Protein AF-0000000081652617 (afdb_homodimer)

Foldseek 3Di:
DLVQLCVLLDQLVLSLLLCVLFPDDPCSSVVNNVVSVPPPLSVVLPDDPPQQFQAPDDQDDAWQQEWEWDWDDDPNWIKIWIATSQQRQIDIDTFPDDALVRVLVVVVVVCVPQNDHEYEYAPDPSCVDPVNVVSCVVSVHHYDHQDPVRVSNNSSNVVSVSVLNSLVVSCVVVVHDSVLSSLSQQQGDDPVSGGSCCARVQARDDHPPDGDPVRRDGHHDPCSSVVSVVVSVVSVVVVVVVPPDPD/DLVQLCPLLDQLVLSLLLCVLFPDDPCSSVVNNVVSVPPPLSVVLPDDPPQQFQAPDDQDPAWQQEWEWDWDDDPNWIKIWIATSQQRQIDIDTFPDDALVRVLVVQVVVCVPQNDHEYEYAPDPSCVDPVNVVSCVVSVHHYDHQDPVRVSNNSSNVVSVSVLNSLVVSCVVVVHDSVLSSLSQQQGDDPVSGGSCCARVQARDDHPPDGDPVRRDGHHDPCSSVVSVVVSVVSVVVVVVVPPDDD

Radius of gyration: 23.45 Å; Cα contacts (8 Å, |Δi|>4): 806; chains: 2; bounding box: 58×93×53 Å

Nearest PDB structures (foldseek):
  8fnh-assembly1_G  TM=6.033E-01  e=2.257E-10  Homo sapiens
  8fnm-assembly1_G  TM=5.946E-01  e=3.519E-10  Homo sapiens
  6puw-assembly1_A-2  TM=5.894E-01  e=5.191E-10  Saccharolobus solfataricus P2
  8fnl-assembly1_G  TM=5.876E-01  e=6.131E-10  Homo sapiens
  6put-assembly1_A-2  TM=5.949E-01  e=1.410E-09  Saccharolobus solfataricus P2

pLDDT: mean 79.72, std 20.75, range [31.19, 98.75]

Secondary structure (DSSP, 8-state):
-HHHHHTT---HHHHHHHHHHH---TTHHHHHHHHHHH-HHHHHT-----------SPPP-STTSEEEEEEEEETTEEEEEEEETTT--EEEEEES---HHHHHHHHHHHHHHH---EEEE---HHHHSHHHHHHHHHHT--EEEPPGGGGGGGHHHHHHHHHHHHHHHHHHHTT--HHHHHHHHHT---TTS--HHHHHHSS----SS---GGGGS--PPP-HHHHHHHHHHHHHHHHHHHHS---/-HHHHHTT---HHHHHHHHHHH---TTHHHHHHHHHHH-HHHHHT-----------SPPP-STTSEEEEEEEEETTEEEEEEEETTT--EEEEEES---HHHHHHHHHHHHHHH---EEEE---HHHHSHHHHHHHHHHT--EEEPPGGGGGGGHHHHHHHHHHHHHHHHHHHTT--HHHHHHHHHT---TTS--HHHHHHSS----SS---GGGGS--PPP-HHHHHHHHHHHHHHHHHHHHS---

Sequence (494 aa):
MIARAHTSHLGPDACVRRARDVLFWPGMIGEITEKVKSCSTCNDFLAKQQKEPLMTHSIPNTPWSKVGQDLFMIYRENYLVTVDYYSDYFEIDHLEDTTSSTIIDATKSHFARHGIADMMTDNGPQYTSDEFSAFVHKWEFKHTNNSPLHSQSNGKAESAVKIAKKLIKKAKRNNRDIQLALLEWRNTPDVNGSSPVQKLMSRRTRTRIPTAEALLKPQIVDGVPENIKIKRQKAKAVYDKHAKPYQMIARAHTSHLGPDACVRRARDVLFWPGMIGEITEKVKSCSTCNDFLAKQQKEPLMTHSIPNTPWSKVGQDLFMIYRENYLVTVDYYSDYFEIDHLEDTTSSTIIDATKSHFARHGIADMMTDNGPQYTSDEFSAFVHKWEFKHTNNSPLHSQSNGKAESAVKIAKKLIKKAKRNNRDIQLALLEWRNTPDVNGSSPVQKLMSRRTRTRIPTAEALLKPQIVDGVPENIKIKRQKAKAVYDKHAKPYQ

Organism: Saccoglossus kowalevskii (NCBI:txid10224)

InterPro domains:
  IPR001584 Integrase, catalytic core [PF00665] (80-148)
  IPR001584 Integrase, catalytic core [PS50994] (59-233)
  IPR012337 Ribonuclease H-like superfamily [SSF53098] (62-207)
  IPR036397 Ribonuclease H superfamily [G3DSA:3.30.420.10] (56-208)
  IPR041588 Integrase zinc-binding domain [PF17921] (2-43)

Solvent-accessible surface area (backbone atoms only — not comparable to full-atom values): 26798 Å² total; per-residue (Å²): 109,69,65,50,47,46,62,38,63,47,56,46,67,38,30,42,41,31,36,56,69,59,48,84,57,93,68,45,64,60,54,45,41,51,50,35,67,63,30,66,71,48,56,70,61,66,65,78,82,69,83,70,57,66,65,86,65,84,76,49,84,32,55,38,48,35,32,23,43,40,77,48,74,58,95,92,37,43,34,39,38,44,26,22,74,51,30,66,36,62,50,78,40,86,37,96,59,80,46,37,68,53,50,49,53,54,49,41,54,48,27,33,73,53,16,53,40,29,37,39,30,56,77,47,69,43,65,69,33,67,68,36,50,50,47,37,60,74,64,65,47,54,75,46,60,39,48,88,90,40,67,42,67,47,37,67,21,52,53,49,47,53,53,49,50,51,47,48,52,50,17,61,75,68,71,43,57,51,42,57,30,46,28,41,52,36,56,26,22,49,97,87,68,51,17,18,37,24,51,53,29,19,24,54,53,48,61,84,50,82,63,59,69,79,66,36,35,76,46,80,65,76,63,56,52,60,51,51,50,51,54,46,51,52,43,42,53,54,50,53,61,68,61,55,69,89,121,107,70,65,51,47,46,62,36,64,48,55,46,67,37,31,40,38,31,37,56,70,58,49,82,59,94,66,44,65,61,53,45,41,51,51,34,67,62,30,66,70,48,59,71,61,66,66,79,83,68,82,69,56,66,66,87,65,82,76,47,84,33,54,40,47,35,31,22,40,40,75,48,73,58,94,92,37,41,34,39,39,42,27,21,73,50,31,65,36,62,50,77,41,84,38,97,60,80,45,38,68,53,52,48,54,53,48,42,51,49,26,33,72,54,17,53,41,29,36,40,32,57,77,48,68,43,66,69,33,68,69,36,50,51,48,37,61,74,65,65,48,55,76,45,60,38,48,87,90,41,69,42,66,47,37,67,23,52,54,49,46,53,53,50,50,52,47,47,52,50,17,60,75,68,72,44,60,51,42,57,30,46,30,42,53,35,56,27,23,50,98,87,68,52,17,18,37,24,51,51,30,19,23,53,55,47,63,83,49,83,62,60,69,79,64,36,35,75,47,81,64,76,61,56,52,58,51,52,51,51,53,48,52,52,46,40,52,54,49,54,61,67,62,58,68,88,122

Structure (mmCIF, N/CA/C/O backbone):
data_AF-0000000081652617-model_v1
#
loop_
_entity.id
_entity.type
_entity.pdbx_description
1 polymer 'Uncharacterized protein K02A2.6-like'
#
loop_
_atom_site.group_PDB
_atom_site.id
_atom_site.type_symbol
_atom_site.label_atom_id
_atom_site.label_alt_id
_atom_site.label_comp_id
_atom_site.label_asym_id
_atom_site.label_entity_id
_atom_site.label_seq_id
_atom_site.pdbx_PDB_ins_code
_atom_site.Cartn_x
_atom_site.Cartn_y
_atom_site.Cartn_z
_atom_site.occupancy
_atom_site.B_iso_or_equiv
_atom_site.auth_seq_id
_atom_site.auth_comp_id
_atom_site.auth_asym_id
_atom_site.auth_atom_id
_atom_site.pdbx_PDB_model_num
ATOM 1 N N . MET A 1 1 ? 27.25 6.328 -3.467 1 42.47 1 MET A N 1
ATOM 2 C CA . MET A 1 1 ? 26.484 6.152 -2.229 1 42.47 1 MET A CA 1
ATOM 3 C C . MET A 1 1 ? 25.828 7.457 -1.804 1 42.47 1 MET A C 1
ATOM 5 O O . MET A 1 1 ? 24.641 7.477 -1.471 1 42.47 1 MET A O 1
ATOM 9 N N . ILE A 1 2 ? 26.688 8.578 -1.766 1 43.62 2 ILE A N 1
ATOM 10 C CA . ILE A 1 2 ? 26.172 9.883 -1.398 1 43.62 2 ILE A CA 1
ATOM 11 C C . ILE A 1 2 ? 25.109 10.32 -2.402 1 43.62 2 ILE A C 1
ATOM 13 O O . ILE A 1 2 ? 24.047 10.82 -2.018 1 43.62 2 ILE A O 1
ATOM 17 N N . ALA A 1 3 ? 25.328 10.055 -3.584 1 46.06 3 ALA A N 1
ATOM 18 C CA . ALA A 1 3 ? 24.391 10.43 -4.637 1 46.06 3 ALA A CA 1
ATOM 19 C C . ALA A 1 3 ? 23.078 9.664 -4.492 1 46.06 3 ALA A C 1
ATOM 21 O O . ALA A 1 3 ? 22 10.219 -4.723 1 46.06 3 ALA A O 1
ATOM 22 N N . ARG A 1 4 ? 23.25 8.539 -4.082 1 48.16 4 ARG A N 1
ATOM 23 C CA . ARG A 1 4 ? 22.062 7.699 -3.922 1 48.16 4 ARG A CA 1
ATOM 24 C C . ARG A 1 4 ? 21.203 8.172 -2.752 1 48.16 4 ARG A C 1
ATOM 26 O O . ARG A 1 4 ? 19.984 8.117 -2.811 1 48.16 4 ARG A O 1
ATOM 33 N N . ALA A 1 5 ? 21.859 8.531 -1.743 1 45.19 5 ALA A N 1
ATOM 34 C CA . ALA A 1 5 ? 21.172 9.047 -0.563 1 45.19 5 ALA A CA 1
ATOM 35 C C . ALA A 1 5 ? 20.5 10.383 -0.863 1 45.19 5 ALA A C 1
ATOM 37 O O . ALA A 1 5 ? 19.5 10.742 -0.225 1 45.19 5 ALA A O 1
ATOM 38 N N . HIS A 1 6 ? 21.031 11.047 -1.911 1 43.88 6 HIS A N 1
ATOM 39 C CA . HIS A 1 6 ? 20.547 12.367 -2.297 1 43.88 6 HIS A CA 1
ATOM 40 C C . HIS A 1 6 ? 19.375 12.258 -3.271 1 43.88 6 HIS A C 1
ATOM 42 O O . HIS A 1 6 ? 18.703 13.25 -3.545 1 43.88 6 HIS A O 1
ATOM 48 N N . THR A 1 7 ? 19.188 11.094 -3.65 1 40.25 7 THR A N 1
ATOM 49 C CA . THR A 1 7 ? 18.203 10.984 -4.715 1 40.25 7 THR A CA 1
ATOM 50 C C . THR A 1 7 ? 16.828 11.477 -4.238 1 40.25 7 THR A C 1
ATOM 52 O O . THR A 1 7 ? 16 11.891 -5.047 1 40.25 7 THR A O 1
ATOM 55 N N . SER A 1 8 ? 16.562 11.297 -3.014 1 42.56 8 SER A N 1
ATOM 56 C CA . SER A 1 8 ? 15.211 11.727 -2.625 1 42.56 8 SER A CA 1
ATOM 57 C C . SER A 1 8 ? 15.195 13.195 -2.221 1 42.56 8 SER A C 1
ATOM 59 O O . SER A 1 8 ? 14.133 13.781 -2.018 1 42.56 8 SER A O 1
ATOM 61 N N . HIS A 1 9 ? 16.172 14.016 -2.695 1 40.91 9 HIS A N 1
ATOM 62 C CA . HIS A 1 9 ? 16.281 15.43 -2.34 1 40.91 9 HIS A CA 1
ATOM 63 C C . HIS A 1 9 ? 15.477 15.75 -1.088 1 40.91 9 HIS A C 1
ATOM 65 O O . HIS A 1 9 ? 14.648 16.656 -1.093 1 40.91 9 HIS A O 1
ATOM 71 N N . LEU A 1 10 ? 15.516 14.922 -0.17 1 46.94 10 LEU A N 1
ATOM 72 C CA . LEU A 1 10 ? 15.102 15.258 1.187 1 46.94 10 LEU A CA 1
ATOM 73 C C . LEU A 1 10 ? 15.977 16.359 1.766 1 46.94 10 LEU A C 1
ATOM 75 O O . LEU A 1 10 ? 17.062 16.641 1.234 1 46.94 10 LEU A O 1
ATOM 79 N N . GLY A 1 11 ? 15.508 17.281 2.504 1 46.22 11 GLY A N 1
ATOM 80 C CA . GLY A 1 11 ? 16.375 18.234 3.186 1 46.22 11 GLY A CA 1
ATOM 81 C C . GLY A 1 11 ? 17.594 17.594 3.807 1 46.22 11 GLY A C 1
ATOM 82 O O . GLY A 1 11 ? 17.656 16.375 3.965 1 46.22 11 GLY A O 1
ATOM 83 N N . PRO A 1 12 ? 18.672 18.328 3.977 1 49.03 12 PRO A N 1
ATOM 84 C CA . PRO A 1 12 ? 19.953 17.781 4.453 1 49.03 12 PRO A CA 1
ATOM 85 C C . PRO A 1 12 ? 19.797 16.875 5.668 1 49.03 12 PRO A C 1
ATOM 87 O O . PRO A 1 12 ? 20.391 15.805 5.723 1 49.03 12 PRO A O 1
ATOM 90 N N . ASP A 1 13 ? 18.969 17.297 6.582 1 50.97 13 ASP A N 1
ATOM 91 C CA . ASP A 1 13 ? 18.797 16.516 7.805 1 50.97 13 ASP A CA 1
ATOM 92 C C . ASP A 1 13 ? 18.141 15.18 7.52 1 50.97 13 ASP A C 1
ATOM 94 O O . ASP A 1 13 ? 18.531 14.148 8.062 1 50.97 13 ASP A O 1
ATOM 98 N N . ALA A 1 14 ? 17.188 15.172 6.695 1 53.41 14 ALA A N 1
ATOM 99 C CA . ALA A 1 14 ? 16.484 13.945 6.344 1 53.41 14 ALA A CA 1
ATOM 100 C C . ALA A 1 14 ? 17.391 12.984 5.578 1 53.41 14 ALA A C 1
ATOM 102 O O . ALA A 1 14 ? 17.328 11.773 5.781 1 53.41 14 ALA A O 1
ATOM 103 N N . CYS A 1 15 ? 18.156 13.477 4.699 1 55 15 CYS A N 1
ATOM 104 C CA . CYS A 1 15 ? 19.109 12.656 3.955 1 55 15 CYS A CA 1
ATOM 105 C C . CYS A 1 15 ? 20.094 11.969 4.895 1 55 15 CYS A C 1
ATOM 107 O O . CYS A 1 15 ? 20.422 10.797 4.719 1 55 15 CYS A O 1
ATOM 109 N N . VAL A 1 16 ? 20.516 12.852 5.895 1 51.94 16 VAL A N 1
ATOM 110 C CA . VAL A 1 16 ? 21.453 12.32 6.879 1 51.94 16 VAL A CA 1
ATOM 111 C C . VAL A 1 16 ? 20.781 11.211 7.684 1 51.94 16 VAL A C 1
ATOM 113 O O . VAL A 1 16 ? 21.359 10.148 7.898 1 51.94 16 VAL A O 1
ATOM 116 N N . ARG A 1 17 ? 19.656 11.438 8.055 1 58.38 17 ARG A N 1
ATOM 117 C CA . ARG A 1 17 ? 18.938 10.445 8.852 1 58.38 17 ARG A CA 1
ATOM 118 C C . ARG A 1 17 ? 18.734 9.156 8.062 1 58.38 17 ARG A C 1
ATOM 120 O O . ARG A 1 17 ? 18.875 8.062 8.609 1 58.38 17 ARG A O 1
ATOM 127 N N . ARG A 1 18 ? 18.469 9.297 6.836 1 53.97 18 ARG A N 1
ATOM 128 C CA . ARG A 1 18 ? 18.266 8.125 5.996 1 53.97 18 ARG A CA 1
ATOM 129 C C . ARG A 1 18 ? 19.562 7.344 5.812 1 53.97 18 ARG A C 1
ATOM 131 O O . ARG A 1 18 ? 19.562 6.113 5.879 1 53.97 18 ARG A O 1
ATOM 138 N N . ALA A 1 19 ? 20.547 8.062 5.453 1 52.47 19 ALA A N 1
ATOM 139 C CA . ALA A 1 19 ? 21.844 7.434 5.25 1 52.47 19 ALA A CA 1
ATOM 140 C C . ALA A 1 19 ? 22.328 6.734 6.52 1 52.47 19 ALA A C 1
ATOM 142 O O . ALA A 1 19 ? 22.828 5.613 6.465 1 52.47 19 ALA A O 1
ATOM 143 N N . ARG A 1 20 ? 22.109 7.5 7.637 1 50.72 20 ARG A N 1
ATOM 144 C CA . ARG A 1 20 ? 22.516 6.953 8.922 1 50.72 20 ARG A CA 1
ATOM 145 C C . ARG A 1 20 ? 21.734 5.691 9.266 1 50.72 20 ARG A C 1
ATOM 147 O O . ARG A 1 20 ? 22.266 4.793 9.93 1 50.72 20 ARG A O 1
ATOM 154 N N . ASP A 1 21 ? 20.625 5.73 8.742 1 51.66 21 ASP A N 1
ATOM 155 C CA . ASP A 1 21 ? 19.719 4.629 9.07 1 51.66 21 ASP A CA 1
ATOM 156 C C . ASP A 1 21 ? 20.203 3.322 8.438 1 51.66 21 ASP A C 1
ATOM 158 O O . ASP A 1 21 ? 20.016 2.246 9.016 1 51.66 21 ASP A O 1
ATOM 162 N N . VAL A 1 22 ? 20.906 3.529 7.336 1 50.94 22 VAL A N 1
ATOM 163 C CA . VAL A 1 22 ? 21.188 2.287 6.621 1 50.94 22 VAL A CA 1
ATOM 164 C C . VAL A 1 22 ? 22.703 2.127 6.441 1 50.94 22 VAL A C 1
ATOM 166 O O . VAL A 1 22 ? 23.203 1.007 6.32 1 50.94 22 VAL A O 1
ATOM 169 N N . LEU A 1 23 ? 23.406 3.326 6.348 1 49.59 23 LEU A N 1
ATOM 170 C CA . LEU A 1 23 ? 24.812 3.268 6 1 49.59 23 LEU A CA 1
ATOM 171 C C . LEU A 1 23 ? 25.672 3.961 7.055 1 49.59 23 LEU A C 1
ATOM 173 O O . LEU A 1 23 ? 25.297 5.016 7.57 1 49.59 23 LEU A O 1
ATOM 177 N N . PHE A 1 24 ? 26.297 3.297 8.07 1 47.47 24 PHE A N 1
ATOM 178 C CA . PHE A 1 24 ? 27.141 4.055 8.992 1 47.47 24 PHE A CA 1
ATOM 179 C C . PHE A 1 24 ? 28.594 3.986 8.562 1 47.47 24 PHE A C 1
ATOM 181 O O . PHE A 1 24 ? 29.109 2.904 8.281 1 47.47 24 PHE A O 1
ATOM 188 N N . TRP A 1 25 ? 29.047 5.016 7.867 1 46.59 25 TRP A N 1
ATOM 189 C CA . TRP A 1 25 ? 30.516 5.07 7.797 1 46.59 25 TRP A CA 1
ATOM 190 C C . TRP A 1 25 ? 31.031 6.34 8.453 1 46.59 25 TRP A C 1
ATOM 192 O O . TRP A 1 25 ? 30.328 7.348 8.523 1 46.59 25 TRP A O 1
ATOM 202 N N . PRO A 1 26 ? 32.219 6.375 9.117 1 43.88 26 PRO A N 1
ATOM 203 C CA . PRO A 1 26 ? 32.844 7.543 9.75 1 43.88 26 PRO A CA 1
ATOM 204 C C . PRO A 1 26 ? 32.938 8.734 8.805 1 43.88 26 PRO A C 1
ATOM 206 O O . PRO A 1 26 ? 33.406 8.586 7.672 1 43.88 26 PRO A O 1
ATOM 209 N N . GLY A 1 27 ? 32.594 10.023 9.141 1 48.62 27 GLY A N 1
ATOM 210 C CA . GLY A 1 27 ? 32.625 11.258 8.375 1 48.62 27 GLY A CA 1
ATOM 211 C C . GLY A 1 27 ? 31.422 11.461 7.488 1 48.62 27 GLY A C 1
ATOM 212 O O . GLY A 1 27 ? 31.344 12.445 6.75 1 48.62 27 GLY A O 1
ATOM 213 N N . MET A 1 28 ? 30.547 10.516 7.574 1 51.66 28 MET A N 1
ATOM 214 C CA . MET A 1 28 ? 29.375 10.453 6.691 1 51.66 28 MET A CA 1
ATOM 215 C C . MET A 1 28 ? 28.5 11.68 6.863 1 51.66 28 MET A C 1
ATOM 217 O O . MET A 1 28 ? 28.047 12.266 5.879 1 51.66 28 MET A O 1
ATOM 221 N N . ILE A 1 29 ? 28.312 12.047 8.047 1 51.38 29 ILE A N 1
ATOM 222 C CA . ILE A 1 29 ? 27.422 13.156 8.344 1 51.38 29 ILE A CA 1
ATOM 223 C C . ILE A 1 29 ? 27.938 14.43 7.68 1 51.38 29 ILE A C 1
ATOM 225 O O . ILE A 1 29 ? 27.172 15.172 7.062 1 51.38 29 ILE A O 1
ATOM 229 N N . GLY A 1 30 ? 29.219 14.633 7.828 1 49.88 30 GLY A N 1
ATOM 230 C CA . GLY A 1 30 ? 29.812 15.82 7.23 1 49.88 30 GLY A CA 1
ATOM 231 C C . GLY A 1 30 ? 29.719 15.836 5.715 1 49.88 30 GLY A C 1
ATOM 232 O O . GLY A 1 30 ? 29.391 16.859 5.117 1 49.88 30 GLY A O 1
ATOM 233 N N . GLU A 1 31 ? 29.906 14.773 5.152 1 50.25 31 GLU A N 1
ATOM 234 C CA . GLU A 1 31 ? 29.922 14.672 3.695 1 50.25 31 GLU A CA 1
ATOM 235 C C . GLU A 1 31 ? 28.516 14.82 3.115 1 50.25 31 GLU A C 1
ATOM 237 O O . GLU A 1 31 ? 28.328 15.492 2.098 1 50.25 31 GLU A O 1
ATOM 242 N N . ILE A 1 32 ? 27.578 14.258 3.789 1 51.34 32 ILE A N 1
ATOM 243 C CA . ILE A 1 32 ? 26.203 14.328 3.312 1 51.34 32 ILE A CA 1
ATOM 244 C C . ILE A 1 32 ? 25.672 15.75 3.457 1 51.34 32 ILE A C 1
ATOM 246 O O . ILE A 1 32 ? 25.047 16.281 2.539 1 51.34 32 ILE A O 1
ATOM 250 N N . THR A 1 33 ? 26.047 16.375 4.562 1 51.88 33 THR A N 1
ATOM 251 C CA . THR A 1 33 ? 25.594 17.734 4.82 1 51.88 33 THR A CA 1
ATOM 252 C C . THR A 1 33 ? 26.172 18.703 3.799 1 51.88 33 THR A C 1
ATOM 254 O O . THR A 1 33 ? 25.484 19.609 3.326 1 51.88 33 THR A O 1
ATOM 257 N N . GLU A 1 34 ? 27.344 18.516 3.498 1 51.97 34 GLU A N 1
ATOM 258 C CA . GLU A 1 34 ? 28 19.391 2.539 1 51.97 34 GLU A CA 1
ATOM 259 C C . GLU A 1 34 ? 27.406 19.25 1.146 1 51.97 34 GLU A C 1
ATOM 261 O O . GLU A 1 34 ? 27.219 20.25 0.437 1 51.97 34 GLU A O 1
ATOM 266 N N . LYS A 1 35 ? 27.062 18.062 0.823 1 51.81 35 LYS A N 1
ATOM 267 C CA . LYS A 1 35 ? 26.516 17.828 -0.508 1 51.81 35 LYS A CA 1
ATOM 268 C C . LYS A 1 35 ? 25.078 18.359 -0.615 1 51.81 35 LYS A C 1
ATOM 270 O O . LYS A 1 35 ? 24.703 18.922 -1.646 1 51.81 35 LYS A O 1
ATOM 275 N N . VAL A 1 36 ? 24.438 18.203 0.422 1 54.47 36 VAL A N 1
ATOM 276 C CA . VAL A 1 36 ? 23.062 18.688 0.421 1 54.47 36 VAL A CA 1
ATOM 277 C C . VAL A 1 36 ? 23.062 20.219 0.442 1 54.47 36 VAL A C 1
ATOM 279 O O . VAL A 1 36 ? 22.234 20.844 -0.233 1 54.47 36 VAL A O 1
ATOM 282 N N . LYS A 1 37 ? 24 20.781 1.224 1 52.69 37 LYS A N 1
ATOM 283 C CA . LYS A 1 37 ? 24.094 22.234 1.29 1 52.69 37 LYS A CA 1
ATOM 284 C C . LYS A 1 37 ? 24.516 22.828 -0.056 1 52.69 37 LYS A C 1
ATOM 286 O O . LYS A 1 37 ? 24.141 23.953 -0.395 1 52.69 37 LYS A O 1
ATOM 291 N N . SER A 1 38 ? 25.234 21.984 -0.706 1 51.12 38 SER A N 1
ATOM 292 C CA . SER A 1 38 ? 25.766 22.484 -1.97 1 51.12 38 SER A CA 1
ATOM 293 C C . SER A 1 38 ? 24.781 22.25 -3.113 1 51.12 38 SER A C 1
ATOM 295 O O . SER A 1 38 ? 24.984 22.734 -4.227 1 51.12 38 SER A O 1
ATOM 297 N N . CYS A 1 39 ? 23.891 21.422 -2.756 1 51.16 39 CYS A N 1
ATOM 298 C CA . CYS A 1 39 ? 22.922 21.125 -3.814 1 51.16 39 CYS A CA 1
ATOM 299 C C . CYS A 1 39 ? 21.969 22.297 -4.02 1 51.16 39 CYS A C 1
ATOM 301 O O . CYS A 1 39 ? 21.25 22.688 -3.092 1 51.16 39 CYS A O 1
ATOM 303 N N . SER A 1 40 ? 22.094 23.047 -5.008 1 51.84 40 SER A N 1
ATOM 304 C CA . SER A 1 40 ? 21.297 24.219 -5.355 1 51.84 40 SER A CA 1
ATOM 305 C C . SER A 1 40 ? 19.797 23.922 -5.266 1 51.84 40 SER A C 1
ATOM 307 O O . SER A 1 40 ? 19.016 24.75 -4.805 1 51.84 40 SER A O 1
ATOM 309 N N . THR A 1 41 ? 19.422 22.734 -5.621 1 45.53 41 THR A N 1
ATOM 310 C CA . THR A 1 41 ? 18 22.391 -5.652 1 45.53 41 THR A CA 1
ATOM 311 C C . THR A 1 41 ? 17.438 22.281 -4.238 1 45.53 41 THR A C 1
ATOM 313 O O . THR A 1 41 ? 16.312 22.719 -3.971 1 45.53 41 THR A O 1
ATOM 316 N N . CYS A 1 42 ? 18.125 21.625 -3.469 1 49.06 42 CYS A N 1
ATOM 317 C CA . CYS A 1 42 ? 17.672 21.469 -2.092 1 49.06 42 CYS A CA 1
ATOM 318 C C . CYS A 1 42 ? 17.609 22.812 -1.376 1 49.06 42 CYS A C 1
ATOM 320 O O . CYS A 1 42 ? 16.703 23.047 -0.564 1 49.06 42 CYS A O 1
ATOM 322 N N . ASN A 1 43 ? 18.609 23.719 -1.583 1 45.25 43 ASN A N 1
ATOM 323 C CA . ASN A 1 43 ? 18.656 25.016 -0.934 1 45.25 43 ASN A CA 1
ATOM 324 C C . ASN A 1 43 ? 17.453 25.891 -1.311 1 45.25 43 ASN A C 1
ATOM 326 O O . ASN A 1 43 ? 17 26.703 -0.507 1 45.25 43 ASN A O 1
ATOM 330 N N . ASP A 1 44 ? 17.062 25.703 -2.428 1 44.03 44 ASP A N 1
ATOM 331 C CA . ASP A 1 44 ? 15.961 26.547 -2.902 1 44.03 44 ASP A CA 1
ATOM 332 C C . ASP A 1 44 ? 14.648 26.172 -2.211 1 44.03 44 ASP A C 1
ATOM 334 O O . ASP A 1 44 ? 13.734 26.984 -2.117 1 44.03 44 ASP A O 1
ATOM 338 N N . PHE A 1 45 ? 14.609 25.062 -1.761 1 41.84 45 PHE A N 1
ATOM 339 C CA . PHE A 1 45 ? 13.312 24.656 -1.231 1 41.84 45 PHE A CA 1
ATOM 340 C C . PHE A 1 45 ? 13.328 24.641 0.292 1 41.84 45 PHE A C 1
ATOM 342 O O . PHE A 1 45 ? 12.445 24.047 0.921 1 41.84 45 PHE A O 1
ATOM 349 N N . LEU A 1 46 ? 14.344 25.047 0.912 1 38.91 46 LEU A N 1
ATOM 350 C CA . LEU A 1 46 ? 14.359 25.141 2.367 1 38.91 46 LEU A CA 1
ATOM 351 C C . LEU A 1 46 ? 13.258 26.078 2.861 1 38.91 46 LEU A C 1
ATOM 353 O O . LEU A 1 46 ? 13.398 27.297 2.781 1 38.91 46 LEU A O 1
ATOM 357 N N . ALA A 1 47 ? 12.078 25.797 2.711 1 39.44 47 ALA A N 1
ATOM 358 C CA . ALA A 1 47 ? 10.945 26.594 3.166 1 39.44 47 ALA A CA 1
ATOM 359 C C . ALA A 1 47 ? 10.977 26.781 4.68 1 39.44 47 ALA A C 1
ATOM 361 O O . ALA A 1 47 ? 11.422 25.906 5.41 1 39.44 47 ALA A O 1
ATOM 362 N N . LYS A 1 48 ? 10.656 27.891 5.164 1 35 48 LYS A N 1
ATOM 363 C CA . LYS A 1 48 ? 10.414 28.312 6.535 1 35 48 LYS A CA 1
ATOM 364 C C . LYS A 1 48 ? 9.461 27.359 7.254 1 35 48 LYS A C 1
ATOM 366 O O . LYS A 1 48 ? 8.438 26.969 6.695 1 35 48 LYS A O 1
ATOM 371 N N . GLN A 1 49 ? 9.883 26.531 8.133 1 34.66 49 GLN A N 1
ATOM 372 C CA . GLN A 1 49 ? 9.094 25.688 9.023 1 34.66 49 GLN A CA 1
ATOM 373 C C . GLN A 1 49 ? 7.844 26.422 9.516 1 34.66 49 GLN A C 1
ATOM 375 O O . GLN A 1 49 ? 7.945 27.422 10.211 1 34.66 49 GLN A O 1
ATOM 380 N N . GLN A 1 50 ? 6.875 26.594 8.727 1 33.28 50 GLN A N 1
ATOM 381 C CA . GLN A 1 50 ? 5.637 27.172 9.234 1 33.28 50 GLN A CA 1
ATOM 382 C C . GLN A 1 50 ? 5.156 26.438 10.484 1 33.28 50 GLN A C 1
ATOM 384 O O . GLN A 1 50 ? 5.445 25.25 10.664 1 33.28 50 GLN A O 1
ATOM 389 N N . LYS A 1 51 ? 4.68 27.125 11.461 1 38.66 51 LYS A N 1
ATOM 390 C CA . LYS A 1 51 ? 4.078 26.719 12.727 1 38.66 51 LYS A CA 1
ATOM 391 C C . LYS A 1 51 ? 3.057 25.609 12.531 1 38.66 51 LYS A C 1
ATOM 393 O O . LYS A 1 51 ? 2.182 25.703 11.672 1 38.66 51 LYS A O 1
ATOM 398 N N . GLU A 1 52 ? 3.389 24.453 12.891 1 45.59 52 GLU A N 1
ATOM 399 C CA . GLU A 1 52 ? 2.457 23.328 12.797 1 45.59 52 GLU A CA 1
ATOM 400 C C . GLU A 1 52 ? 1.2 23.578 13.625 1 45.59 52 GLU A C 1
ATOM 402 O O . GLU A 1 52 ? 1.287 24 14.781 1 45.59 52 GLU A O 1
ATOM 407 N N . PRO A 1 53 ? 0.078 23.641 13.016 1 44.97 53 PRO A N 1
ATOM 408 C CA . PRO A 1 53 ? -1.162 23.875 13.758 1 44.97 53 PRO A CA 1
ATOM 409 C C . PRO A 1 53 ? -1.372 22.859 14.883 1 44.97 53 PRO A C 1
ATOM 411 O O . PRO A 1 53 ? -0.851 21.75 14.828 1 44.97 53 PRO A O 1
ATOM 414 N N . LEU A 1 54 ? -1.865 23.375 16.141 1 45.41 54 LEU A N 1
ATOM 415 C CA . LEU A 1 54 ? -2.223 22.594 17.328 1 45.41 54 LEU A CA 1
ATOM 416 C C . LEU A 1 54 ? -3.27 21.547 16.984 1 45.41 54 LEU A C 1
ATOM 418 O O . LEU A 1 54 ? -4.332 21.859 16.453 1 45.41 54 LEU A O 1
ATOM 422 N N . MET A 1 55 ? -2.926 20.328 16.781 1 50.44 55 MET A N 1
ATOM 423 C CA . MET A 1 55 ? -3.855 19.234 16.5 1 50.44 55 MET A CA 1
ATOM 424 C C . MET A 1 55 ? -4.5 18.734 17.781 1 50.44 55 MET A C 1
ATOM 426 O O . MET A 1 55 ? -3.801 18.391 18.734 1 50.44 55 MET A O 1
ATOM 430 N N . THR A 1 56 ? -5.852 19.031 18.109 1 54.38 56 THR A N 1
ATOM 431 C CA . THR A 1 56 ? -6.613 18.609 19.281 1 54.38 56 THR A CA 1
ATOM 432 C C . THR A 1 56 ? -7.23 17.219 19.062 1 54.38 56 THR A C 1
ATOM 434 O O . THR A 1 56 ? -8.055 16.781 19.859 1 54.38 56 THR A O 1
ATOM 437 N N . HIS A 1 57 ? -6.801 16.438 18.094 1 62.94 57 HIS A N 1
ATOM 438 C CA . HIS A 1 57 ? -7.469 15.172 17.828 1 62.94 57 HIS A CA 1
ATOM 439 C C . HIS A 1 57 ? -6.895 14.062 18.703 1 62.94 57 HIS A C 1
ATOM 441 O O . HIS A 1 57 ? -5.793 14.195 19.25 1 62.94 57 HIS A O 1
ATOM 447 N N . SER A 1 58 ? -7.789 13.141 19.016 1 76.44 58 SER A N 1
ATOM 448 C CA . SER A 1 58 ? -7.316 11.961 19.734 1 76.44 58 SER A CA 1
ATOM 449 C C . SER A 1 58 ? -6.113 11.336 19.031 1 76.44 58 SER A C 1
ATOM 451 O O . SER A 1 58 ? -6.027 11.359 17.797 1 76.44 58 SER A O 1
ATOM 453 N N . ILE A 1 59 ? -5.152 10.977 19.75 1 85.5 59 ILE A N 1
ATOM 454 C CA . ILE A 1 59 ? -3.934 10.352 19.25 1 85.5 59 ILE A CA 1
ATOM 455 C C . ILE A 1 59 ? -4.242 8.945 18.75 1 85.5 59 ILE A C 1
ATOM 457 O O . ILE A 1 59 ? -4.801 8.125 19.484 1 85.5 59 ILE A O 1
ATOM 461 N N . PRO A 1 60 ? -3.969 8.727 17.5 1 91.06 60 PRO A N 1
ATOM 462 C CA . PRO A 1 60 ? -4.215 7.367 17.016 1 91.06 60 PRO A CA 1
ATOM 463 C C . PRO A 1 60 ? -3.324 6.324 17.688 1 91.06 60 PRO A C 1
ATOM 465 O O . PRO A 1 60 ? -2.133 6.566 17.891 1 91.06 60 PRO A O 1
ATOM 468 N N . ASN A 1 61 ? -3.875 5.172 17.953 1 90.75 61 ASN A N 1
ATOM 469 C CA . ASN A 1 61 ? -3.146 4.133 18.672 1 90.75 61 ASN A CA 1
ATOM 470 C C . ASN A 1 61 ? -2.631 3.051 17.734 1 90.75 61 ASN A C 1
ATOM 472 O O . ASN A 1 61 ? -1.776 2.246 18.109 1 90.75 61 ASN A O 1
ATOM 476 N N . THR A 1 62 ? -3.178 3.02 16.531 1 95.94 62 THR A N 1
ATOM 477 C CA . THR A 1 62 ? -2.771 2.008 15.57 1 95.94 62 THR A CA 1
ATOM 478 C C . THR A 1 62 ? -2.531 2.637 14.195 1 95.94 62 THR A C 1
ATOM 480 O O . THR A 1 62 ? -3.074 3.701 13.898 1 95.94 62 THR A O 1
ATOM 483 N N . PRO A 1 63 ? -1.695 2.012 13.43 1 98.19 63 PRO A N 1
ATOM 484 C CA . PRO A 1 63 ? -1.438 2.541 12.086 1 98.19 63 PRO A CA 1
ATOM 485 C C . PRO A 1 63 ? -2.699 2.613 11.227 1 98.19 63 PRO A C 1
ATOM 487 O O . PRO A 1 63 ? -3.51 1.682 11.234 1 98.19 63 PRO A O 1
ATOM 490 N N . TRP A 1 64 ? -2.867 3.75 10.523 1 98.38 64 TRP A N 1
ATOM 491 C CA . TRP A 1 64 ? -3.9 3.965 9.516 1 98.38 64 TRP A CA 1
ATOM 492 C C . TRP A 1 64 ? -5.293 3.844 10.125 1 98.38 64 TRP A C 1
ATOM 494 O O . TRP A 1 64 ? -6.215 3.33 9.492 1 98.38 64 TRP A O 1
ATOM 504 N N . SER A 1 65 ? -5.465 4.152 11.398 1 96.88 65 SER A N 1
ATOM 505 C CA . SER A 1 65 ? -6.773 4.168 12.039 1 96.88 65 SER A CA 1
ATOM 506 C C . SER A 1 65 ? -7.531 5.453 11.727 1 96.88 65 SER A C 1
ATOM 508 O O . SER A 1 65 ? -8.766 5.473 11.742 1 96.88 65 SER A O 1
ATOM 510 N N . LYS A 1 66 ? -6.781 6.445 11.438 1 96.31 66 LYS A N 1
ATOM 511 C CA . LYS A 1 66 ? -7.32 7.75 11.062 1 96.31 66 LYS A CA 1
ATOM 512 C C . LYS A 1 66 ? -6.492 8.391 9.953 1 96.31 66 LYS A C 1
ATOM 514 O O . LYS A 1 66 ? -5.258 8.406 10.023 1 96.31 66 LYS A O 1
ATOM 519 N N . VAL A 1 67 ? -7.227 8.891 8.945 1 97.56 67 VAL A N 1
ATOM 520 C CA . VAL A 1 67 ? -6.5 9.5 7.832 1 97.56 67 VAL A CA 1
ATOM 521 C C . VAL A 1 67 ? -7.094 10.875 7.523 1 97.56 67 VAL A C 1
ATOM 523 O O . VAL A 1 67 ? -8.25 11.141 7.848 1 97.56 67 VAL A O 1
ATOM 526 N N . GLY A 1 68 ? -6.234 11.719 6.992 1 96 68 GLY A N 1
ATOM 527 C CA . GLY A 1 68 ? -6.664 12.977 6.406 1 96 68 GLY A CA 1
ATOM 528 C C . GLY A 1 68 ? -6.527 13.008 4.895 1 96 68 GLY A C 1
ATOM 529 O O . GLY A 1 68 ? -5.621 12.383 4.336 1 96 68 GLY A O 1
ATOM 530 N N . GLN A 1 69 ? -7.469 13.734 4.266 1 96.75 69 GLN A N 1
ATOM 531 C CA . GLN A 1 69 ? -7.367 13.891 2.818 1 96.75 69 GLN A CA 1
ATOM 532 C C . GLN A 1 69 ? -7.414 15.359 2.422 1 96.75 69 GLN A C 1
ATOM 534 O O . GLN A 1 69 ? -8.094 16.156 3.072 1 96.75 69 GLN A O 1
ATOM 539 N N . ASP A 1 70 ? -6.695 15.641 1.443 1 94.62 70 ASP A N 1
ATOM 540 C CA . ASP A 1 70 ? -6.738 16.969 0.854 1 94.62 70 ASP A CA 1
ATOM 541 C C . ASP A 1 70 ? -6.418 16.922 -0.638 1 94.62 70 ASP A C 1
ATOM 543 O O . ASP A 1 70 ? -5.66 16.062 -1.089 1 94.62 70 ASP A O 1
ATOM 547 N N . LEU A 1 71 ? -7.082 17.812 -1.35 1 96.19 71 LEU A N 1
ATOM 548 C CA . LEU A 1 71 ? -6.84 17.953 -2.779 1 96.19 71 LEU A CA 1
ATOM 549 C C . LEU A 1 71 ? -5.891 19.125 -3.051 1 96.19 71 LEU A C 1
ATOM 551 O O . LEU A 1 71 ? -5.898 20.125 -2.324 1 96.19 71 LEU A O 1
ATOM 555 N N . PHE A 1 72 ? -5.105 18.953 -4.035 1 96 72 PHE A N 1
ATOM 556 C CA . PHE A 1 72 ? -4.266 20.062 -4.449 1 96 72 PHE A CA 1
ATOM 557 C C . PHE A 1 72 ? -3.971 20 -5.941 1 96 72 PHE A C 1
ATOM 559 O O . PHE A 1 72 ? -4.152 18.953 -6.566 1 96 72 PHE A O 1
ATOM 566 N N . MET A 1 73 ? -3.615 21.156 -6.406 1 97 73 MET A N 1
ATOM 567 C CA . MET A 1 73 ? -3.258 21.266 -7.816 1 97 73 MET A CA 1
ATOM 568 C C . MET A 1 73 ? -1.803 21.703 -7.977 1 97 73 MET A C 1
ATOM 570 O O . MET A 1 73 ? -1.318 22.547 -7.227 1 97 73 MET A O 1
ATOM 574 N N . ILE A 1 74 ? -1.149 21.125 -8.914 1 96 74 ILE A N 1
ATOM 575 C CA . ILE A 1 74 ? 0.206 21.516 -9.289 1 96 74 ILE A CA 1
ATOM 576 C C . ILE A 1 74 ? 0.434 21.234 -10.773 1 96 74 ILE A C 1
ATOM 578 O O . ILE A 1 74 ? 0.05 20.172 -11.273 1 96 74 ILE A O 1
ATOM 582 N N . TYR A 1 75 ? 0.953 22.188 -11.539 1 94.81 75 TYR A N 1
ATOM 583 C CA . TYR A 1 75 ? 1.195 22.109 -12.977 1 94.81 75 TYR A CA 1
ATOM 584 C C . TYR A 1 75 ? -0.076 21.719 -13.719 1 94.81 75 TYR A C 1
ATOM 586 O O . TYR A 1 75 ? -0.052 20.844 -14.578 1 94.81 75 TYR A O 1
ATOM 594 N N . ARG A 1 76 ? -1.21 22.172 -13.234 1 95.06 76 ARG A N 1
ATOM 595 C CA . ARG A 1 76 ? -2.523 22.031 -13.859 1 95.06 76 ARG A CA 1
ATOM 596 C C . ARG A 1 76 ? -3.025 20.594 -13.758 1 95.06 76 ARG A C 1
ATOM 598 O O . ARG A 1 76 ? -3.855 20.172 -14.562 1 95.06 76 ARG A O 1
ATOM 605 N N . GLU A 1 77 ? -2.445 19.906 -12.867 1 96.62 77 GLU A N 1
ATOM 606 C CA . GLU A 1 77 ? -2.891 18.547 -12.594 1 96.62 77 GLU A CA 1
ATOM 607 C C . GLU A 1 77 ? -3.457 18.422 -11.18 1 96.62 77 GLU A C 1
ATOM 609 O O . GLU A 1 77 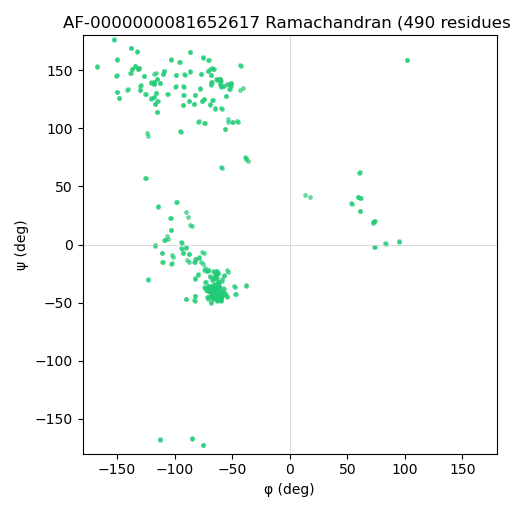? -2.955 19.047 -10.25 1 96.62 77 GLU A O 1
ATOM 614 N N . ASN A 1 78 ? -4.492 17.641 -11.062 1 97.62 78 ASN A N 1
ATOM 615 C CA . ASN A 1 78 ? -5.145 17.438 -9.773 1 97.62 78 ASN A CA 1
ATOM 616 C C . ASN A 1 78 ? -4.574 16.219 -9.031 1 97.62 78 ASN A C 1
ATOM 618 O O . ASN A 1 78 ? -4.348 15.172 -9.641 1 97.62 78 ASN A O 1
ATOM 622 N N . TYR A 1 79 ? -4.355 16.453 -7.758 1 98.12 79 TYR A N 1
ATOM 623 C CA . TYR A 1 79 ? -3.838 15.367 -6.926 1 98.12 79 TYR A CA 1
ATOM 624 C C . TYR A 1 79 ? -4.645 15.234 -5.637 1 98.12 79 TYR A C 1
ATOM 626 O O . TYR A 1 79 ? -5.258 16.203 -5.184 1 98.12 79 TYR A O 1
ATOM 634 N N . LEU A 1 80 ? -4.707 14.047 -5.105 1 98.12 80 LEU A N 1
ATOM 635 C CA . LEU A 1 80 ? -5.262 13.734 -3.795 1 98.12 80 LEU A CA 1
ATOM 636 C C . LEU A 1 80 ? -4.191 13.156 -2.875 1 98.12 80 LEU A C 1
ATOM 638 O O . LEU A 1 80 ? -3.465 12.234 -3.26 1 98.12 80 LEU A O 1
ATOM 642 N N . VAL A 1 81 ? -4.074 13.75 -1.736 1 98.06 81 VAL A N 1
ATOM 643 C CA . VAL A 1 81 ? -3.203 13.172 -0.717 1 98.06 81 VAL A CA 1
ATOM 644 C C . VAL A 1 81 ? -4.047 12.539 0.385 1 98.06 81 VAL A C 1
ATOM 646 O O . VAL A 1 81 ? -5.051 13.109 0.818 1 98.06 81 VAL A O 1
ATOM 649 N N . THR A 1 82 ? -3.779 11.344 0.739 1 98.44 82 THR A N 1
ATOM 650 C CA . THR A 1 82 ? -4.336 10.648 1.895 1 98.44 82 THR A CA 1
ATOM 651 C C . THR A 1 82 ? -3.244 10.32 2.906 1 98.44 82 THR A C 1
ATOM 653 O O . THR A 1 82 ? -2.369 9.492 2.631 1 98.44 82 THR A O 1
ATOM 656 N N . VAL A 1 83 ? -3.293 10.945 4.117 1 98.31 83 VAL A N 1
ATOM 657 C CA . VAL A 1 83 ? -2.172 10.844 5.043 1 98.31 83 VAL A CA 1
ATOM 658 C C . VAL A 1 83 ? -2.631 10.156 6.332 1 98.31 83 VAL A C 1
ATOM 660 O O . VAL A 1 83 ? -3.732 10.422 6.82 1 98.31 83 VAL A O 1
ATOM 663 N N . ASP A 1 84 ? -1.811 9.273 6.836 1 98 84 ASP A N 1
ATOM 664 C CA . ASP A 1 84 ? -2.045 8.562 8.086 1 98 84 ASP A CA 1
ATOM 665 C C . ASP A 1 84 ? -1.634 9.406 9.289 1 98 84 ASP A C 1
ATOM 667 O O . ASP A 1 84 ? -0.495 9.867 9.367 1 98 84 ASP A O 1
ATOM 671 N N . TYR A 1 85 ? -2.496 9.562 10.25 1 95.06 85 TYR A N 1
ATOM 672 C CA . TYR A 1 85 ? -2.229 10.383 11.43 1 95.06 85 TYR A CA 1
ATOM 673 C C . TYR A 1 85 ?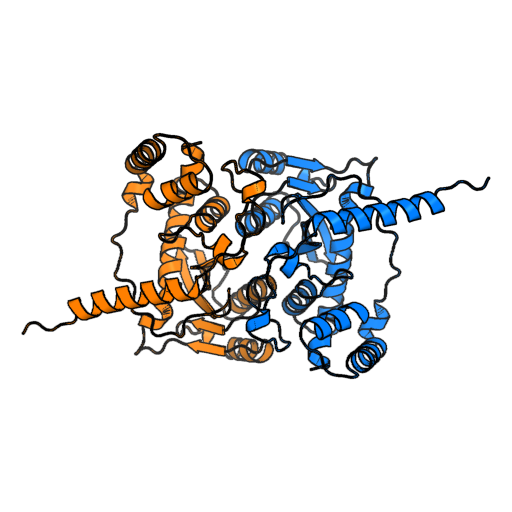 -1.201 9.711 12.336 1 95.06 85 TYR A C 1
ATOM 675 O O . TYR A 1 85 ? -0.579 10.367 13.172 1 95.06 85 TYR A O 1
ATOM 683 N N . TYR A 1 86 ? -1.081 8.398 12.18 1 96.56 86 TYR A N 1
ATOM 684 C CA . TYR A 1 86 ? -0.196 7.617 13.039 1 96.56 86 TYR A CA 1
ATOM 685 C C . TYR A 1 86 ? 1.241 7.676 12.531 1 96.56 86 TYR A C 1
ATOM 687 O O . TYR A 1 86 ? 2.152 8.039 13.281 1 96.56 86 TYR A O 1
ATOM 695 N N . SER A 1 87 ? 1.463 7.473 11.273 1 97.62 87 SER A N 1
ATOM 696 C CA . SER A 1 87 ? 2.799 7.215 10.75 1 97.62 87 SER A CA 1
ATOM 697 C C . SER A 1 87 ? 3.297 8.383 9.906 1 97.62 87 SER A C 1
ATOM 699 O O . SER A 1 87 ? 4.469 8.43 9.531 1 97.62 87 SER A O 1
ATOM 701 N N . ASP A 1 88 ? 2.467 9.289 9.5 1 96 88 ASP A N 1
ATOM 702 C CA . ASP A 1 88 ? 2.76 10.383 8.578 1 96 88 ASP A CA 1
ATOM 703 C C . ASP A 1 88 ? 2.912 9.867 7.148 1 96 88 ASP A C 1
ATOM 705 O O . ASP A 1 88 ? 3.135 10.656 6.223 1 96 88 ASP A O 1
ATOM 709 N N . TYR A 1 89 ? 2.803 8.562 6.969 1 98.62 89 TYR A N 1
ATOM 710 C CA . TYR A 1 89 ? 2.801 7.992 5.625 1 98.62 89 TYR A CA 1
ATOM 711 C C . TYR A 1 89 ? 1.632 8.531 4.809 1 98.62 89 TYR A C 1
ATOM 713 O O . TYR A 1 89 ? 0.512 8.641 5.312 1 98.62 89 TYR A O 1
ATOM 721 N N . PHE A 1 90 ? 1.856 8.859 3.551 1 98.25 90 PHE A N 1
ATOM 722 C CA . PHE A 1 90 ? 0.719 9.32 2.764 1 98.25 90 PHE A CA 1
ATOM 723 C C . PHE A 1 90 ? 0.754 8.719 1.361 1 98.25 90 PHE A C 1
ATOM 725 O O . PHE A 1 90 ? 1.827 8.406 0.842 1 98.25 90 PHE A O 1
ATOM 732 N N . GLU A 1 91 ? -0.406 8.477 0.801 1 98.56 91 GLU A N 1
ATOM 733 C CA . GLU A 1 91 ? -0.621 8.141 -0.603 1 98.56 91 GLU A CA 1
ATOM 734 C C . GLU A 1 91 ? -0.871 9.398 -1.438 1 98.56 91 GLU A C 1
ATOM 736 O O . GLU A 1 91 ? -1.454 10.367 -0.952 1 98.56 91 GLU A O 1
ATOM 741 N N . ILE A 1 92 ? -0.405 9.336 -2.648 1 98 92 ILE A N 1
ATOM 742 C CA . ILE A 1 92 ? -0.672 10.414 -3.598 1 98 92 ILE A CA 1
ATOM 743 C C . ILE A 1 92 ? -1.314 9.844 -4.859 1 98 92 ILE A C 1
ATOM 745 O O . ILE A 1 92 ? -0.842 8.844 -5.406 1 98 92 ILE A O 1
ATOM 749 N N . ASP A 1 93 ? -2.424 10.438 -5.258 1 97.75 93 ASP A N 1
ATOM 750 C CA . ASP A 1 93 ? -3.141 10.008 -6.457 1 97.75 93 ASP A CA 1
ATOM 751 C C . ASP A 1 93 ? -3.236 11.141 -7.477 1 97.75 93 ASP A C 1
ATOM 753 O O . ASP A 1 93 ? -3.672 12.242 -7.148 1 97.75 93 ASP A O 1
ATOM 757 N N . HIS A 1 94 ? -2.779 10.844 -8.648 1 97.06 94 HIS A N 1
ATOM 758 C CA . HIS A 1 94 ? -3.084 11.734 -9.766 1 97.06 94 HIS A CA 1
ATOM 759 C C . HIS A 1 94 ? -4.523 11.547 -10.234 1 97.06 94 HIS A C 1
ATOM 761 O O . HIS A 1 94 ? -4.934 10.438 -10.578 1 97.06 94 HIS A O 1
ATOM 767 N N . LEU A 1 95 ? -5.309 12.641 -10.25 1 97.31 95 LEU A N 1
ATOM 768 C CA . LEU A 1 95 ? -6.738 12.523 -10.516 1 97.31 95 LEU A CA 1
ATOM 769 C C . LEU A 1 95 ? -7.094 13.164 -11.852 1 97.31 95 LEU A C 1
ATOM 771 O O . LEU A 1 95 ? -6.57 14.227 -12.195 1 97.31 95 LEU A O 1
ATOM 775 N N . GLU A 1 96 ? -7.965 12.5 -12.578 1 94.94 96 GLU A N 1
ATOM 776 C CA . GLU A 1 96 ? -8.477 13.07 -13.82 1 94.94 96 GLU A CA 1
ATOM 777 C C . GLU A 1 96 ? -9.453 14.211 -13.547 1 94.94 96 GLU A C 1
ATOM 779 O O . GLU A 1 96 ? -9.555 15.148 -14.336 1 94.94 96 GLU A O 1
ATOM 784 N N . ASP A 1 97 ? -10.188 14.094 -12.438 1 95 97 ASP A N 1
ATOM 785 C CA . ASP A 1 97 ? -11.109 15.125 -11.969 1 95 97 ASP A CA 1
ATOM 786 C C . ASP A 1 97 ? -11.281 15.062 -10.453 1 95 97 ASP A C 1
ATOM 788 O O . ASP A 1 97 ? -10.688 14.211 -9.797 1 95 97 ASP A O 1
ATOM 792 N N . THR A 1 98 ? -12 15.945 -9.953 1 94.88 98 THR A N 1
ATOM 793 C CA . THR A 1 98 ? -12.102 16.031 -8.5 1 94.88 98 THR A CA 1
ATOM 794 C C . THR A 1 98 ? -13.516 15.719 -8.031 1 94.88 98 THR A C 1
ATOM 796 O O . THR A 1 98 ? -14.008 16.297 -7.066 1 94.88 98 THR A O 1
ATOM 799 N N . THR A 1 99 ? -14.148 14.836 -8.758 1 96.31 99 THR A N 1
ATOM 800 C CA . THR A 1 99 ? -15.508 14.453 -8.383 1 96.31 99 THR A CA 1
ATOM 801 C C . THR A 1 99 ? -15.492 13.531 -7.164 1 96.31 99 THR A C 1
ATOM 803 O O . THR A 1 99 ? -14.469 12.922 -6.859 1 96.31 99 THR A O 1
ATOM 806 N N . SER A 1 100 ? -16.625 13.453 -6.539 1 97.25 100 SER A N 1
ATOM 807 C CA . SER A 1 100 ? -16.766 12.547 -5.41 1 97.25 100 SER A CA 1
ATOM 808 C C . SER A 1 100 ? -16.453 11.109 -5.812 1 97.25 100 SER A C 1
ATOM 810 O O . SER A 1 100 ? -15.781 10.391 -5.078 1 97.25 100 SER A O 1
ATOM 812 N N . SER A 1 101 ? -16.922 10.75 -6.961 1 97.44 101 SER A N 1
ATOM 813 C CA . SER A 1 101 ? -16.734 9.383 -7.434 1 97.44 101 SER A CA 1
ATOM 814 C C . SER A 1 101 ? -15.25 9.047 -7.566 1 97.44 101 SER A C 1
ATOM 816 O O . SER A 1 101 ? -14.812 7.965 -7.172 1 97.44 101 SER A O 1
ATOM 818 N N . THR A 1 102 ? -14.523 9.992 -8.109 1 97.62 102 THR A N 1
ATOM 819 C CA . THR A 1 102 ? -13.094 9.789 -8.312 1 97.62 102 THR A CA 1
ATOM 820 C C . THR A 1 102 ? -12.375 9.688 -6.969 1 97.62 102 THR A C 1
ATOM 822 O O . THR A 1 102 ? -11.516 8.82 -6.785 1 97.62 102 THR A O 1
ATOM 825 N N . ILE A 1 103 ? -12.695 10.484 -6.047 1 97.94 103 ILE A N 1
ATOM 826 C CA . ILE A 1 103 ? -12.086 10.492 -4.723 1 97.94 103 ILE A CA 1
ATOM 827 C C . ILE A 1 103 ? -12.438 9.211 -3.977 1 97.94 103 ILE A C 1
ATOM 829 O O . ILE A 1 103 ? -11.578 8.602 -3.33 1 97.94 103 ILE A O 1
ATOM 833 N N . ILE A 1 104 ? -13.664 8.828 -4.094 1 98.31 104 ILE A N 1
ATOM 834 C CA . ILE A 1 104 ? -14.141 7.609 -3.443 1 98.31 104 ILE A CA 1
ATOM 835 C C . ILE A 1 104 ? -13.367 6.402 -3.982 1 98.31 104 ILE A C 1
ATOM 837 O O . ILE A 1 104 ? -12.922 5.551 -3.213 1 98.31 104 ILE A O 1
ATOM 841 N N . ASP A 1 105 ? -13.195 6.359 -5.273 1 97.69 105 ASP A N 1
ATOM 842 C CA . ASP A 1 105 ? -12.484 5.242 -5.883 1 97.69 105 ASP A CA 1
ATOM 843 C C . ASP A 1 105 ? -11.047 5.164 -5.379 1 97.69 105 ASP A C 1
ATOM 845 O O . ASP A 1 105 ? -10.547 4.082 -5.066 1 97.69 105 ASP A O 1
ATOM 849 N N . ALA A 1 106 ? -10.406 6.285 -5.305 1 97.94 106 ALA A N 1
ATOM 850 C CA . ALA A 1 106 ? -9.055 6.324 -4.762 1 97.94 106 ALA A CA 1
ATOM 851 C C . ALA A 1 106 ? -9.039 5.867 -3.305 1 97.94 106 ALA A C 1
ATOM 853 O O . ALA A 1 106 ? -8.172 5.082 -2.906 1 97.94 106 ALA A O 1
ATOM 854 N N . THR A 1 107 ? -9.969 6.328 -2.551 1 98.56 107 THR A N 1
ATOM 855 C CA . THR A 1 107 ? -10.047 6.004 -1.132 1 98.56 107 THR A CA 1
ATOM 856 C C . THR A 1 107 ? -10.281 4.508 -0.932 1 98.56 107 THR A C 1
ATOM 858 O O . THR A 1 107 ? -9.664 3.889 -0.065 1 98.56 107 THR A O 1
ATOM 861 N N . LYS A 1 108 ? -11.148 3.941 -1.748 1 98.44 108 LYS A N 1
ATOM 862 C CA . LYS A 1 108 ? -11.422 2.51 -1.662 1 98.44 108 LYS A CA 1
ATOM 863 C C . LYS A 1 108 ? -10.148 1.693 -1.889 1 98.44 108 LYS A C 1
ATOM 865 O O . LYS A 1 108 ? -9.914 0.698 -1.201 1 98.44 108 LYS A O 1
ATOM 870 N N . SER A 1 109 ? -9.391 2.096 -2.83 1 98.12 109 SER A N 1
ATOM 871 C CA . SER A 1 109 ? -8.141 1.399 -3.111 1 98.12 109 SER A CA 1
ATOM 872 C C . SER A 1 109 ? -7.191 1.471 -1.923 1 98.12 109 SER A C 1
ATOM 874 O O . SER A 1 109 ? -6.543 0.481 -1.58 1 98.12 109 SER A O 1
ATOM 876 N N . HIS A 1 110 ? -7.121 2.646 -1.303 1 98.62 110 HIS A N 1
ATOM 877 C CA . HIS A 1 110 ? -6.27 2.803 -0.129 1 98.62 110 HIS A CA 1
ATOM 878 C C . HIS A 1 110 ? -6.77 1.95 1.032 1 98.62 110 HIS A C 1
ATOM 880 O O . HIS A 1 110 ? -5.973 1.318 1.73 1 98.62 110 HIS A O 1
ATOM 886 N N . PHE A 1 111 ? -8.086 1.984 1.207 1 98.75 111 PHE A N 1
ATOM 887 C CA . PHE A 1 111 ? -8.672 1.202 2.289 1 98.75 111 PHE A CA 1
ATOM 888 C C . PHE A 1 111 ? -8.469 -0.289 2.055 1 98.75 111 PHE A C 1
ATOM 890 O O . PHE A 1 111 ? -8.266 -1.049 3.004 1 98.75 111 PHE A O 1
ATOM 897 N N . ALA A 1 112 ? -8.492 -0.717 0.836 1 98.25 112 ALA A N 1
ATOM 898 C CA . ALA A 1 112 ? -8.242 -2.121 0.525 1 98.25 112 ALA A CA 1
ATOM 899 C C . ALA A 1 112 ? -6.809 -2.512 0.881 1 98.25 112 ALA A C 1
ATOM 901 O O . ALA A 1 112 ? -6.535 -3.674 1.194 1 98.25 112 ALA A O 1
ATOM 902 N N . ARG A 1 113 ? -5.93 -1.57 0.856 1 98.38 113 ARG A N 1
ATOM 903 C CA . ARG A 1 113 ? -4.512 -1.828 1.083 1 98.38 113 ARG A CA 1
ATOM 904 C C . ARG A 1 113 ? -4.164 -1.722 2.564 1 98.38 113 ARG A C 1
ATOM 906 O O . ARG A 1 113 ? -3.48 -2.59 3.111 1 98.38 113 ARG A O 1
ATOM 913 N N . HIS A 1 114 ? -4.66 -0.644 3.186 1 98.62 114 HIS A N 1
ATOM 914 C CA . HIS A 1 114 ? -4.172 -0.297 4.516 1 98.62 114 HIS A CA 1
ATOM 915 C C . HIS A 1 114 ? -5.246 -0.514 5.57 1 98.62 114 HIS A C 1
ATOM 917 O O . HIS A 1 114 ? -4.977 -0.407 6.77 1 98.62 114 HIS A O 1
ATOM 923 N N . GLY A 1 115 ? -6.5 -0.841 5.121 1 98.38 115 GLY A N 1
ATOM 924 C CA . GLY A 1 115 ? -7.625 -0.983 6.035 1 98.38 115 GLY A CA 1
ATOM 925 C C . GLY A 1 115 ? -8.547 0.22 6.035 1 98.38 115 GLY A C 1
ATOM 926 O O . GLY A 1 115 ? -8.148 1.315 5.633 1 98.38 115 GLY A O 1
ATOM 927 N N . ILE A 1 116 ? -9.734 -0.007 6.469 1 98 116 ILE A N 1
ATOM 928 C CA . ILE A 1 116 ? -10.703 1.075 6.609 1 98 116 ILE A CA 1
ATOM 929 C C . ILE A 1 116 ? -10.266 2.014 7.734 1 98 116 ILE A C 1
ATOM 931 O O . ILE A 1 116 ? -9.828 1.563 8.789 1 98 116 ILE A O 1
ATOM 935 N N . ALA A 1 117 ? -10.422 3.285 7.551 1 98.06 117 ALA A N 1
ATOM 936 C CA . ALA A 1 117 ? -9.984 4.273 8.531 1 98.06 117 ALA A CA 1
ATOM 937 C C . ALA A 1 117 ? -11.031 5.367 8.719 1 98.06 117 ALA A C 1
ATOM 939 O O . ALA A 1 117 ? -11.789 5.672 7.801 1 98.06 117 ALA A O 1
ATOM 940 N N . ASP A 1 118 ? -11.031 5.895 9.898 1 96.31 118 ASP A N 1
ATOM 941 C CA . ASP A 1 118 ? -11.781 7.133 10.062 1 96.31 118 ASP A CA 1
ATOM 942 C C . ASP A 1 118 ? -11.125 8.281 9.297 1 96.31 118 ASP A C 1
ATOM 944 O O . ASP A 1 118 ? -9.906 8.297 9.109 1 96.31 118 ASP A O 1
ATOM 948 N N . MET A 1 119 ? -11.953 9.242 8.891 1 96.12 119 MET A N 1
ATOM 949 C CA . MET A 1 119 ? -11.422 10.219 7.953 1 96.12 119 MET A CA 1
ATOM 950 C C . MET A 1 119 ? -11.719 11.641 8.422 1 96.12 119 MET A C 1
ATOM 952 O O . MET A 1 119 ? -12.82 11.922 8.906 1 96.12 119 MET A O 1
ATOM 956 N N . MET A 1 120 ? -10.727 12.406 8.289 1 93.5 120 MET A N 1
ATOM 957 C CA . MET A 1 120 ? -10.852 13.844 8.484 1 93.5 120 MET A CA 1
ATOM 958 C C . MET A 1 120 ? -10.602 14.602 7.184 1 93.5 120 MET A C 1
ATOM 960 O O . MET A 1 120 ? -9.57 14.414 6.543 1 93.5 120 MET A O 1
ATOM 964 N N . THR A 1 121 ? -11.555 15.422 6.746 1 92.44 121 THR A N 1
ATOM 965 C CA . THR A 1 121 ? -11.391 16.203 5.52 1 92.44 121 THR A CA 1
ATOM 966 C C . THR A 1 121 ? -11.906 17.625 5.707 1 92.44 121 THR A C 1
ATOM 968 O O . THR A 1 121 ? -12.5 17.938 6.738 1 92.44 121 THR A O 1
ATOM 971 N N . ASP A 1 122 ? -11.617 18.438 4.789 1 86.44 122 ASP A N 1
ATOM 972 C CA . ASP A 1 122 ? -12.258 19.75 4.785 1 86.44 122 ASP A CA 1
ATOM 973 C C . ASP A 1 122 ? -13.711 19.641 4.312 1 86.44 122 ASP A C 1
ATOM 975 O O . ASP A 1 122 ? -14.25 18.547 4.184 1 86.44 122 ASP A O 1
ATOM 979 N N . ASN A 1 123 ? -14.383 20.812 4.117 1 84 123 ASN A N 1
ATOM 980 C CA . ASN A 1 123 ? -15.797 20.812 3.746 1 84 123 ASN A CA 1
ATOM 981 C C . ASN A 1 123 ? -15.977 21 2.242 1 84 123 ASN A C 1
ATOM 983 O O . ASN A 1 123 ? -16.922 21.672 1.809 1 84 123 ASN A O 1
ATOM 987 N N . GLY A 1 124 ? -15.094 20.422 1.497 1 86.44 124 GLY A N 1
ATOM 988 C CA . GLY A 1 124 ? -15.258 20.5 0.055 1 86.44 124 GLY A CA 1
ATOM 989 C C . GLY A 1 124 ? -16.484 19.781 -0.453 1 86.44 124 GLY A C 1
ATOM 990 O O . GLY A 1 124 ? -16.938 18.797 0.159 1 86.44 124 GLY A O 1
ATOM 991 N N . PRO A 1 125 ? -17.031 20.219 -1.507 1 90.44 125 PRO A N 1
ATOM 992 C CA . PRO A 1 125 ? -18.25 19.609 -2.045 1 90.44 125 PRO A CA 1
ATOM 993 C C . PRO A 1 125 ? -18.109 18.125 -2.332 1 90.44 125 PRO A C 1
ATOM 995 O O . PRO A 1 125 ? -19.094 17.375 -2.283 1 90.44 125 PRO A O 1
ATOM 998 N N . GLN A 1 126 ? -16.906 17.688 -2.596 1 91.88 126 GLN A N 1
ATOM 999 C CA . GLN A 1 126 ? -16.656 16.281 -2.875 1 91.88 126 GLN A CA 1
ATOM 1000 C C . GLN A 1 126 ? -16.969 15.414 -1.652 1 91.88 126 GLN A C 1
ATOM 1002 O O . GLN A 1 126 ? -17.359 14.25 -1.786 1 91.88 126 GLN A O 1
ATOM 1007 N N . TYR A 1 127 ? -16.891 15.961 -0.478 1 93.62 127 TYR A N 1
ATOM 1008 C CA . TYR A 1 127 ? -17 15.203 0.76 1 93.62 127 TYR A CA 1
ATOM 1009 C C . TYR A 1 127 ? -18.391 15.344 1.371 1 93.62 127 TYR A C 1
ATOM 1011 O O . TYR A 1 127 ? -18.719 14.672 2.35 1 93.62 127 TYR A O 1
ATOM 1019 N N . THR A 1 128 ? -19.156 16.25 0.842 1 90.69 128 THR A N 1
ATOM 1020 C CA . THR A 1 128 ? -20.484 16.484 1.399 1 90.69 128 THR A CA 1
ATOM 1021 C C . THR A 1 128 ? -21.562 15.961 0.458 1 90.69 128 THR A C 1
ATOM 1023 O O . THR A 1 128 ? -22.75 16.156 0.709 1 90.69 128 THR A O 1
ATOM 1026 N N . SER A 1 129 ? -21.234 15.359 -0.577 1 94.06 129 SER A N 1
ATOM 1027 C CA . SER A 1 129 ? -22.156 14.805 -1.553 1 94.06 129 SER A CA 1
ATOM 1028 C C . SER A 1 129 ? -22.891 13.586 -0.993 1 94.06 129 SER A C 1
ATOM 1030 O O . SER A 1 129 ? -22.422 12.953 -0.048 1 94.06 129 SER A O 1
ATOM 1032 N N . ASP A 1 130 ? -23.969 13.289 -1.57 1 96.31 130 ASP A N 1
ATOM 1033 C CA . ASP A 1 130 ? -24.719 12.094 -1.207 1 96.31 130 ASP A CA 1
ATOM 1034 C C . ASP A 1 130 ? -23.922 10.828 -1.507 1 96.31 130 ASP A C 1
ATOM 1036 O O . ASP A 1 130 ? -24 9.852 -0.762 1 96.31 130 ASP A O 1
ATOM 1040 N N . GLU A 1 131 ? -23.25 10.914 -2.564 1 96.81 131 GLU A N 1
ATOM 1041 C CA . GLU A 1 131 ? -22.422 9.773 -2.953 1 96.81 131 GLU A CA 1
ATOM 1042 C C . GLU A 1 131 ? -21.375 9.461 -1.889 1 96.81 131 GLU A C 1
ATOM 1044 O O . GLU A 1 131 ? -21.141 8.289 -1.565 1 96.81 131 GLU A O 1
ATOM 1049 N N . PHE A 1 132 ? -20.797 10.469 -1.394 1 97.19 132 PHE A N 1
ATOM 1050 C CA . PHE A 1 132 ? -19.766 10.266 -0.375 1 97.19 132 PHE A CA 1
ATOM 1051 C C . PHE A 1 132 ? -20.391 9.766 0.925 1 97.19 132 PHE A C 1
ATOM 1053 O O . PHE A 1 132 ? -19.828 8.898 1.591 1 97.19 132 PHE A O 1
ATOM 1060 N N . SER A 1 133 ? -21.5 10.305 1.261 1 96.06 133 SER A N 1
ATOM 1061 C CA . SER A 1 133 ? -22.219 9.844 2.445 1 96.06 133 SER A CA 1
ATOM 1062 C C . SER A 1 133 ? -22.578 8.367 2.34 1 96.06 133 SER A C 1
ATOM 1064 O O . SER A 1 133 ? -22.453 7.625 3.316 1 96.06 133 SER A O 1
ATOM 1066 N N . ALA A 1 134 ? -23.047 7.977 1.233 1 97.38 134 ALA A N 1
ATOM 1067 C CA . ALA A 1 134 ? -23.359 6.574 1.002 1 97.38 134 ALA A CA 1
ATOM 1068 C C . ALA A 1 134 ? -22.125 5.695 1.145 1 97.38 134 ALA A C 1
ATOM 1070 O O . ALA A 1 134 ? -22.203 4.586 1.679 1 97.38 134 ALA A O 1
ATOM 1071 N N . PHE A 1 135 ? -21.031 6.199 0.624 1 97.88 135 PHE A N 1
ATOM 1072 C CA . PHE A 1 135 ? -19.75 5.504 0.734 1 97.88 135 PHE A CA 1
ATOM 1073 C C . PHE A 1 135 ? -19.375 5.309 2.195 1 97.88 135 PHE A C 1
ATOM 1075 O O . PHE A 1 135 ? -19.016 4.203 2.607 1 97.88 135 PHE A O 1
ATOM 1082 N N . VAL A 1 136 ? -19.453 6.367 3.002 1 97.12 136 VAL A N 1
ATOM 1083 C CA . VAL A 1 136 ? -19.141 6.332 4.426 1 97.12 136 VAL A CA 1
ATOM 1084 C C . VAL A 1 136 ? -20 5.277 5.117 1 97.12 136 VAL A C 1
ATOM 1086 O O . VAL A 1 136 ? -19.5 4.473 5.906 1 97.12 136 VAL A O 1
ATOM 1089 N N . HIS A 1 137 ? -21.234 5.23 4.773 1 95.69 137 HIS A N 1
ATOM 1090 C CA . HIS A 1 137 ? -22.172 4.297 5.387 1 95.69 137 HIS A CA 1
ATOM 1091 C C . HIS A 1 137 ? -21.875 2.861 4.969 1 95.69 137 HIS A C 1
ATOM 1093 O O . HIS A 1 137 ? -21.859 1.959 5.809 1 95.69 137 HIS A O 1
ATOM 1099 N N . LYS A 1 138 ? -21.641 2.672 3.719 1 94.44 138 LYS A N 1
ATOM 1100 C CA . LYS A 1 138 ? -21.438 1.334 3.176 1 94.44 138 LYS A CA 1
ATOM 1101 C C . LYS A 1 138 ? -20.141 0.721 3.719 1 94.44 138 LYS A C 1
ATOM 1103 O O . LYS A 1 138 ? -20.094 -0.481 3.986 1 94.44 138 LYS A O 1
ATOM 1108 N N . TRP A 1 139 ? -19.125 1.522 3.861 1 96.5 139 TRP A N 1
ATOM 1109 C CA . TRP A 1 139 ? -17.828 1.028 4.32 1 96.5 139 TRP A CA 1
ATOM 1110 C C . TRP A 1 139 ? -17.703 1.154 5.836 1 96.5 139 TRP A C 1
ATOM 1112 O O . TRP A 1 139 ? -16.734 0.678 6.426 1 96.5 139 TRP A O 1
ATOM 1122 N N . GLU A 1 140 ? -18.625 1.784 6.473 1 92.62 140 GLU A N 1
ATOM 1123 C CA . GLU A 1 140 ? -18.812 1.836 7.918 1 92.62 140 GLU A CA 1
ATOM 1124 C C . GLU A 1 140 ? -17.594 2.453 8.609 1 92.62 140 GLU A C 1
ATOM 1126 O O . GLU A 1 140 ? -16.984 1.834 9.484 1 92.62 140 GLU A O 1
ATOM 1131 N N . PHE A 1 141 ? -17.328 3.637 8.312 1 96.06 141 PHE A N 1
ATOM 1132 C CA . PHE A 1 141 ? -16.297 4.395 9.016 1 96.06 141 PHE A CA 1
ATOM 1133 C C . PHE A 1 141 ? -16.812 5.777 9.406 1 96.06 141 PHE A C 1
ATOM 1135 O O . PHE A 1 141 ? -17.875 6.191 8.961 1 96.06 141 PHE A O 1
ATOM 1142 N N . LYS A 1 142 ? -16.125 6.422 10.258 1 94.5 142 LYS A N 1
ATOM 1143 C CA . LYS A 1 142 ? -16.5 7.762 10.695 1 94.5 142 LYS A CA 1
ATOM 1144 C C . LYS A 1 142 ? -15.82 8.828 9.836 1 94.5 142 LYS A C 1
ATOM 1146 O O . LYS A 1 142 ? -14.617 8.758 9.586 1 94.5 142 LYS A O 1
ATOM 1151 N N . HIS A 1 143 ? -16.578 9.742 9.336 1 94.94 143 HIS A N 1
ATOM 1152 C CA . HIS A 1 143 ? -16.078 10.867 8.555 1 94.94 143 HIS A CA 1
ATOM 1153 C C . HIS A 1 143 ? -16.375 12.195 9.25 1 94.94 143 HIS A C 1
ATOM 1155 O O . HIS A 1 143 ? -17.531 12.484 9.57 1 94.94 143 HIS A O 1
ATOM 1161 N N . THR A 1 144 ? -15.352 12.914 9.539 1 89.19 144 THR A N 1
ATOM 1162 C CA . THR A 1 144 ? -15.508 14.219 10.172 1 89.19 144 THR A CA 1
ATOM 1163 C C . THR A 1 144 ? -15 15.328 9.25 1 89.19 144 THR A C 1
ATOM 1165 O O . THR A 1 144 ? -13.922 15.211 8.664 1 89.19 144 THR A O 1
ATOM 1168 N N . ASN A 1 145 ? -15.812 16.328 9.086 1 83.12 145 ASN A N 1
ATOM 1169 C CA . ASN A 1 145 ? -15.422 17.484 8.289 1 83.12 145 ASN A CA 1
ATOM 1170 C C . ASN A 1 145 ? -14.961 18.641 9.172 1 83.12 145 ASN A C 1
ATOM 1172 O O . ASN A 1 145 ? -15.492 18.844 10.266 1 83.12 145 ASN A O 1
ATOM 1176 N N . ASN A 1 146 ? -13.875 19.203 8.734 1 71.44 146 ASN A N 1
ATOM 1177 C CA . ASN A 1 146 ? -13.367 20.344 9.492 1 71.44 146 ASN A CA 1
ATOM 1178 C C . ASN A 1 146 ? -14.328 21.531 9.438 1 71.44 146 ASN A C 1
ATOM 1180 O O . ASN A 1 146 ? -14.867 21.844 8.375 1 71.44 146 ASN A O 1
ATOM 1184 N N . SER A 1 147 ? -14.867 21.922 10.547 1 59.66 147 SER A N 1
ATOM 1185 C CA . SER A 1 147 ? -15.703 23.125 10.625 1 59.66 147 SER A CA 1
ATOM 1186 C C . SER A 1 147 ? -14.883 24.391 10.398 1 59.66 147 SER A C 1
ATOM 1188 O O . SER A 1 147 ? -13.688 24.406 10.68 1 59.66 147 SER A O 1
ATOM 1190 N N . PRO A 1 148 ? -15.477 25.422 9.57 1 55.09 148 PRO A N 1
ATOM 1191 C CA . PRO A 1 148 ? -14.82 26.719 9.391 1 55.09 148 PRO A CA 1
ATOM 1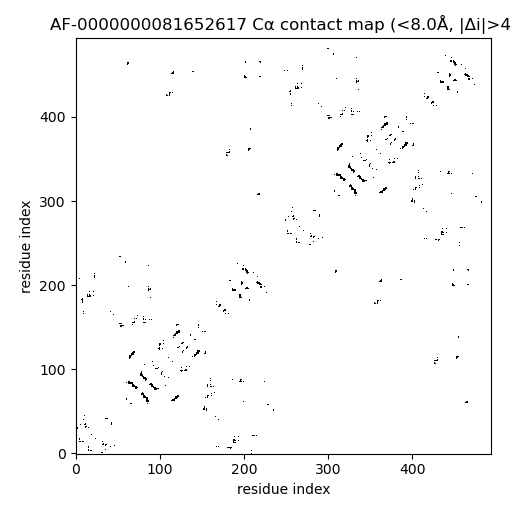192 C C . PRO A 1 148 ? -14.156 27.219 10.672 1 55.09 148 PRO A C 1
ATOM 1194 O O . PRO A 1 148 ? -13.125 27.906 10.609 1 55.09 148 PRO A O 1
ATOM 1197 N N . LEU A 1 149 ? -14.742 26.969 11.781 1 52.38 149 LEU A N 1
ATOM 1198 C CA . LEU A 1 149 ? -14.234 27.5 13.039 1 52.38 149 LEU A CA 1
ATOM 1199 C C . LEU A 1 149 ? -13 26.75 13.5 1 52.38 149 LEU A C 1
ATOM 1201 O O . LEU A 1 149 ? -12.242 27.234 14.336 1 52.38 149 LEU A O 1
ATOM 1205 N N . HIS A 1 150 ? -12.805 25.594 12.922 1 55.44 150 HIS A N 1
ATOM 1206 C CA . HIS A 1 150 ? -11.695 24.781 13.398 1 55.44 150 HIS A CA 1
ATOM 1207 C C . HIS A 1 150 ? -10.766 24.406 12.25 1 55.44 150 HIS A C 1
ATOM 1209 O O . HIS A 1 150 ? -10.594 23.219 11.953 1 55.44 150 HIS A O 1
ATOM 1215 N N . SER A 1 151 ? -10.227 25.438 11.539 1 54.72 151 SER A N 1
ATOM 1216 C CA . SER A 1 151 ? -9.344 25.312 10.383 1 54.72 151 SER A CA 1
ATOM 1217 C C . SER A 1 151 ? -8.125 24.453 10.703 1 54.72 151 SER A C 1
ATOM 1219 O O . SER A 1 151 ? -7.559 23.812 9.812 1 54.72 151 SER A O 1
ATOM 1221 N N . GLN A 1 152 ? -7.812 24.344 11.992 1 56.12 152 GLN A N 1
ATOM 1222 C CA . GLN A 1 152 ? -6.578 23.703 12.422 1 56.12 152 GLN A CA 1
ATOM 1223 C C . GLN A 1 152 ? -6.684 22.188 12.305 1 56.12 152 GLN A C 1
ATOM 1225 O O . GLN A 1 152 ? -5.668 21.484 12.289 1 56.12 152 GLN A O 1
ATOM 1230 N N . SER A 1 153 ? -7.895 21.719 11.977 1 58.66 153 SER A N 1
ATOM 1231 C CA . SER A 1 153 ? -8.102 20.281 12.094 1 58.66 153 SER A CA 1
ATOM 1232 C C . SER A 1 153 ? -7.59 19.547 10.859 1 58.66 153 SER A C 1
ATOM 1234 O O . SER A 1 153 ? -7.289 18.359 10.922 1 58.66 153 SER A O 1
ATOM 1236 N N . ASN A 1 154 ? -7.352 20.25 9.82 1 74.69 154 ASN A N 1
ATOM 1237 C CA . ASN A 1 154 ? -6.855 19.562 8.633 1 74.69 154 ASN A CA 1
ATOM 1238 C C . ASN A 1 154 ? -5.355 19.766 8.445 1 74.69 154 ASN A C 1
ATOM 1240 O O . ASN A 1 154 ? -4.84 19.641 7.336 1 74.69 154 ASN A O 1
ATOM 1244 N N . GLY A 1 155 ? -4.75 20.062 9.531 1 82.81 155 GLY A N 1
ATOM 1245 C CA . GLY A 1 155 ? -3.34 20.406 9.523 1 82.81 155 GLY A CA 1
ATOM 1246 C C . GLY A 1 155 ? -2.445 19.297 9.031 1 82.81 155 GLY A C 1
ATOM 1247 O O . GLY A 1 155 ? -1.49 19.531 8.289 1 82.81 155 GLY A O 1
ATOM 1248 N N . LYS A 1 156 ? -2.816 18.078 9.375 1 90.12 156 LYS A N 1
ATOM 1249 C CA . LYS A 1 156 ? -2.021 16.922 8.961 1 90.12 156 LYS A CA 1
ATOM 1250 C C . LYS A 1 156 ? -2 16.781 7.438 1 90.12 156 LYS A C 1
ATOM 1252 O O . LYS A 1 156 ? -0.937 16.625 6.84 1 90.12 156 LYS A O 1
ATOM 1257 N N . ALA A 1 157 ? -3.168 16.875 6.801 1 93.81 157 ALA A N 1
ATOM 1258 C CA . ALA A 1 157 ? -3.271 16.75 5.348 1 93.81 157 ALA A CA 1
ATOM 1259 C C . ALA A 1 157 ? -2.58 17.922 4.652 1 93.81 157 ALA A C 1
ATOM 1261 O O . ALA A 1 157 ? -1.947 17.75 3.609 1 93.81 157 ALA A O 1
ATOM 1262 N N . GLU A 1 158 ? -2.705 19.094 5.258 1 90.56 158 GLU A N 1
ATOM 1263 C CA . GLU A 1 158 ? -2.047 20.266 4.699 1 90.56 158 GLU A CA 1
ATOM 1264 C C . GLU A 1 158 ? -0.529 20.109 4.707 1 90.56 158 GLU A C 1
ATOM 1266 O O . GLU A 1 158 ? 0.142 20.453 3.734 1 90.56 158 GLU A O 1
ATOM 1271 N N . SER A 1 159 ? 0.004 19.641 5.789 1 92.69 159 SER A N 1
ATOM 1272 C CA . SER A 1 159 ? 1.439 19.391 5.887 1 92.69 159 SER A CA 1
ATOM 1273 C C . SER A 1 159 ? 1.894 18.359 4.863 1 92.69 159 SER A C 1
ATOM 1275 O O . SER A 1 159 ? 2.951 18.5 4.25 1 92.69 159 SER A O 1
ATOM 1277 N N . ALA A 1 160 ? 1.109 17.328 4.676 1 96.31 160 ALA A N 1
ATOM 1278 C CA . ALA A 1 160 ? 1.427 16.297 3.699 1 96.31 160 ALA A CA 1
ATOM 1279 C C . ALA A 1 160 ? 1.415 16.844 2.279 1 96.31 160 ALA A C 1
ATOM 1281 O O . ALA A 1 160 ? 2.252 16.484 1.453 1 96.31 160 ALA A O 1
ATOM 1282 N N . VAL A 1 161 ? 0.477 17.734 2.016 1 96.19 161 VAL A N 1
ATOM 1283 C CA . VAL A 1 161 ? 0.392 18.375 0.703 1 96.19 161 VAL A CA 1
ATOM 1284 C C . VAL A 1 161 ? 1.668 19.156 0.425 1 96.19 161 VAL A C 1
ATOM 1286 O O . VAL A 1 161 ? 2.203 19.125 -0.686 1 96.19 161 VAL A O 1
ATOM 1289 N N . LYS A 1 162 ? 2.121 19.859 1.432 1 94.44 162 LYS A N 1
ATOM 1290 C CA . LYS A 1 162 ? 3.352 20.625 1.273 1 94.44 162 LYS A CA 1
ATOM 1291 C C . LYS A 1 162 ? 4.523 19.719 0.903 1 94.44 162 LYS A C 1
ATOM 1293 O O . LYS A 1 162 ? 5.301 20.047 -0 1 94.44 162 LYS A O 1
ATOM 1298 N N . ILE A 1 163 ? 4.633 18.609 1.578 1 93.5 163 ILE A N 1
ATOM 1299 C CA . ILE A 1 163 ? 5.688 17.641 1.299 1 93.5 163 ILE A CA 1
ATOM 1300 C C . ILE A 1 163 ? 5.516 17.094 -0.111 1 93.5 163 ILE A C 1
ATOM 1302 O O . ILE A 1 163 ? 6.477 17.016 -0.88 1 93.5 163 ILE A O 1
ATOM 1306 N N . ALA A 1 164 ? 4.301 16.766 -0.483 1 96.81 164 ALA A N 1
ATOM 1307 C CA . ALA A 1 164 ? 4.012 16.188 -1.798 1 96.81 164 ALA A CA 1
ATOM 1308 C C . ALA A 1 164 ? 4.379 17.172 -2.91 1 96.81 164 ALA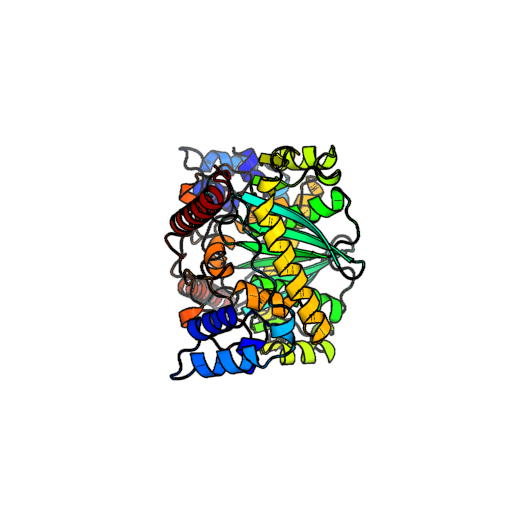 A C 1
ATOM 1310 O O . ALA A 1 164 ? 5.008 16.781 -3.898 1 96.81 164 ALA A O 1
ATOM 1311 N N . LYS A 1 165 ? 3.975 18.375 -2.715 1 94.88 165 LYS A N 1
ATOM 1312 C CA . LYS A 1 165 ? 4.285 19.391 -3.717 1 94.88 165 LYS A CA 1
ATOM 1313 C C . LYS A 1 165 ? 5.793 19.547 -3.896 1 94.88 165 LYS A C 1
ATOM 1315 O O . LYS A 1 165 ? 6.281 19.641 -5.023 1 94.88 165 LYS A O 1
ATOM 1320 N N . LYS A 1 166 ? 6.5 19.562 -2.762 1 91.5 166 LYS A N 1
ATOM 1321 C CA . LYS A 1 166 ? 7.957 19.672 -2.824 1 91.5 166 LYS A CA 1
ATOM 1322 C C . LYS A 1 166 ? 8.562 18.484 -3.574 1 91.5 166 LYS A C 1
ATOM 1324 O O . LYS A 1 166 ? 9.453 18.672 -4.406 1 91.5 166 LYS A O 1
ATOM 1329 N N . LEU A 1 167 ? 8.102 17.312 -3.318 1 91.06 167 LEU A N 1
ATOM 1330 C CA . LEU A 1 167 ? 8.594 16.109 -3.975 1 91.06 167 LEU A CA 1
ATOM 1331 C C . LEU A 1 167 ? 8.336 16.172 -5.477 1 91.06 167 LEU A C 1
ATOM 1333 O O . LEU A 1 167 ? 9.219 15.836 -6.273 1 91.06 167 LEU A O 1
ATOM 1337 N N . ILE A 1 168 ? 7.145 16.625 -5.824 1 93.75 168 ILE A N 1
ATOM 1338 C CA . ILE A 1 168 ? 6.762 16.672 -7.23 1 93.75 168 ILE A CA 1
ATOM 1339 C C . ILE A 1 168 ? 7.617 17.719 -7.957 1 93.75 168 ILE A C 1
ATOM 1341 O O . ILE A 1 168 ? 8.133 17.453 -9.047 1 93.75 168 ILE A O 1
ATOM 1345 N N . LYS A 1 169 ? 7.75 18.828 -7.363 1 90.88 169 LYS A N 1
ATOM 1346 C CA . LYS A 1 169 ? 8.539 19.906 -7.973 1 90.88 169 LYS A CA 1
ATOM 1347 C C . LYS A 1 169 ? 9.984 19.469 -8.172 1 90.88 169 LYS A C 1
ATOM 1349 O O . LYS A 1 169 ? 10.562 19.672 -9.25 1 90.88 169 LYS A O 1
ATOM 1354 N N . LYS A 1 170 ? 10.523 18.875 -7.195 1 82.25 170 LYS A N 1
ATOM 1355 C CA . LYS A 1 170 ? 11.914 18.438 -7.273 1 82.25 170 LYS A CA 1
ATOM 1356 C C . LYS A 1 170 ? 12.086 17.344 -8.328 1 82.25 170 LYS A C 1
ATOM 1358 O O . LYS A 1 170 ? 13.07 17.344 -9.07 1 82.25 170 LYS A O 1
ATOM 1363 N N . ALA A 1 171 ? 11.18 16.422 -8.305 1 85.81 171 ALA A N 1
ATOM 1364 C CA . ALA A 1 171 ? 11.234 15.344 -9.289 1 85.81 171 ALA A CA 1
ATOM 1365 C C . ALA A 1 171 ? 11.164 15.891 -10.711 1 85.81 171 ALA A C 1
ATOM 1367 O O . ALA A 1 171 ? 11.883 15.438 -11.602 1 85.81 171 ALA A O 1
ATOM 1368 N N . LYS A 1 172 ? 10.328 16.844 -10.914 1 86.25 172 LYS A N 1
ATOM 1369 C CA . LYS A 1 172 ? 10.18 17.438 -12.242 1 86.25 172 LYS A CA 1
ATOM 1370 C C . LYS A 1 172 ? 11.422 18.219 -12.641 1 86.25 172 LYS A C 1
ATOM 1372 O O . LYS A 1 172 ? 11.891 18.125 -13.781 1 86.25 172 LYS A O 1
ATOM 1377 N N . ARG A 1 173 ? 11.938 18.953 -11.797 1 84.44 173 ARG A N 1
ATOM 1378 C CA . ARG A 1 173 ? 13.102 19.781 -12.062 1 84.44 173 ARG A CA 1
ATOM 1379 C C . ARG A 1 173 ? 14.32 18.938 -12.422 1 84.44 173 ARG A C 1
ATOM 1381 O O . ARG A 1 173 ? 15.078 19.281 -13.328 1 84.44 173 ARG A O 1
ATOM 1388 N N . ASN A 1 174 ? 14.484 17.844 -11.703 1 79.38 174 ASN A N 1
ATOM 1389 C CA . ASN A 1 174 ? 15.656 17 -11.906 1 79.38 174 ASN A CA 1
ATOM 1390 C C . ASN A 1 174 ? 15.367 15.859 -12.883 1 79.38 174 ASN A C 1
ATOM 1392 O O . ASN A 1 174 ? 16.188 14.953 -13.039 1 79.38 174 ASN A O 1
ATOM 1396 N N . ASN A 1 175 ? 14.195 15.82 -13.406 1 85.25 175 ASN A N 1
ATOM 1397 C CA . ASN A 1 175 ? 13.766 14.773 -14.328 1 85.25 175 ASN A CA 1
ATOM 1398 C C . ASN A 1 175 ? 13.852 13.391 -13.688 1 85.25 175 ASN A C 1
ATOM 1400 O O . ASN A 1 175 ? 14.406 12.469 -14.289 1 85.25 175 ASN A O 1
ATOM 1404 N N . ARG A 1 176 ? 13.453 13.445 -12.492 1 84 176 ARG A N 1
ATOM 1405 C CA . ARG A 1 176 ? 13.445 12.188 -11.75 1 84 176 ARG A CA 1
ATOM 1406 C C . ARG A 1 176 ? 12.031 11.633 -11.633 1 84 176 ARG A C 1
ATOM 1408 O O . ARG A 1 176 ? 11.055 12.352 -11.859 1 84 176 ARG A O 1
ATOM 1415 N N . ASP A 1 177 ? 12.008 10.406 -11.391 1 91.56 177 ASP A N 1
ATOM 1416 C CA . ASP A 1 177 ? 10.734 9.719 -11.227 1 91.56 177 ASP A CA 1
ATOM 1417 C C . ASP A 1 177 ? 10.094 10.055 -9.883 1 91.56 177 ASP A C 1
ATOM 1419 O O . ASP A 1 177 ? 10.711 9.875 -8.836 1 91.56 177 ASP A O 1
ATOM 1423 N N . ILE A 1 178 ? 8.891 10.516 -9.875 1 93.81 178 ILE A N 1
ATOM 1424 C CA . ILE A 1 178 ? 8.195 10.922 -8.664 1 93.81 178 ILE A CA 1
ATOM 1425 C C . ILE A 1 178 ? 8.039 9.727 -7.727 1 93.81 178 ILE A C 1
ATOM 1427 O O . ILE A 1 178 ? 8.102 9.875 -6.504 1 93.81 178 ILE A O 1
ATOM 1431 N N . GLN A 1 179 ? 7.836 8.578 -8.336 1 97.19 179 GLN A N 1
ATOM 1432 C CA . GLN A 1 179 ? 7.66 7.387 -7.508 1 97.19 179 GLN A CA 1
ATOM 1433 C C . GLN A 1 179 ? 8.945 7.039 -6.762 1 97.19 179 GLN A C 1
ATOM 1435 O O . GLN A 1 179 ? 8.898 6.555 -5.629 1 97.19 179 GLN A O 1
ATOM 1440 N N . LEU A 1 180 ? 10.039 7.25 -7.328 1 93 180 LEU A N 1
ATOM 1441 C CA . LEU A 1 180 ? 11.312 7.047 -6.645 1 93 180 LEU A CA 1
ATOM 1442 C C . LEU A 1 180 ? 11.477 8.039 -5.5 1 93 180 LEU A C 1
ATOM 1444 O O . LEU A 1 180 ? 11.969 7.684 -4.426 1 93 180 LEU A O 1
ATOM 1448 N N . ALA A 1 181 ? 11.125 9.289 -5.773 1 91.25 181 ALA A N 1
ATOM 1449 C CA . ALA A 1 181 ? 11.195 10.312 -4.738 1 91.25 181 ALA A CA 1
ATOM 1450 C C . ALA A 1 181 ? 10.297 9.961 -3.553 1 91.25 181 ALA A C 1
ATOM 1452 O O . ALA A 1 181 ? 10.695 10.133 -2.396 1 91.25 181 ALA A O 1
ATOM 1453 N N . LEU A 1 182 ? 9.156 9.453 -3.859 1 96.19 182 LEU A N 1
ATOM 1454 C CA . LEU A 1 182 ? 8.219 9.039 -2.822 1 96.19 182 LEU A CA 1
ATOM 1455 C C . LEU A 1 182 ? 8.781 7.879 -2.012 1 96.19 182 LEU A C 1
ATOM 1457 O O . LEU A 1 182 ? 8.68 7.867 -0.783 1 96.19 182 LEU A O 1
ATOM 1461 N N . LEU A 1 183 ? 9.328 6.91 -2.725 1 95.56 183 LEU A N 1
ATOM 1462 C CA . LEU A 1 183 ? 9.953 5.762 -2.078 1 95.56 183 LEU A CA 1
ATOM 1463 C C . LEU A 1 183 ? 11.016 6.207 -1.082 1 95.56 183 LEU A C 1
ATOM 1465 O O . LEU A 1 183 ? 11.039 5.738 0.058 1 95.56 183 LEU A O 1
ATOM 1469 N N . GLU A 1 184 ? 11.789 7.105 -1.503 1 88.25 184 GLU A N 1
ATOM 1470 C CA . GLU A 1 184 ? 12.867 7.602 -0.646 1 88.25 184 GLU A CA 1
ATOM 1471 C C . GLU A 1 184 ? 12.305 8.352 0.561 1 88.25 184 GLU A C 1
ATOM 1473 O O . GLU A 1 184 ? 12.773 8.156 1.687 1 88.25 184 GLU A O 1
ATOM 1478 N N . TRP A 1 185 ? 11.383 9.188 0.326 1 91.5 185 TRP A N 1
ATOM 1479 C CA . TRP A 1 185 ? 10.797 9.961 1.417 1 91.5 185 TRP A CA 1
ATOM 1480 C C . TRP A 1 185 ? 10.141 9.039 2.441 1 91.5 185 TRP A C 1
ATOM 1482 O O . TRP A 1 185 ? 10.289 9.242 3.648 1 91.5 185 TRP A O 1
ATOM 1492 N N . ARG A 1 186 ? 9.453 8.039 1.981 1 96.62 186 ARG A N 1
ATOM 1493 C CA . ARG A 1 186 ? 8.734 7.113 2.852 1 96.62 186 ARG A CA 1
ATOM 1494 C C . ARG A 1 186 ? 9.703 6.367 3.766 1 96.62 186 ARG A C 1
ATOM 1496 O O . ARG A 1 186 ? 9.312 5.891 4.836 1 96.62 186 ARG A O 1
ATOM 1503 N N . ASN A 1 187 ? 10.945 6.266 3.305 1 92.31 187 ASN A N 1
ATOM 1504 C CA . ASN A 1 187 ? 11.945 5.523 4.062 1 92.31 187 ASN A CA 1
ATOM 1505 C C . ASN A 1 187 ? 12.891 6.457 4.809 1 92.31 187 ASN A C 1
ATOM 1507 O O . ASN A 1 187 ? 13.922 6.016 5.332 1 92.31 187 ASN A O 1
ATOM 1511 N N . THR A 1 188 ? 12.555 7.719 4.895 1 87.94 188 THR A N 1
ATOM 1512 C CA . THR A 1 188 ? 13.375 8.688 5.613 1 87.94 188 THR A CA 1
ATOM 1513 C C . THR A 1 188 ? 12.914 8.82 7.062 1 87.94 188 THR A C 1
ATOM 1515 O O . THR A 1 188 ? 11.773 9.211 7.324 1 87.94 188 THR A O 1
ATOM 1518 N N . PRO A 1 189 ? 13.789 8.523 8 1 87.12 189 PRO A N 1
ATOM 1519 C CA . PRO A 1 189 ? 13.406 8.625 9.414 1 87.12 189 PRO A CA 1
ATOM 1520 C C . PRO A 1 189 ? 13.172 10.07 9.859 1 87.12 189 PRO A C 1
ATOM 1522 O O . PRO A 1 189 ? 13.812 10.992 9.336 1 87.12 189 PRO A O 1
ATOM 1525 N N . ASP A 1 190 ? 12.242 10.227 10.742 1 86.12 190 ASP A N 1
ATOM 1526 C CA . ASP A 1 190 ? 12.039 11.531 11.352 1 86.12 190 ASP A CA 1
ATOM 1527 C C . ASP A 1 190 ? 12.969 11.742 12.539 1 86.12 190 ASP A C 1
ATOM 1529 O O . ASP A 1 190 ? 13.984 11.047 12.672 1 86.12 190 ASP A O 1
ATOM 1533 N N . VAL A 1 191 ? 12.742 12.75 13.367 1 77 191 VAL A N 1
ATOM 1534 C CA . VAL A 1 191 ? 13.602 13.125 14.484 1 77 191 VAL A CA 1
ATOM 1535 C C . VAL A 1 191 ? 13.641 12 15.516 1 77 191 VAL A C 1
ATOM 1537 O O . VAL A 1 191 ? 14.602 11.883 16.281 1 77 191 VAL A O 1
ATOM 1540 N N . ASN A 1 192 ? 12.609 11.125 15.523 1 80.62 192 ASN A N 1
ATOM 1541 C CA . ASN A 1 192 ? 12.539 10.023 16.469 1 80.62 192 ASN A CA 1
ATOM 1542 C C . ASN A 1 192 ? 13.203 8.766 15.922 1 80.62 192 ASN A C 1
ATOM 1544 O O . ASN A 1 192 ? 13.188 7.711 16.562 1 80.62 192 ASN A O 1
ATOM 1548 N N . GLY A 1 193 ? 13.703 8.789 14.68 1 84.06 193 GLY A N 1
ATOM 1549 C CA . GLY A 1 193 ? 14.523 7.715 14.156 1 84.06 193 GLY A CA 1
ATOM 1550 C C . GLY A 1 193 ? 13.734 6.695 13.359 1 84.06 193 GLY A C 1
ATOM 1551 O O . GLY A 1 193 ? 14.281 5.664 12.953 1 84.06 193 GLY A O 1
ATOM 1552 N N . SER A 1 194 ? 12.484 6.934 13.203 1 91.88 194 SER A N 1
ATOM 1553 C CA . SER A 1 194 ? 11.664 6.004 12.43 1 91.88 194 SER A CA 1
ATOM 1554 C C . SER A 1 194 ? 11.016 6.695 11.242 1 91.88 194 SER A C 1
ATOM 1556 O O . SER A 1 194 ? 10.602 7.852 11.336 1 91.88 194 SER A O 1
ATOM 1558 N N . SER A 1 195 ? 10.992 6 10.148 1 94.56 195 SER A N 1
ATOM 1559 C CA . SER A 1 195 ? 10.406 6.531 8.922 1 94.56 195 SER A CA 1
ATOM 1560 C C . SER A 1 195 ? 8.906 6.266 8.867 1 94.56 195 SER A C 1
ATOM 1562 O O . SER A 1 195 ? 8.383 5.457 9.633 1 94.56 195 SER A O 1
ATOM 1564 N N . PRO A 1 196 ? 8.203 6.957 7.941 1 97.31 196 PRO A N 1
ATOM 1565 C CA . PRO A 1 196 ? 6.77 6.703 7.77 1 97.31 196 PRO A CA 1
ATOM 1566 C C . PRO A 1 196 ? 6.465 5.238 7.469 1 97.31 196 PRO A C 1
ATOM 1568 O O . PRO A 1 196 ? 5.543 4.664 8.062 1 97.31 196 PRO A O 1
ATOM 1571 N N . VAL A 1 197 ? 7.234 4.609 6.613 1 97.69 197 VAL A N 1
ATOM 1572 C CA . VAL A 1 197 ? 6.949 3.232 6.223 1 97.69 197 VAL A CA 1
ATOM 1573 C C . VAL A 1 197 ? 7.23 2.291 7.391 1 97.69 197 VAL A C 1
ATOM 1575 O O . VAL A 1 197 ? 6.52 1.304 7.586 1 97.69 197 VAL A O 1
ATOM 1578 N N . GLN A 1 198 ? 8.273 2.568 8.172 1 97.19 198 GLN A N 1
ATOM 1579 C CA . GLN A 1 198 ? 8.562 1.748 9.344 1 97.19 198 GLN A CA 1
ATOM 1580 C C . GLN A 1 198 ? 7.402 1.788 10.336 1 97.19 198 GLN A C 1
ATOM 1582 O O . GLN A 1 198 ? 7.027 0.759 10.906 1 97.19 198 GLN A O 1
ATOM 1587 N N . LYS A 1 199 ? 6.883 2.953 10.531 1 97.94 199 LYS A N 1
ATOM 1588 C CA . LYS A 1 199 ? 5.773 3.1 11.477 1 97.94 199 LYS A CA 1
ATOM 1589 C C . LYS A 1 199 ? 4.508 2.438 10.938 1 97.94 199 LYS A C 1
ATOM 1591 O O . LYS A 1 199 ? 3.74 1.846 11.703 1 97.94 199 LYS A O 1
ATOM 1596 N N . LEU A 1 200 ? 4.312 2.506 9.656 1 98.56 200 LEU A N 1
ATOM 1597 C CA . LEU A 1 200 ? 3.07 2.016 9.062 1 98.56 200 LEU A CA 1
ATOM 1598 C C . LEU A 1 200 ? 3.127 0.507 8.852 1 98.56 200 LEU A C 1
ATOM 1600 O O . LEU A 1 200 ? 2.148 -0.197 9.109 1 98.56 200 LEU A O 1
ATOM 1604 N N . MET A 1 201 ? 4.262 -0.013 8.328 1 98.31 201 MET A N 1
ATOM 1605 C CA . MET A 1 201 ? 4.316 -1.388 7.84 1 98.31 201 MET A CA 1
ATOM 1606 C C . MET A 1 201 ? 5.312 -2.213 8.648 1 98.31 201 MET A C 1
ATOM 1608 O O . MET A 1 201 ? 5.543 -3.385 8.344 1 98.31 201 MET A O 1
ATOM 1612 N N . SER A 1 202 ? 5.953 -1.634 9.586 1 98.19 202 SER A N 1
ATOM 1613 C CA . SER A 1 202 ? 6.871 -2.328 10.484 1 98.19 202 SER A CA 1
ATOM 1614 C C . SER A 1 202 ? 8.031 -2.945 9.719 1 98.19 202 SER A C 1
ATOM 1616 O O . SER A 1 202 ? 8.414 -4.09 9.969 1 98.19 202 SER A O 1
ATOM 1618 N N . ARG A 1 203 ? 8.492 -2.191 8.758 1 97.5 203 ARG A N 1
ATOM 1619 C CA . ARG A 1 203 ? 9.68 -2.607 8.016 1 97.5 203 ARG A CA 1
ATOM 1620 C C . ARG A 1 203 ? 10.227 -1.462 7.172 1 97.5 203 ARG A C 1
ATOM 1622 O O . ARG A 1 203 ? 9.484 -0.562 6.777 1 97.5 203 ARG A O 1
ATOM 1629 N N . ARG A 1 204 ? 11.523 -1.534 6.922 1 94.44 204 ARG A N 1
ATOM 1630 C CA . ARG A 1 204 ? 12.102 -0.738 5.848 1 94.44 204 ARG A CA 1
ATOM 1631 C C . ARG A 1 204 ? 11.812 -1.362 4.484 1 94.44 204 ARG A C 1
ATOM 1633 O O . ARG A 1 204 ? 11.641 -2.578 4.379 1 94.44 204 ARG A O 1
ATOM 1640 N N . THR A 1 205 ? 11.664 -0.565 3.551 1 97.06 205 THR A N 1
ATOM 1641 C CA . THR A 1 205 ? 11.5 -1.102 2.203 1 97.06 205 THR A CA 1
ATOM 1642 C C . THR A 1 205 ? 12.742 -0.819 1.356 1 97.06 205 THR A C 1
ATOM 1644 O O . THR A 1 205 ? 13.438 0.173 1.579 1 97.06 205 THR A O 1
ATOM 1647 N N . ARG A 1 206 ? 13.008 -1.671 0.455 1 95.19 206 ARG A N 1
ATOM 1648 C CA . ARG A 1 206 ? 14.219 -1.587 -0.359 1 95.19 206 ARG A CA 1
ATOM 1649 C C . ARG A 1 206 ? 14.18 -0.368 -1.274 1 95.19 206 ARG A C 1
ATOM 1651 O O . ARG A 1 206 ? 13.203 -0.166 -2.008 1 95.19 206 ARG A O 1
ATOM 1658 N N . THR A 1 207 ? 15.172 0.435 -1.167 1 91.69 207 THR A N 1
ATOM 1659 C CA . THR A 1 207 ? 15.352 1.603 -2.021 1 91.69 207 THR A CA 1
ATOM 1660 C C . THR A 1 207 ? 16.562 1.43 -2.924 1 91.69 207 THR A C 1
ATOM 1662 O O . THR A 1 207 ? 17.078 0.32 -3.07 1 91.69 207 THR A O 1
ATOM 1665 N N . ARG A 1 208 ? 17 2.48 -3.562 1 84.31 208 ARG A N 1
ATOM 1666 C CA . ARG A 1 208 ? 18.188 2.402 -4.406 1 84.31 208 ARG A CA 1
ATOM 1667 C C . ARG A 1 208 ? 19.469 2.439 -3.566 1 84.31 208 ARG A C 1
ATOM 1669 O O . ARG A 1 208 ? 20.547 2.154 -4.066 1 84.31 208 ARG A O 1
ATOM 1676 N N . ILE A 1 209 ? 19.25 2.768 -2.324 1 76.5 209 ILE A N 1
ATOM 1677 C CA . ILE A 1 209 ? 20.391 2.719 -1.403 1 76.5 209 ILE A CA 1
ATOM 1678 C C . ILE A 1 209 ? 20.578 1.289 -0.905 1 76.5 209 ILE A C 1
ATOM 1680 O O . ILE A 1 209 ? 19.672 0.691 -0.336 1 76.5 209 ILE A O 1
ATOM 1684 N N . PRO A 1 210 ? 21.719 0.767 -1.156 1 75.56 210 PRO A N 1
ATOM 1685 C CA . PRO A 1 210 ? 21.953 -0.604 -0.695 1 75.56 210 PRO A CA 1
ATOM 1686 C C . PRO A 1 210 ? 21.719 -0.77 0.804 1 75.56 210 PRO A C 1
ATOM 1688 O O . PRO A 1 210 ? 22.172 0.052 1.601 1 75.56 210 PRO A O 1
ATOM 1691 N N . THR A 1 211 ? 20.938 -1.701 1.117 1 80.69 211 THR A N 1
ATOM 1692 C CA . THR A 1 211 ? 20.562 -1.982 2.494 1 80.69 211 THR A CA 1
ATOM 1693 C C . THR A 1 211 ? 20.734 -3.463 2.818 1 80.69 211 THR A C 1
ATOM 1695 O O . THR A 1 211 ? 20.359 -4.328 2.029 1 80.69 211 THR A O 1
ATOM 1698 N N . ALA A 1 212 ? 21.344 -3.74 3.939 1 82.56 212 ALA A N 1
ATOM 1699 C CA . ALA A 1 212 ? 21.531 -5.125 4.371 1 82.56 212 ALA A CA 1
ATOM 1700 C C . ALA A 1 212 ? 20.172 -5.82 4.547 1 82.56 212 ALA A C 1
ATOM 1702 O O . ALA A 1 212 ? 19.219 -5.215 5.043 1 82.56 212 ALA A O 1
ATOM 1703 N N . GLU A 1 213 ? 20.188 -7.023 4.184 1 84.62 213 GLU A N 1
ATOM 1704 C CA . GLU A 1 213 ? 18.953 -7.801 4.262 1 84.62 213 GLU A CA 1
ATOM 1705 C C . GLU A 1 213 ? 18.391 -7.82 5.684 1 84.62 213 GLU A C 1
ATOM 1707 O O . GLU A 1 213 ? 17.188 -7.777 5.883 1 84.62 213 GLU A O 1
ATOM 1712 N N . ALA A 1 214 ? 19.25 -7.898 6.672 1 84.62 214 ALA A N 1
ATOM 1713 C CA . ALA A 1 214 ? 18.844 -7.957 8.07 1 84.62 214 ALA A CA 1
ATOM 1714 C C . ALA A 1 214 ? 18.031 -6.734 8.461 1 84.62 214 ALA A C 1
ATOM 1716 O O . ALA A 1 214 ? 17.109 -6.824 9.281 1 84.62 214 ALA A O 1
ATOM 1717 N N . LEU A 1 215 ? 18.281 -5.617 7.828 1 88.12 215 LEU A N 1
ATOM 1718 C CA . LEU A 1 215 ? 17.609 -4.363 8.133 1 88.12 215 LEU A CA 1
ATOM 1719 C C . LEU A 1 215 ? 16.25 -4.301 7.438 1 88.12 215 LEU A C 1
ATOM 1721 O O . LEU A 1 215 ? 15.414 -3.449 7.766 1 88.12 215 LEU A O 1
ATOM 1725 N N . LEU A 1 216 ? 16.062 -5.242 6.5 1 93 216 LEU A N 1
ATOM 1726 C CA . LEU A 1 216 ? 14.812 -5.254 5.758 1 93 216 LEU A CA 1
ATOM 1727 C C . LEU A 1 216 ? 13.812 -6.207 6.398 1 93 216 LEU A C 1
ATOM 1729 O O . LEU A 1 216 ? 12.664 -6.285 5.965 1 93 216 LEU A O 1
ATOM 1733 N N . LYS A 1 217 ? 14.273 -6.891 7.453 1 94.19 217 LYS A N 1
ATOM 1734 C CA . LYS A 1 217 ? 13.367 -7.758 8.195 1 94.19 217 LYS A CA 1
ATOM 1735 C C . LYS A 1 217 ? 12.359 -6.941 9 1 94.19 217 LYS A C 1
ATOM 1737 O O . LYS A 1 217 ? 12.672 -5.844 9.461 1 94.19 217 LYS A O 1
ATOM 1742 N N . PRO A 1 218 ? 11.172 -7.492 9.18 1 97.38 218 PRO A N 1
ATOM 1743 C CA . PRO A 1 218 ? 10.156 -6.77 9.945 1 97.38 218 PRO A CA 1
ATOM 1744 C C . PRO A 1 218 ? 10.617 -6.414 11.359 1 97.38 218 PRO A C 1
ATOM 1746 O O . PRO A 1 218 ? 11.266 -7.227 12.023 1 97.38 218 PRO A O 1
ATOM 1749 N N . GLN A 1 219 ? 10.312 -5.199 11.719 1 95.44 219 GLN A N 1
ATOM 1750 C CA . GLN A 1 219 ? 10.609 -4.68 13.055 1 95.44 219 GLN A CA 1
ATOM 1751 C C . GLN A 1 219 ? 9.562 -3.66 13.492 1 95.44 219 GLN A C 1
ATOM 1753 O O . G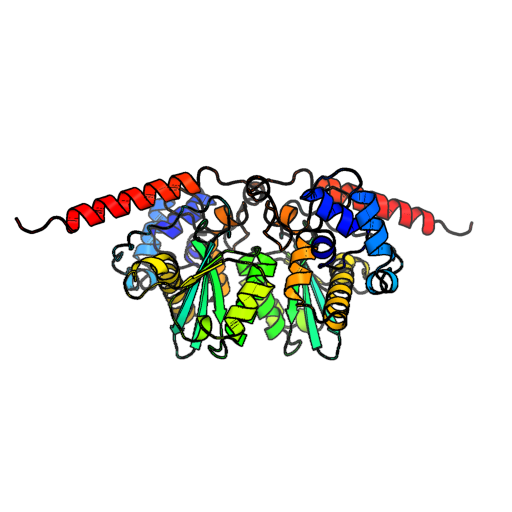LN A 1 219 ? 9.328 -2.67 12.797 1 95.44 219 GLN A O 1
ATOM 1758 N N . ILE A 1 220 ? 8.992 -3.904 14.633 1 97.25 220 ILE A N 1
ATOM 1759 C CA . ILE A 1 220 ? 7.941 -3.021 15.133 1 97.25 220 ILE A CA 1
ATOM 1760 C C . ILE A 1 220 ? 8.562 -1.757 15.719 1 97.25 220 ILE A C 1
ATOM 1762 O O . ILE A 1 220 ? 9.57 -1.824 16.422 1 97.25 220 ILE A O 1
ATOM 1766 N N . VAL A 1 221 ? 8 -0.635 15.359 1 95.06 221 VAL A N 1
ATOM 1767 C CA . VAL A 1 221 ? 8.398 0.629 15.969 1 95.06 221 VAL A CA 1
ATOM 1768 C C . VAL A 1 221 ? 7.57 0.872 17.234 1 95.06 221 VAL A C 1
ATOM 1770 O O . VAL A 1 221 ? 6.344 0.984 17.172 1 95.06 221 VAL A O 1
ATOM 1773 N N . ASP A 1 222 ? 8.203 1.047 18.266 1 90.94 222 ASP A N 1
ATOM 1774 C CA . ASP A 1 222 ? 7.516 1.238 19.531 1 90.94 222 ASP A CA 1
ATOM 1775 C C . ASP A 1 222 ? 7.359 2.723 19.859 1 90.94 222 ASP A C 1
ATOM 1777 O O . ASP A 1 222 ? 8.102 3.559 19.344 1 90.94 222 ASP A O 1
ATOM 1781 N N . GLY A 1 223 ? 6.363 3.053 20.703 1 92.12 223 GLY A N 1
ATOM 1782 C CA . GLY A 1 223 ? 6.215 4.371 21.312 1 92.12 223 GLY A CA 1
ATOM 1783 C C . GLY A 1 223 ? 5.727 5.422 20.328 1 92.12 223 GLY A C 1
ATOM 1784 O O . GLY A 1 223 ? 5.934 6.617 20.547 1 92.12 223 GLY A O 1
ATOM 1785 N N . VAL A 1 224 ? 5.121 4.98 19.25 1 93.88 224 VAL A N 1
ATOM 1786 C CA . VAL A 1 224 ? 4.684 5.934 18.234 1 93.88 224 VAL A CA 1
ATOM 1787 C C . VAL A 1 224 ? 3.623 6.863 18.828 1 93.88 224 VAL A C 1
ATOM 1789 O O . VAL A 1 224 ? 3.738 8.086 18.734 1 93.88 224 VAL A O 1
ATOM 1792 N N . PRO A 1 225 ? 2.594 6.336 19.516 1 92.5 225 PRO A N 1
ATOM 1793 C CA . PRO A 1 225 ? 1.592 7.234 20.094 1 92.5 225 PRO A CA 1
ATOM 1794 C C . PRO A 1 225 ? 2.186 8.195 21.125 1 92.5 225 PRO A C 1
ATOM 1796 O O . PRO A 1 225 ? 1.797 9.367 21.188 1 92.5 225 PRO A O 1
ATOM 1799 N N . GLU A 1 226 ? 3.117 7.699 21.891 1 91.06 226 GLU A N 1
ATOM 1800 C CA . GLU A 1 226 ? 3.771 8.539 22.891 1 91.06 226 GLU A CA 1
ATOM 1801 C C . GLU A 1 226 ? 4.547 9.672 22.234 1 91.06 226 GLU A C 1
ATOM 1803 O O . GLU A 1 226 ? 4.52 10.812 22.719 1 91.06 226 GLU A O 1
ATOM 1808 N N . ASN A 1 227 ? 5.227 9.367 21.219 1 90.81 227 ASN A N 1
ATOM 1809 C CA . ASN A 1 227 ? 5.996 10.375 20.516 1 90.81 227 ASN A CA 1
ATOM 1810 C C . ASN A 1 227 ? 5.09 11.438 19.891 1 90.81 227 ASN A C 1
ATOM 1812 O O . ASN A 1 227 ? 5.445 12.617 19.859 1 90.81 227 ASN A O 1
ATOM 1816 N N . ILE A 1 228 ? 3.941 11.016 19.391 1 90.31 228 ILE A N 1
ATOM 1817 C CA . ILE A 1 228 ? 2.971 11.953 18.844 1 90.31 228 ILE A CA 1
ATOM 1818 C C . ILE A 1 228 ? 2.477 12.891 19.938 1 90.31 228 ILE A C 1
ATOM 1820 O O . ILE A 1 228 ? 2.369 14.102 19.734 1 90.31 228 ILE A O 1
ATOM 1824 N N . LYS A 1 229 ? 2.227 12.336 21.031 1 88.25 229 LYS A N 1
ATOM 1825 C CA . LYS A 1 229 ? 1.773 13.125 22.188 1 88.25 229 LYS A CA 1
ATOM 1826 C C . LYS A 1 229 ? 2.805 14.18 22.562 1 88.25 229 LYS A C 1
ATOM 1828 O O . LYS A 1 229 ? 2.457 15.344 22.781 1 88.25 229 LYS A O 1
ATOM 1833 N N . ILE A 1 230 ? 4.02 13.773 22.625 1 88.56 230 ILE A N 1
ATOM 1834 C CA . ILE A 1 230 ? 5.102 14.672 23 1 88.56 230 ILE A CA 1
ATOM 1835 C C . ILE A 1 230 ? 5.211 15.805 21.984 1 88.56 230 ILE A C 1
ATOM 1837 O O . ILE A 1 230 ? 5.348 16.969 22.359 1 88.56 230 ILE A O 1
ATOM 1841 N N . LYS A 1 231 ? 5.172 15.477 20.75 1 84.62 231 LYS A N 1
ATOM 1842 C CA . LYS A 1 231 ? 5.258 16.469 19.672 1 84.62 231 LYS A CA 1
ATOM 1843 C C . LYS A 1 231 ? 4.113 17.484 19.766 1 84.62 231 LYS A C 1
ATOM 1845 O O . LYS A 1 231 ? 4.316 18.688 19.578 1 84.62 231 LYS A O 1
ATOM 1850 N N . ARG A 1 232 ? 2.955 17 20.016 1 83 232 ARG A N 1
ATOM 1851 C CA . ARG A 1 232 ? 1.78 17.859 20.125 1 83 232 ARG A CA 1
ATOM 1852 C C . ARG A 1 232 ? 1.887 18.797 21.328 1 83 232 ARG A C 1
ATOM 1854 O O . ARG A 1 232 ? 1.493 19.969 21.25 1 83 232 ARG A O 1
ATOM 1861 N N . GLN A 1 233 ? 2.354 18.266 22.406 1 82.56 233 GLN A N 1
ATOM 1862 C CA . GLN A 1 233 ? 2.523 19.062 23.609 1 82.56 233 GLN A CA 1
ATOM 1863 C C . GLN A 1 233 ? 3.539 20.172 23.391 1 82.56 233 GLN A C 1
ATOM 1865 O O . GLN A 1 233 ? 3.334 21.312 23.844 1 82.56 233 GLN A O 1
ATOM 1870 N N . LYS A 1 234 ? 4.559 19.859 22.719 1 81.44 234 LYS A N 1
ATOM 1871 C CA . LYS A 1 234 ? 5.566 20.875 22.406 1 81.44 234 LYS A CA 1
ATOM 1872 C C . LYS A 1 234 ? 5.004 21.969 21.5 1 81.44 234 LYS A C 1
ATOM 1874 O O . LYS A 1 234 ? 5.273 23.156 21.719 1 81.44 234 LYS A O 1
ATOM 1879 N N . ALA A 1 235 ? 4.297 21.594 20.547 1 77.56 235 ALA A N 1
ATOM 1880 C CA . ALA A 1 235 ? 3.68 22.547 19.625 1 77.56 235 ALA A CA 1
ATOM 1881 C C . ALA A 1 235 ? 2.697 23.453 20.359 1 77.56 235 ALA A C 1
ATOM 1883 O O . ALA A 1 235 ? 2.625 24.656 20.094 1 77.56 235 ALA A O 1
ATOM 1884 N N . LYS A 1 236 ? 1.975 22.875 21.219 1 75.94 236 LYS A N 1
ATOM 1885 C CA . LYS A 1 236 ? 1.027 23.641 22.031 1 75.94 236 LYS A CA 1
ATOM 1886 C C . LYS A 1 236 ? 1.751 24.656 22.906 1 75.94 236 LYS A C 1
ATOM 1888 O O . LYS A 1 236 ? 1.3 25.797 23.047 1 75.94 236 LYS A O 1
ATOM 1893 N N . ALA A 1 237 ? 2.812 24.234 23.469 1 75.31 237 ALA A N 1
ATOM 1894 C CA . ALA A 1 237 ? 3.592 25.125 24.344 1 75.31 237 ALA A CA 1
ATOM 1895 C C . ALA A 1 237 ? 4.125 26.328 23.578 1 75.31 237 ALA A C 1
ATOM 1897 O O . ALA A 1 237 ? 4.109 27.453 24.078 1 75.31 237 ALA A O 1
ATOM 1898 N N . VAL A 1 238 ? 4.582 26.109 22.406 1 71.75 238 VAL A N 1
ATOM 1899 C CA . VAL A 1 238 ? 5.109 27.172 21.562 1 71.75 238 VAL A CA 1
ATOM 1900 C C . VAL A 1 238 ? 3.977 28.109 21.141 1 71.75 238 VAL A C 1
ATOM 1902 O O . VAL A 1 238 ? 4.141 29.328 21.141 1 71.75 238 VAL A O 1
ATOM 1905 N N . TYR A 1 239 ? 2.873 27.531 20.828 1 68.38 239 TYR A N 1
ATOM 1906 C CA . TYR A 1 239 ? 1.705 28.312 20.438 1 68.38 239 TYR A CA 1
ATOM 1907 C C . TYR A 1 239 ? 1.223 29.188 21.594 1 68.38 239 TYR A C 1
ATOM 1909 O O . TYR A 1 239 ? 0.911 30.359 21.391 1 68.38 239 TYR A O 1
ATOM 1917 N N . ASP A 1 240 ? 1.179 28.672 22.781 1 67.31 240 ASP A N 1
ATOM 1918 C CA . ASP A 1 240 ? 0.725 29.391 23.969 1 67.31 240 ASP A CA 1
ATOM 1919 C C . ASP A 1 240 ? 1.692 30.516 24.328 1 67.31 240 ASP A C 1
ATOM 1921 O O . ASP A 1 240 ? 1.275 31.562 24.828 1 67.31 240 ASP A O 1
ATOM 1925 N N . LYS A 1 241 ? 2.867 30.359 24.047 1 64.69 241 LYS A N 1
ATOM 1926 C CA . LYS A 1 241 ? 3.869 31.391 24.312 1 64.69 241 LYS A CA 1
ATOM 1927 C C . LYS A 1 241 ? 3.705 32.562 23.359 1 64.69 241 LYS A C 1
ATOM 1929 O O . LYS A 1 241 ? 3.867 33.719 23.75 1 64.69 241 LYS A O 1
ATOM 1934 N N . HIS A 1 242 ? 3.383 32.188 22.203 1 61.91 242 HIS A N 1
ATOM 1935 C CA . HIS A 1 242 ? 3.234 33.25 21.219 1 61.91 242 HIS A CA 1
ATOM 1936 C C . HIS A 1 242 ? 1.863 33.906 21.312 1 61.91 242 HIS A C 1
ATOM 1938 O O . HIS A 1 242 ? 1.676 35.031 20.859 1 61.91 242 HIS A O 1
ATOM 1944 N N . ALA A 1 243 ? 0.873 33.188 21.734 1 56.59 243 ALA A N 1
ATOM 1945 C CA . ALA A 1 243 ? -0.453 33.75 21.938 1 56.59 243 ALA A CA 1
ATOM 1946 C C . ALA A 1 243 ? -0.479 34.625 23.172 1 56.59 243 ALA A C 1
ATOM 1948 O O . ALA A 1 243 ? -1.442 35.375 23.406 1 56.59 243 ALA A O 1
ATOM 1949 N N . LYS A 1 244 ? 0.375 34.594 24.172 1 52.53 244 LYS A N 1
ATOM 1950 C CA . LYS A 1 244 ? 0.342 35.531 25.312 1 52.53 244 LYS A CA 1
ATOM 1951 C C . LYS A 1 244 ? 0.352 36.969 24.844 1 52.53 244 LYS A C 1
ATOM 1953 O O . LYS A 1 244 ? 1.198 37.375 24.047 1 52.53 244 LYS A O 1
ATOM 1958 N N . PRO A 1 245 ? -0.821 37.688 24.984 1 48.06 245 PRO A N 1
ATOM 1959 C CA . PRO A 1 245 ? -1.115 39.094 24.719 1 48.06 245 PRO A CA 1
ATOM 1960 C C . PRO A 1 245 ? -0.014 40.031 25.234 1 48.06 245 PRO A C 1
ATOM 1962 O O . PRO A 1 245 ? 0.715 39.688 26.156 1 48.06 245 PRO A O 1
ATOM 1965 N N . TYR A 1 246 ? 0.362 41 24.281 1 41.62 246 TYR A N 1
ATOM 1966 C CA . TYR A 1 246 ? 0.953 42.281 24.719 1 41.62 246 TYR A CA 1
ATOM 1967 C C . TYR A 1 246 ? 0.296 42.75 26.016 1 41.62 246 TYR A C 1
ATOM 1969 O O . TYR A 1 246 ? -0.897 43.062 26.031 1 41.62 246 TYR A O 1
ATOM 1977 N N . GLN A 1 247 ? 0.518 42.156 27.156 1 31.19 247 GLN A N 1
ATOM 1978 C CA . GLN A 1 247 ? 0.264 43.156 28.219 1 31.19 247 GLN A CA 1
ATOM 1979 C C . GLN A 1 247 ? 1.132 44.375 28.047 1 31.19 247 GLN A C 1
ATOM 1981 O O . GLN A 1 247 ? 2.322 44.281 27.734 1 31.19 247 GLN A O 1
ATOM 1986 N N . MET B 1 1 ? -22.875 -10.414 11.938 1 42.31 1 MET B N 1
ATOM 1987 C CA . MET B 1 1 ? -21.484 -10.82 12.102 1 42.31 1 MET B CA 1
ATOM 1988 C C . MET B 1 1 ? -21.094 -11.859 11.062 1 42.31 1 MET B C 1
ATOM 1990 O O . MET B 1 1 ? -20.047 -11.75 10.414 1 42.31 1 MET B O 1
ATOM 1994 N N . ILE B 1 2 ? -21.984 -12.969 10.977 1 42.91 2 ILE B N 1
ATOM 1995 C CA . ILE B 1 2 ? -21.734 -14.023 10 1 42.91 2 ILE B CA 1
ATOM 1996 C C . ILE B 1 2 ? -21.766 -13.438 8.594 1 42.91 2 ILE B C 1
ATOM 1998 O O . ILE B 1 2 ? -20.906 -13.742 7.762 1 42.91 2 ILE B O 1
ATOM 2002 N N . ALA B 1 3 ? -22.672 -12.602 8.344 1 45.94 3 ALA B N 1
ATOM 2003 C CA . ALA B 1 3 ? -22.812 -11.977 7.031 1 45.94 3 ALA B CA 1
ATOM 2004 C C . ALA B 1 3 ? -21.594 -11.117 6.703 1 45.94 3 ALA B C 1
ATOM 2006 O O . ALA B 1 3 ? -21.156 -11.078 5.551 1 45.94 3 ALA B O 1
ATOM 2007 N N . ARG B 1 4 ? -21.125 -10.547 7.676 1 47.31 4 ARG B N 1
ATOM 2008 C CA . ARG B 1 4 ? -19.969 -9.688 7.484 1 47.31 4 ARG B CA 1
ATOM 2009 C C . ARG B 1 4 ? -18.719 -10.5 7.156 1 47.31 4 ARG B C 1
ATOM 2011 O O . ARG B 1 4 ? -17.875 -10.07 6.363 1 47.31 4 ARG B O 1
ATOM 2018 N N . ALA B 1 5 ? -18.609 -11.586 7.809 1 44.88 5 ALA B N 1
ATOM 2019 C CA . ALA B 1 5 ? -17.5 -12.492 7.559 1 44.88 5 ALA B CA 1
ATOM 2020 C C . ALA B 1 5 ? -17.578 -13.094 6.16 1 44.88 5 ALA B C 1
ATOM 2022 O O . ALA B 1 5 ? -16.562 -13.469 5.578 1 44.88 5 ALA B O 1
ATOM 2023 N N . HIS B 1 6 ? -18.828 -13.094 5.641 1 43.66 6 HIS B N 1
ATOM 2024 C CA . HIS B 1 6 ? -19.094 -13.688 4.34 1 43.66 6 HIS B CA 1
ATOM 2025 C C . HIS B 1 6 ? -18.875 -12.68 3.213 1 43.66 6 HIS B C 1
ATOM 2027 O O . HIS B 1 6 ? -18.844 -13.055 2.039 1 43.66 6 HIS B O 1
ATOM 2033 N N . THR B 1 7 ? -18.672 -11.539 3.625 1 40.06 7 THR B N 1
ATOM 2034 C CA . THR B 1 7 ? -18.641 -10.523 2.574 1 40.06 7 THR B CA 1
ATOM 2035 C C . THR B 1 7 ? -17.5 -10.805 1.601 1 40.06 7 THR B C 1
ATOM 2037 O O . THR B 1 7 ? -17.531 -10.367 0.449 1 40.06 7 THR B O 1
ATOM 2040 N N . SER B 1 8 ? -16.453 -11.352 2.084 1 42.25 8 SER B N 1
ATOM 2041 C CA . SER B 1 8 ? -15.375 -11.555 1.123 1 42.25 8 SER B CA 1
ATOM 2042 C C . SER B 1 8 ? -15.492 -12.914 0.439 1 42.25 8 SER B C 1
ATOM 2044 O O . SER B 1 8 ? -14.758 -13.203 -0.504 1 42.25 8 SER B O 1
ATOM 2046 N N . HIS B 1 9 ? -16.703 -13.477 0.295 1 40.88 9 HIS B N 1
ATOM 2047 C CA . HIS B 1 9 ? -16.938 -14.781 -0.306 1 40.88 9 HIS B CA 1
ATOM 2048 C C . HIS B 1 9 ? -15.641 -15.555 -0.455 1 40.88 9 HIS B C 1
ATOM 2050 O O . HIS B 1 9 ? -15.297 -16.016 -1.552 1 40.88 9 HIS B O 1
ATOM 2056 N N . LEU B 1 10 ? -14.844 -15.523 0.49 1 47.06 10 LEU B N 1
ATOM 2057 C CA . LEU B 1 10 ? -13.758 -16.5 0.637 1 47.06 10 LEU B CA 1
ATOM 2058 C C . LEU B 1 10 ? -14.312 -17.906 0.795 1 47.06 10 LEU B C 1
ATOM 2060 O O . LEU B 1 10 ? -15.5 -18.078 1.082 1 47.06 10 LEU B O 1
ATOM 2064 N N . GLY B 1 11 ? -13.742 -18.922 0.259 1 46.22 11 GLY B N 1
ATOM 2065 C CA . GLY B 1 11 ? -14.18 -20.281 0.54 1 46.22 11 GLY B CA 1
ATOM 2066 C C . GLY B 1 11 ? -14.469 -20.516 2.01 1 46.22 11 GLY B C 1
ATOM 2067 O O . GLY B 1 11 ? -14.062 -19.734 2.865 1 46.22 11 GLY B O 1
ATOM 2068 N N . PRO B 1 12 ? -15.312 -21.469 2.32 1 48.88 12 PRO B N 1
ATOM 2069 C CA . PRO B 1 12 ? -15.766 -21.719 3.693 1 48.88 12 PRO B CA 1
ATOM 2070 C C . PRO B 1 12 ? -14.609 -21.75 4.695 1 48.88 12 PRO B C 1
ATOM 2072 O O . PRO B 1 12 ? -14.711 -21.172 5.773 1 48.88 12 PRO B O 1
ATOM 2075 N N . ASP B 1 13 ? -13.547 -22.391 4.32 1 51.09 13 ASP B N 1
ATOM 2076 C CA . ASP B 1 13 ? -12.422 -22.531 5.234 1 51.09 13 ASP B CA 1
ATOM 2077 C C . ASP B 1 13 ? -11.766 -21.172 5.496 1 51.09 13 ASP B C 1
ATOM 2079 O O . ASP B 1 13 ? -11.406 -20.859 6.637 1 51.09 13 ASP B O 1
ATOM 2083 N N . ALA B 1 14 ? -11.625 -20.406 4.52 1 52.97 14 ALA B N 1
ATOM 2084 C CA . ALA B 1 14 ? -11.016 -19.078 4.656 1 52.97 14 ALA B CA 1
ATOM 2085 C C . ALA B 1 14 ? -11.891 -18.156 5.488 1 52.97 14 ALA B C 1
ATOM 2087 O O . ALA B 1 14 ? -11.383 -17.359 6.289 1 52.97 14 ALA B O 1
ATOM 2088 N N . CYS B 1 15 ? -13.156 -18.203 5.301 1 55.06 15 CYS B N 1
ATOM 2089 C CA . CYS B 1 15 ? -14.094 -17.391 6.09 1 55.06 15 CYS B CA 1
ATOM 2090 C C . CYS B 1 15 ? -13.984 -17.734 7.57 1 55.06 15 CYS B C 1
ATOM 2092 O O . CYS B 1 15 ? -14.008 -16.844 8.422 1 55.06 15 CYS B O 1
ATOM 2094 N N . VAL B 1 16 ? -13.867 -19.109 7.75 1 52.09 16 VAL B N 1
ATOM 2095 C CA . VAL B 1 16 ? -13.742 -19.578 9.125 1 52.09 16 VAL B CA 1
ATOM 2096 C C . VAL B 1 16 ? -12.438 -19.078 9.734 1 52.09 16 VAL B C 1
ATOM 2098 O O . VAL B 1 16 ? -12.414 -18.578 10.859 1 52.09 16 VAL B O 1
ATOM 2101 N N . ARG B 1 17 ? -11.453 -19.156 9.031 1 58.72 17 ARG B N 1
ATOM 2102 C CA . ARG B 1 17 ? -10.156 -18.703 9.523 1 58.72 17 ARG B CA 1
ATOM 2103 C C . ARG B 1 17 ? -10.172 -17.219 9.828 1 58.72 17 ARG B C 1
ATOM 2105 O O . ARG B 1 17 ? -9.609 -16.766 10.836 1 58.72 17 ARG B O 1
ATOM 2112 N N . ARG B 1 18 ? -10.828 -16.484 9.016 1 53.88 18 ARG B N 1
ATOM 2113 C CA . ARG B 1 18 ? -10.898 -15.047 9.227 1 53.88 18 ARG B CA 1
ATOM 2114 C C . ARG B 1 18 ? -11.727 -14.719 10.469 1 53.88 18 ARG B C 1
ATOM 2116 O O . ARG B 1 18 ? -11.344 -13.844 11.258 1 53.88 18 ARG B O 1
ATOM 2123 N N . ALA B 1 19 ? -12.844 -15.305 10.508 1 52.38 19 ALA B N 1
ATOM 2124 C CA . ALA B 1 19 ? -13.727 -15.07 11.648 1 52.38 19 ALA B CA 1
ATOM 2125 C C . ALA B 1 19 ? -13.047 -15.461 12.953 1 52.38 19 ALA B C 1
ATOM 2127 O O . ALA B 1 19 ? -13.133 -14.742 13.945 1 52.38 19 ALA B O 1
ATOM 2128 N N . ARG B 1 20 ? -12.367 -16.641 12.844 1 50.56 20 ARG B N 1
ATOM 2129 C CA . ARG B 1 20 ? -11.672 -17.141 14.031 1 50.56 20 ARG B CA 1
ATOM 2130 C C . ARG B 1 20 ? -10.547 -16.203 14.445 1 50.56 20 ARG B C 1
ATOM 2132 O O . ARG B 1 20 ? -10.234 -16.094 15.633 1 50.56 20 ARG B O 1
ATOM 2139 N N . ASP B 1 21 ? -10.109 -15.609 13.461 1 51.47 21 ASP B N 1
ATOM 2140 C CA . ASP B 1 21 ? -8.953 -14.75 13.703 1 51.47 21 ASP B CA 1
ATOM 2141 C C . ASP B 1 21 ? -9.344 -13.523 14.531 1 51.47 21 ASP B C 1
ATOM 2143 O O . ASP B 1 21 ? -8.539 -13.031 15.328 1 51.47 21 ASP B O 1
ATOM 2147 N N . VAL B 1 22 ? -10.617 -13.195 14.367 1 50.91 22 VAL B N 1
ATOM 2148 C CA . VAL B 1 22 ? -10.945 -11.922 15 1 50.91 22 VAL B CA 1
ATOM 2149 C C . VAL B 1 22 ? -12.094 -12.117 16 1 50.91 22 VAL B C 1
ATOM 2151 O O . VAL B 1 22 ? -12.227 -11.352 1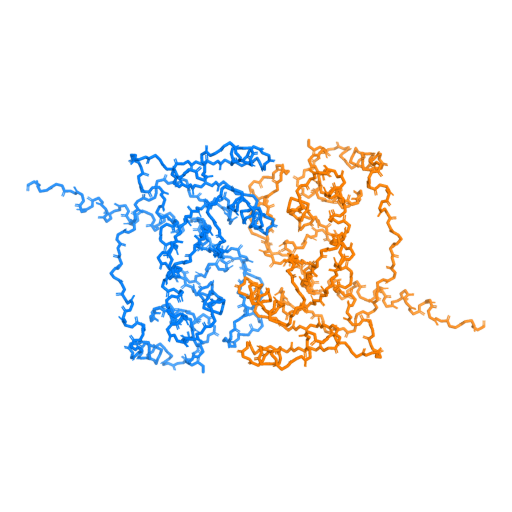6.953 1 50.91 22 VAL B O 1
ATOM 2154 N N . LEU B 1 23 ? -12.992 -13.133 15.68 1 49.44 23 LEU B N 1
ATOM 2155 C CA . LEU B 1 23 ? -14.203 -13.273 16.469 1 49.44 23 LEU B CA 1
ATOM 2156 C C . LEU B 1 23 ? -14.305 -14.664 17.078 1 49.44 23 LEU B C 1
ATOM 2158 O O . LEU B 1 23 ? -14 -15.656 16.422 1 49.44 23 LEU B O 1
ATOM 2162 N N . PHE B 1 24 ? -13.867 -14.984 18.328 1 47.06 24 PHE B N 1
ATOM 2163 C CA . PHE B 1 24 ? -14.07 -16.344 18.828 1 47.06 24 PHE B CA 1
ATOM 2164 C C . PHE B 1 24 ? -15.359 -16.438 19.641 1 47.06 24 PHE B C 1
ATOM 2166 O O . PHE B 1 24 ? -15.602 -15.609 20.516 1 47.06 24 PHE B O 1
ATOM 2173 N N . TRP B 1 25 ? -16.438 -16.875 19 1 46.5 25 TRP B N 1
ATOM 2174 C CA . TRP B 1 25 ? -17.516 -17.281 19.891 1 46.5 25 TRP B CA 1
ATOM 2175 C C . TRP B 1 25 ? -17.812 -18.766 19.75 1 46.5 25 TRP B C 1
ATOM 2177 O O . TRP B 1 25 ? -17.547 -19.359 18.703 1 46.5 25 TRP B O 1
ATOM 2187 N N . PRO B 1 26 ? -18.234 -19.531 20.797 1 43.91 26 PRO B N 1
ATOM 2188 C CA . PRO B 1 26 ? -18.578 -20.953 20.75 1 43.91 26 PRO B CA 1
ATOM 2189 C C . PRO B 1 26 ? -19.609 -21.297 19.672 1 43.91 26 PRO B C 1
ATOM 2191 O O . PRO B 1 26 ? -20.625 -20.609 19.578 1 43.91 26 PRO B O 1
ATOM 2194 N N . GLY B 1 27 ? -19.5 -22.359 18.797 1 48.5 27 GLY B N 1
ATOM 2195 C CA . GLY B 1 27 ? -20.375 -22.812 17.734 1 48.5 27 GLY B CA 1
ATOM 2196 C C . GLY B 1 27 ? -20.156 -22.078 16.422 1 48.5 27 GLY B C 1
ATOM 2197 O O . GLY B 1 27 ? -20.844 -22.344 15.438 1 48.5 27 GLY B O 1
ATOM 2198 N N . MET B 1 28 ? -19.219 -21.188 16.484 1 51.16 28 MET B N 1
ATOM 2199 C CA . MET B 1 28 ? -18.969 -20.281 15.375 1 51.16 28 MET B CA 1
ATOM 2200 C C . MET B 1 28 ? -18.562 -21.047 14.117 1 51.16 28 MET B C 1
ATOM 2202 O O . MET B 1 28 ? -19.047 -20.75 13.023 1 51.16 28 MET B O 1
ATOM 2206 N N . ILE B 1 29 ? -17.75 -21.984 14.297 1 51.28 29 ILE B N 1
ATOM 2207 C CA . ILE B 1 29 ? -17.234 -22.734 13.156 1 51.28 29 ILE B CA 1
ATOM 2208 C C . ILE B 1 29 ? -18.391 -23.422 12.422 1 51.28 29 ILE B C 1
ATOM 2210 O O . ILE B 1 29 ? -18.453 -23.375 11.188 1 51.28 29 ILE B O 1
ATOM 2214 N N . GLY B 1 30 ? -19.25 -24.016 13.203 1 49.88 30 GLY B N 1
ATOM 2215 C CA . GLY B 1 30 ? -20.391 -24.688 12.594 1 49.88 30 GLY B CA 1
ATOM 2216 C C . GLY B 1 30 ? -21.312 -23.75 11.852 1 49.88 30 GLY B C 1
ATOM 2217 O O . GLY B 1 30 ? -21.75 -24.047 10.734 1 49.88 30 GLY B O 1
ATOM 2218 N N . GLU B 1 31 ? -21.516 -22.672 12.367 1 49.81 31 GLU B N 1
ATOM 2219 C CA . GLU B 1 31 ? -22.453 -21.703 11.789 1 49.81 31 GLU B CA 1
ATOM 2220 C C . GLU B 1 31 ? -21.875 -21.078 10.531 1 49.81 31 GLU B C 1
ATOM 2222 O O . GLU B 1 31 ? -22.594 -20.891 9.539 1 49.81 31 GLU B O 1
ATOM 2227 N N . ILE B 1 32 ? -20.625 -20.812 10.57 1 51 32 ILE B N 1
ATOM 2228 C CA . ILE B 1 32 ? -19.969 -20.188 9.414 1 51 32 ILE B CA 1
ATOM 2229 C C . ILE B 1 32 ? -19.906 -21.188 8.266 1 51 32 ILE B C 1
ATOM 2231 O O . ILE B 1 32 ? -20.203 -20.844 7.117 1 51 32 ILE B O 1
ATOM 2235 N N . THR B 1 33 ? -19.609 -22.422 8.617 1 51.81 33 THR B N 1
ATOM 2236 C CA . THR B 1 33 ? -19.5 -23.453 7.598 1 51.81 33 THR B CA 1
ATOM 2237 C C . THR B 1 33 ? -20.844 -23.719 6.926 1 51.81 33 THR B C 1
ATOM 2239 O O . THR B 1 33 ? -20.906 -23.906 5.707 1 51.81 33 THR B O 1
ATOM 2242 N N . GLU B 1 34 ? -21.812 -23.703 7.664 1 51.72 34 GLU B N 1
ATOM 2243 C CA . GLU B 1 34 ? -23.141 -23.953 7.125 1 51.72 34 GLU B CA 1
ATOM 2244 C C . GLU B 1 34 ? -23.594 -22.828 6.195 1 51.72 34 GLU B C 1
ATOM 2246 O O . GLU B 1 34 ? -24.188 -23.078 5.152 1 51.72 34 GLU B O 1
ATOM 2251 N N . LYS B 1 35 ? -23.234 -21.656 6.555 1 51.72 35 LYS B N 1
ATOM 2252 C CA . LYS B 1 35 ? -23.656 -20.5 5.746 1 51.72 35 LYS B CA 1
ATOM 2253 C C . LYS B 1 35 ? -22.859 -20.438 4.441 1 51.72 35 LYS B C 1
ATOM 2255 O O . LYS B 1 35 ? -23.406 -20.109 3.393 1 51.72 35 LYS B O 1
ATOM 2260 N N . VAL B 1 36 ? -21.688 -20.781 4.602 1 53.78 36 VAL B N 1
ATOM 2261 C CA . VAL B 1 36 ? -20.844 -20.766 3.406 1 53.78 36 VAL B CA 1
ATOM 2262 C C . VAL B 1 36 ? -21.25 -21.906 2.471 1 53.78 36 VAL B C 1
ATOM 2264 O O . VAL B 1 36 ? -21.281 -21.734 1.25 1 53.78 36 VAL B O 1
ATOM 2267 N N . LYS B 1 37 ? -21.547 -23.078 3.072 1 52.5 37 LYS B N 1
ATOM 2268 C CA . LYS B 1 37 ? -21.984 -24.219 2.279 1 52.5 37 LYS B CA 1
ATOM 2269 C C . LYS B 1 37 ? -23.312 -23.938 1.59 1 52.5 37 LYS B C 1
ATOM 2271 O O . LYS B 1 37 ? -23.578 -24.453 0.502 1 52.5 37 LYS B O 1
ATOM 2276 N N . SER B 1 38 ? -24.016 -23.094 2.268 1 50.81 38 SER B N 1
ATOM 2277 C CA . SER B 1 38 ? -25.344 -22.844 1.732 1 50.81 38 SER B CA 1
ATOM 2278 C C . SER B 1 38 ? -25.328 -21.688 0.732 1 50.81 38 SER B C 1
ATOM 2280 O O . SER B 1 38 ? -26.328 -21.422 0.072 1 50.81 38 SER B O 1
ATOM 2282 N N . CYS B 1 39 ? -24.234 -21.062 0.812 1 50.69 39 CYS B N 1
ATOM 2283 C CA . CYS B 1 39 ? -24.156 -19.922 -0.104 1 50.69 39 CYS B CA 1
ATOM 2284 C C . CYS B 1 39 ? -23.938 -20.391 -1.537 1 50.69 39 CYS B C 1
ATOM 2286 O O . CYS B 1 39 ? -22.938 -21.062 -1.832 1 50.69 39 CYS B O 1
ATOM 2288 N N . SER B 1 40 ? -24.875 -20.375 -2.361 1 51.75 40 SER B N 1
ATOM 2289 C CA . SER B 1 40 ? -24.875 -20.812 -3.754 1 51.75 40 SER B CA 1
ATOM 2290 C C . SER B 1 40 ? -23.672 -20.25 -4.508 1 51.75 40 SER B C 1
ATOM 2292 O O . SER B 1 40 ? -23.062 -20.938 -5.332 1 51.75 40 SER B O 1
ATOM 2294 N N . THR B 1 41 ? -23.297 -19.047 -4.191 1 45.44 41 THR B N 1
ATOM 2295 C CA . THR B 1 41 ? -22.219 -18.391 -4.93 1 45.44 41 THR B CA 1
ATOM 2296 C C . THR B 1 41 ? -20.875 -19.016 -4.605 1 45.44 41 THR B C 1
ATOM 2298 O O . THR B 1 41 ? -20.047 -19.203 -5.496 1 45.44 41 THR B O 1
ATOM 2301 N N . CYS B 1 42 ? -20.688 -19.203 -3.422 1 48.91 42 CYS B N 1
ATOM 2302 C CA . CYS B 1 42 ? -19.422 -19.812 -3.01 1 48.91 42 CYS B CA 1
ATOM 2303 C C . CYS B 1 42 ? -19.281 -21.219 -3.562 1 48.91 42 CYS B C 1
ATOM 2305 O O . CYS B 1 42 ? -18.188 -21.641 -3.938 1 48.91 42 CYS B O 1
ATOM 2307 N N . ASN B 1 43 ? -20.375 -22.047 -3.555 1 45.19 43 ASN B N 1
ATOM 2308 C CA . ASN B 1 43 ? -20.359 -23.438 -4.027 1 45.19 43 ASN B CA 1
ATOM 2309 C C . ASN B 1 43 ? -20 -23.516 -5.512 1 45.19 43 ASN B C 1
ATOM 2311 O O . ASN B 1 43 ? -19.375 -24.469 -5.949 1 45.19 43 ASN B O 1
ATOM 2315 N N . ASP B 1 44 ? -20.375 -22.578 -6.164 1 44.28 44 ASP B N 1
ATOM 2316 C CA . ASP B 1 44 ? -20.156 -22.609 -7.605 1 44.28 44 ASP B CA 1
ATOM 2317 C C . ASP B 1 44 ? -18.672 -22.391 -7.934 1 44.28 44 ASP B C 1
ATOM 2319 O O . ASP B 1 44 ? -18.203 -22.812 -8.992 1 44.28 44 ASP B O 1
ATOM 2323 N N . PHE B 1 45 ? -18.031 -21.828 -7.082 1 42.28 45 PHE B N 1
ATOM 2324 C CA . PHE B 1 45 ? -16.672 -21.5 -7.461 1 42.28 45 PHE B CA 1
ATOM 2325 C C . PHE B 1 45 ? -15.672 -22.422 -6.762 1 42.28 45 PHE B C 1
ATOM 2327 O O . PHE B 1 45 ? -14.484 -22.109 -6.676 1 42.28 45 PHE B O 1
ATOM 2334 N N . LEU B 1 46 ? -16.109 -23.406 -6.086 1 38.62 46 LEU B N 1
ATOM 2335 C CA . LEU B 1 46 ? -15.188 -24.375 -5.484 1 38.62 46 LEU B CA 1
ATOM 2336 C C . LEU B 1 46 ? -14.344 -25.047 -6.555 1 38.62 46 LEU B C 1
ATOM 2338 O O . LEU B 1 46 ? -14.82 -25.953 -7.246 1 38.62 46 LEU B O 1
ATOM 2342 N N . ALA B 1 47 ? -13.508 -24.422 -7.219 1 39.12 47 ALA B N 1
ATOM 2343 C CA . ALA B 1 47 ? -12.625 -24.969 -8.242 1 39.12 47 ALA B CA 1
ATOM 2344 C C . ALA B 1 47 ? -11.711 -26.047 -7.656 1 39.12 47 ALA B C 1
ATOM 2346 O O . ALA B 1 47 ? -11.305 -25.953 -6.496 1 39.12 47 ALA B O 1
ATOM 2347 N N . LYS B 1 48 ? -11.453 -27.062 -8.328 1 35.03 48 LYS B N 1
ATOM 2348 C CA . LYS B 1 48 ? -10.508 -28.156 -8.133 1 35.03 48 LYS B CA 1
ATOM 2349 C C . LYS B 1 48 ? -9.102 -27.609 -7.836 1 35.03 48 LYS B C 1
ATOM 2351 O O . LYS B 1 48 ? -8.633 -26.703 -8.516 1 35.03 48 LYS B O 1
ATOM 2356 N N . GLN B 1 49 ? -8.609 -27.656 -6.652 1 34.91 49 GLN B N 1
ATOM 2357 C CA . GLN B 1 49 ? -7.242 -27.344 -6.238 1 34.91 49 GLN B CA 1
ATOM 2358 C C . GLN B 1 49 ? -6.23 -27.844 -7.27 1 34.91 49 GLN B C 1
ATOM 2360 O O . GLN B 1 49 ? -6.125 -29.047 -7.508 1 34.91 49 GLN B O 1
ATOM 2365 N N . GLN B 1 50 ? -6.086 -27.219 -8.367 1 33.78 50 GLN B N 1
ATOM 2366 C CA . GLN B 1 50 ? -5.035 -27.625 -9.297 1 33.78 50 GLN B CA 1
ATOM 2367 C C . GLN B 1 50 ? -3.686 -27.719 -8.586 1 33.78 50 GLN B C 1
ATOM 2369 O O . GLN B 1 50 ? -3.447 -27.047 -7.586 1 33.78 50 GLN B O 1
ATOM 2374 N N . LYS B 1 51 ? -2.916 -28.703 -8.883 1 38.81 51 LYS B N 1
ATOM 2375 C CA . LYS B 1 51 ? -1.558 -29.016 -8.461 1 38.81 51 LYS B CA 1
ATOM 2376 C C . LYS B 1 51 ? -0.656 -27.781 -8.523 1 38.81 51 LYS B C 1
ATOM 2378 O O . LYS B 1 51 ? -0.625 -27.078 -9.539 1 38.81 51 LYS B O 1
ATOM 2383 N N . GLU B 1 52 ? -0.352 -27.234 -7.422 1 45.62 52 GLU B N 1
ATOM 2384 C CA . GLU B 1 52 ? 0.551 -26.094 -7.379 1 45.62 52 GLU B CA 1
ATOM 2385 C C . GLU B 1 52 ? 1.914 -26.438 -7.973 1 45.62 52 GLU B C 1
ATOM 2387 O O . GLU B 1 52 ? 2.492 -27.484 -7.637 1 45.62 52 GLU B O 1
ATOM 2392 N N . PRO B 1 53 ? 2.293 -25.812 -9.023 1 45.22 53 PRO B N 1
ATOM 2393 C CA . PRO B 1 53 ? 3.598 -26.094 -9.625 1 45.22 53 PRO B CA 1
ATOM 2394 C C . PRO B 1 53 ? 4.746 -25.969 -8.633 1 45.22 53 PRO B C 1
ATOM 2396 O O . PRO B 1 53 ? 4.637 -25.234 -7.645 1 45.22 53 PRO B O 1
ATOM 2399 N N . LEU B 1 54 ? 5.781 -26.984 -8.68 1 45.88 54 LEU B N 1
ATOM 2400 C CA . LEU B 1 54 ? 7.004 -27.031 -7.891 1 45.88 54 LEU B CA 1
ATOM 2401 C C . LEU B 1 54 ? 7.82 -25.75 -8.07 1 45.88 54 LEU B C 1
ATOM 2403 O O . LEU B 1 54 ? 8.148 -25.375 -9.195 1 45.88 54 LEU B O 1
ATOM 2407 N N . MET B 1 55 ? 7.758 -24.828 -7.191 1 51 55 MET B N 1
ATOM 2408 C CA . MET B 1 55 ? 8.539 -23.594 -7.25 1 51 55 MET B CA 1
ATOM 2409 C C . MET B 1 55 ? 9.977 -23.828 -6.789 1 51 55 MET B C 1
ATOM 2411 O O . MET B 1 55 ? 10.195 -24.375 -5.699 1 51 55 MET B O 1
ATOM 2415 N N . THR B 1 56 ? 11.047 -23.859 -7.711 1 54.78 56 THR B N 1
ATOM 2416 C CA . THR B 1 56 ? 12.461 -24.078 -7.426 1 54.78 56 THR B CA 1
ATOM 2417 C C . THR B 1 56 ? 13.141 -22.75 -7.078 1 54.78 56 THR B C 1
ATOM 2419 O O . THR B 1 56 ? 14.367 -22.688 -6.977 1 54.78 56 THR B O 1
ATOM 2422 N N . HIS B 1 57 ? 12.43 -21.703 -6.742 1 63.31 57 HIS B N 1
ATOM 2423 C CA . HIS B 1 57 ? 13.086 -20.422 -6.508 1 63.31 57 HIS B CA 1
ATOM 2424 C C . HIS B 1 57 ? 13.555 -20.312 -5.062 1 63.31 57 HIS B C 1
ATOM 2426 O O . HIS B 1 57 ? 13.094 -21.047 -4.188 1 63.31 57 HIS B O 1
ATOM 2432 N N . SER B 1 58 ? 14.648 -19.562 -4.945 1 76.88 58 SER B N 1
ATOM 2433 C CA . SER B 1 58 ? 15.102 -19.266 -3.59 1 76.88 58 SER B CA 1
ATOM 2434 C C . SER B 1 58 ? 13.961 -18.703 -2.74 1 76.88 58 SER B C 1
ATOM 2436 O O . SER B 1 58 ? 13.102 -17.984 -3.244 1 76.88 58 SER B O 1
ATOM 2438 N N . ILE B 1 59 ? 13.852 -19.156 -1.575 1 85.94 59 ILE B N 1
ATOM 2439 C CA . ILE B 1 59 ? 12.836 -18.734 -0.618 1 85.94 59 ILE B CA 1
ATOM 2440 C C . ILE B 1 59 ? 13.117 -17.297 -0.181 1 85.94 59 ILE B C 1
ATOM 2442 O O . ILE B 1 59 ? 14.211 -16.984 0.292 1 85.94 59 ILE B O 1
ATOM 2446 N N . PRO B 1 60 ? 12.188 -16.438 -0.422 1 91.25 60 PRO B N 1
ATOM 2447 C CA . PRO B 1 60 ? 12.406 -15.062 0.034 1 91.25 60 PRO B CA 1
ATOM 2448 C C . PRO B 1 60 ? 12.508 -14.953 1.554 1 91.25 60 PRO B C 1
ATOM 2450 O O . PRO B 1 60 ? 11.727 -15.586 2.271 1 91.25 60 PRO B O 1
ATOM 2453 N N . ASN B 1 61 ? 13.375 -14.117 2.025 1 90.94 61 ASN B N 1
ATOM 2454 C CA . ASN B 1 61 ? 13.617 -14 3.459 1 90.94 61 ASN B CA 1
ATOM 2455 C C . ASN B 1 61 ? 12.938 -12.758 4.039 1 90.94 61 ASN B C 1
ATOM 2457 O O . ASN B 1 61 ? 12.797 -12.633 5.258 1 90.94 61 ASN B O 1
ATOM 2461 N N . THR B 1 62 ? 12.562 -11.852 3.168 1 96.06 62 THR B N 1
ATOM 2462 C CA . THR B 1 62 ? 11.922 -10.625 3.621 1 96.06 62 THR B CA 1
ATOM 2463 C C . THR B 1 62 ? 10.695 -10.312 2.775 1 96.06 62 THR B C 1
ATOM 2465 O O . THR B 1 62 ? 10.594 -10.758 1.63 1 96.06 62 THR B O 1
ATOM 2468 N N . PRO B 1 63 ? 9.773 -9.602 3.355 1 98.19 63 PRO B N 1
ATOM 2469 C CA . PRO B 1 63 ? 8.57 -9.242 2.596 1 98.19 63 PRO B CA 1
ATOM 2470 C C . PRO B 1 63 ? 8.891 -8.422 1.349 1 98.19 63 PRO B C 1
ATOM 2472 O O . PRO B 1 63 ? 9.727 -7.512 1.4 1 98.19 63 PRO B O 1
ATOM 2475 N N . TRP B 1 64 ? 8.234 -8.773 0.228 1 98.38 64 TRP B N 1
ATOM 2476 C CA . TRP B 1 64 ? 8.258 -8.031 -1.025 1 98.38 64 TRP B CA 1
ATOM 2477 C C . TRP B 1 64 ? 9.672 -7.938 -1.582 1 98.38 64 TRP B C 1
ATOM 2479 O O . TRP B 1 64 ? 10.062 -6.914 -2.152 1 98.38 64 TRP B O 1
ATOM 2489 N N . SER B 1 65 ? 10.531 -8.898 -1.312 1 96.94 65 SER B N 1
ATOM 2490 C CA . SER B 1 65 ? 11.875 -8.945 -1.883 1 96.94 65 SER B CA 1
ATOM 2491 C C . SER B 1 65 ? 11.852 -9.492 -3.307 1 96.94 65 SER B C 1
ATOM 2493 O O . SER B 1 65 ? 12.727 -9.172 -4.113 1 96.94 65 SER B O 1
ATOM 2495 N N . LYS B 1 66 ? 10.859 -10.266 -3.559 1 96.38 66 LYS B N 1
ATOM 2496 C CA . LYS B 1 66 ? 10.633 -10.844 -4.879 1 96.38 66 LYS B CA 1
ATOM 2497 C C . LYS B 1 66 ? 9.148 -10.859 -5.23 1 96.38 66 LYS B C 1
ATOM 2499 O O . LYS B 1 66 ? 8.32 -11.266 -4.414 1 96.38 66 LYS B O 1
ATOM 2504 N N . VAL B 1 67 ? 8.883 -10.414 -6.465 1 97.56 67 VAL B N 1
ATOM 2505 C CA . VAL B 1 67 ? 7.48 -10.375 -6.867 1 97.56 67 VAL B CA 1
ATOM 2506 C C . VAL B 1 67 ? 7.316 -11.039 -8.234 1 97.56 67 VAL B C 1
ATOM 2508 O O . VAL B 1 67 ? 8.273 -11.117 -9.008 1 97.56 67 VAL B O 1
ATOM 2511 N N . GLY B 1 68 ? 6.137 -11.57 -8.445 1 96 68 GLY B N 1
ATOM 2512 C CA . GLY B 1 68 ? 5.711 -12.023 -9.758 1 96 68 GLY B CA 1
ATOM 2513 C C . GLY B 1 68 ? 4.625 -11.156 -10.367 1 96 68 GLY B C 1
ATOM 2514 O O . GLY B 1 68 ? 3.791 -10.602 -9.648 1 96 68 GLY B O 1
ATOM 2515 N N . GLN B 1 69 ? 4.684 -11.047 -11.695 1 96.75 69 GLN B N 1
ATOM 2516 C CA . GLN B 1 69 ? 3.627 -10.305 -12.383 1 96.75 69 GLN B CA 1
ATOM 2517 C C . GLN B 1 69 ? 2.998 -11.141 -13.492 1 96.75 69 GLN B C 1
ATOM 2519 O O . GLN B 1 69 ? 3.678 -11.953 -14.125 1 96.75 69 GLN B O 1
ATOM 2524 N N . ASP B 1 70 ? 1.772 -10.938 -13.641 1 94.69 70 ASP B N 1
ATOM 2525 C CA . ASP B 1 70 ? 1.049 -11.555 -14.75 1 94.69 70 ASP B CA 1
ATOM 2526 C C . ASP B 1 70 ? -0.132 -10.688 -15.18 1 94.69 70 ASP B C 1
ATOM 2528 O O . ASP B 1 70 ? -0.728 -9.984 -14.359 1 94.69 70 ASP B O 1
ATOM 2532 N N . LEU B 1 71 ? -0.356 -10.727 -16.484 1 96.19 71 LEU B N 1
ATOM 2533 C CA . LEU B 1 71 ? -1.497 -10.023 -17.047 1 96.19 71 LEU B CA 1
ATOM 2534 C C . LEU B 1 71 ? -2.668 -10.977 -17.281 1 96.19 71 LEU B C 1
ATOM 2536 O O . LEU B 1 71 ? -2.467 -12.156 -17.562 1 96.19 71 LEU B O 1
ATOM 2540 N N . PHE B 1 72 ? -3.812 -10.445 -17.094 1 96.06 72 PHE B N 1
ATOM 2541 C CA . PHE B 1 72 ? -4.984 -11.242 -17.422 1 96.06 72 PHE B CA 1
ATOM 2542 C C . PHE B 1 72 ? -6.145 -10.352 -17.859 1 96.06 72 PHE B C 1
ATOM 2544 O O . PHE B 1 72 ? -6.133 -9.148 -17.609 1 96.06 72 PHE B O 1
ATOM 2551 N N . MET B 1 73 ? -7.027 -11.023 -18.547 1 97 73 MET B N 1
ATOM 2552 C CA . MET B 1 73 ? -8.227 -10.344 -19.016 1 97 73 MET B CA 1
ATOM 2553 C C . MET B 1 73 ? -9.484 -10.969 -18.406 1 97 73 MET B C 1
ATOM 2555 O O . MET B 1 73 ? -9.578 -12.188 -18.281 1 97 73 MET B O 1
ATOM 2559 N N . ILE B 1 74 ? -10.398 -10.141 -18.047 1 96 74 ILE B N 1
ATOM 2560 C CA . ILE B 1 74 ? -11.711 -10.57 -17.578 1 96 74 ILE B CA 1
ATOM 2561 C C . ILE B 1 74 ? -12.758 -9.508 -17.922 1 96 74 ILE B C 1
ATOM 2563 O O . ILE B 1 74 ? -12.516 -8.312 -17.75 1 96 74 ILE B O 1
ATOM 2567 N N . TYR B 1 75 ? -13.883 -9.883 -18.516 1 94.75 75 TYR B N 1
ATOM 2568 C CA . TYR B 1 75 ? -14.961 -9.008 -18.969 1 94.75 75 TYR B CA 1
ATOM 2569 C C . TYR B 1 75 ? -14.43 -7.91 -19.875 1 94.75 75 TYR B C 1
ATOM 2571 O O . TYR B 1 75 ? -14.758 -6.734 -19.703 1 94.75 75 TYR B O 1
ATOM 2579 N N . ARG B 1 76 ? -13.438 -8.234 -20.688 1 95.06 76 ARG B N 1
ATOM 2580 C CA . ARG B 1 76 ? -12.867 -7.387 -21.734 1 95.06 76 ARG B CA 1
ATOM 2581 C C . ARG B 1 76 ? -12.047 -6.254 -21.125 1 95.06 76 ARG B C 1
ATOM 2583 O O . ARG B 1 76 ? -11.852 -5.215 -21.766 1 95.06 76 ARG B O 1
ATOM 2590 N N . GLU B 1 77 ? -11.695 -6.449 -19.922 1 96.62 77 GLU B N 1
ATOM 2591 C CA . GLU B 1 77 ? -10.828 -5.488 -19.25 1 96.62 77 GLU B CA 1
ATOM 2592 C C . GLU B 1 77 ? -9.477 -6.109 -18.906 1 96.62 77 GLU B C 1
ATOM 2594 O O . GLU B 1 77 ? -9.406 -7.285 -18.547 1 96.62 77 GLU B O 1
ATOM 2599 N N . ASN B 1 78 ? -8.445 -5.32 -19.031 1 97.69 78 ASN B N 1
ATOM 2600 C CA . ASN B 1 78 ? -7.09 -5.789 -18.75 1 97.69 78 ASN B CA 1
ATOM 2601 C C . ASN B 1 78 ? -6.684 -5.508 -17.312 1 97.69 78 ASN B C 1
ATOM 2603 O O . ASN B 1 78 ? -6.945 -4.422 -16.797 1 97.69 78 ASN B O 1
ATOM 2607 N N . TYR B 1 79 ? -6.074 -6.516 -16.734 1 98.12 79 TYR B N 1
ATOM 2608 C CA . TYR B 1 79 ? -5.602 -6.375 -15.359 1 98.12 79 TYR B CA 1
ATOM 2609 C C . TYR B 1 79 ? -4.16 -6.844 -15.227 1 98.12 79 TYR B C 1
ATOM 2611 O O . TYR B 1 79 ? -3.693 -7.668 -16.016 1 98.12 79 TYR B O 1
ATOM 2619 N N . LEU B 1 80 ? -3.443 -6.277 -14.289 1 98.12 80 LEU B N 1
ATOM 2620 C CA . LEU B 1 80 ? -2.111 -6.699 -13.875 1 98.12 80 LEU B CA 1
ATOM 2621 C C . LEU B 1 80 ? -2.115 -7.137 -12.414 1 98.12 80 LEU B C 1
ATOM 2623 O O . LEU B 1 80 ? -2.621 -6.418 -11.547 1 98.12 80 LEU B O 1
ATOM 2627 N N . VAL B 1 81 ? -1.63 -8.305 -12.195 1 98.12 81 VAL B N 1
ATOM 2628 C CA . VAL B 1 81 ? -1.427 -8.75 -10.82 1 98.12 81 VAL B CA 1
ATOM 2629 C C . VAL B 1 81 ? 0.062 -8.727 -10.484 1 98.12 81 VAL B C 1
ATOM 2631 O O . VAL B 1 81 ? 0.894 -9.148 -11.289 1 98.12 81 VAL B O 1
ATOM 2634 N N . THR B 1 82 ? 0.433 -8.133 -9.414 1 98.44 82 THR B N 1
ATOM 2635 C CA . THR B 1 82 ? 1.771 -8.18 -8.828 1 98.44 82 THR B CA 1
ATOM 2636 C C . THR B 1 82 ? 1.743 -8.859 -7.465 1 98.44 82 THR B C 1
ATOM 2638 O O . THR B 1 82 ? 1.167 -8.328 -6.516 1 98.44 82 THR B O 1
ATOM 2641 N N . VAL B 1 83 ? 2.396 -10.055 -7.348 1 98.31 83 VAL B N 1
ATOM 2642 C CA . VAL B 1 83 ? 2.234 -10.859 -6.141 1 98.31 83 VAL B CA 1
ATOM 2643 C C . VAL B 1 83 ? 3.582 -11.016 -5.441 1 98.31 83 VAL B C 1
ATOM 2645 O O . VAL B 1 83 ? 4.609 -11.211 -6.098 1 98.31 83 VAL B O 1
ATOM 2648 N N . ASP B 1 84 ? 3.564 -10.898 -4.137 1 98 84 ASP B N 1
ATOM 2649 C CA . ASP B 1 84 ? 4.738 -11.078 -3.289 1 98 84 ASP B CA 1
ATOM 2650 C C . ASP B 1 84 ? 4.996 -12.555 -3.006 1 98 84 ASP B C 1
ATOM 2652 O O . ASP B 1 84 ? 4.109 -13.258 -2.52 1 98 84 ASP B O 1
ATOM 2656 N N . TYR B 1 85 ? 6.184 -13.016 -3.23 1 95.12 85 TYR B N 1
ATOM 2657 C CA . TYR B 1 85 ? 6.535 -14.422 -3.031 1 95.12 85 TYR B CA 1
ATOM 2658 C C . TYR B 1 85 ? 6.578 -14.766 -1.548 1 95.12 85 TYR B C 1
ATOM 2660 O O . TYR B 1 85 ? 6.496 -15.938 -1.175 1 95.12 85 TYR B O 1
ATOM 2668 N N . TYR B 1 86 ? 6.754 -13.734 -0.736 1 96.62 86 TYR B N 1
ATOM 2669 C CA . TYR B 1 86 ? 6.898 -13.922 0.704 1 96.62 86 TYR B CA 1
ATOM 2670 C C . TYR B 1 86 ? 5.535 -14.055 1.375 1 96.62 86 TYR B C 1
ATOM 2672 O O . TYR B 1 86 ? 5.273 -15.039 2.076 1 96.62 86 TYR B O 1
ATOM 2680 N N . SER B 1 87 ? 4.625 -13.188 1.082 1 97.62 87 SER B N 1
ATOM 2681 C CA . SER B 1 87 ? 3.41 -13.039 1.874 1 97.62 87 SER B CA 1
ATOM 2682 C C . SER B 1 87 ? 2.186 -13.523 1.104 1 97.62 87 SER B C 1
ATOM 2684 O O . SER B 1 87 ? 1.098 -13.648 1.671 1 97.62 87 SER B O 1
ATOM 2686 N N . ASP B 1 88 ? 2.26 -13.711 -0.172 1 95.94 88 ASP B N 1
ATOM 2687 C CA . ASP B 1 88 ? 1.149 -14.039 -1.062 1 95.94 88 ASP B CA 1
ATOM 2688 C C . ASP B 1 88 ? 0.256 -12.82 -1.29 1 95.94 88 ASP B C 1
ATOM 2690 O O . ASP B 1 88 ? -0.72 -12.891 -2.039 1 95.94 88 ASP B O 1
ATOM 2694 N N . TYR B 1 89 ? 0.574 -11.719 -0.641 1 98.62 89 TYR B N 1
ATOM 2695 C CA . TYR B 1 89 ? -0.135 -10.469 -0.895 1 98.62 89 TYR B CA 1
ATOM 2696 C C . TYR B 1 89 ? 0.015 -10.039 -2.352 1 98.62 89 TYR B C 1
ATOM 2698 O O . TYR B 1 89 ? 1.104 -10.133 -2.922 1 98.62 89 TYR B O 1
ATOM 2706 N N . PHE B 1 90 ? -1.045 -9.57 -2.971 1 98.25 90 PHE B N 1
ATOM 2707 C CA . PHE B 1 90 ? -0.876 -9.109 -4.344 1 98.25 90 PHE B CA 1
ATOM 2708 C C . PHE B 1 90 ? -1.648 -7.816 -4.582 1 98.25 90 PHE B C 1
ATOM 2710 O O . PHE B 1 90 ? -2.658 -7.559 -3.924 1 98.25 90 PHE B O 1
ATOM 2717 N N . GLU B 1 91 ? -1.132 -6.98 -5.434 1 98.56 91 GLU B N 1
ATOM 2718 C CA . GLU B 1 91 ? -1.801 -5.812 -5.992 1 98.56 91 GLU B CA 1
ATOM 2719 C C . GLU B 1 91 ? -2.51 -6.152 -7.301 1 98.56 91 GLU B C 1
ATOM 2721 O O . GLU B 1 91 ? -2.049 -7.004 -8.055 1 98.56 91 GLU B O 1
ATOM 2726 N N . ILE B 1 92 ? -3.602 -5.484 -7.512 1 98 92 ILE B N 1
ATOM 2727 C CA . ILE B 1 92 ? -4.324 -5.621 -8.773 1 98 92 ILE B CA 1
ATOM 2728 C C . ILE B 1 92 ? -4.523 -4.246 -9.406 1 98 92 ILE B C 1
ATOM 2730 O O . ILE B 1 92 ? -4.934 -3.299 -8.727 1 98 92 ILE B O 1
ATOM 2734 N N . ASP B 1 93 ? -4.16 -4.137 -1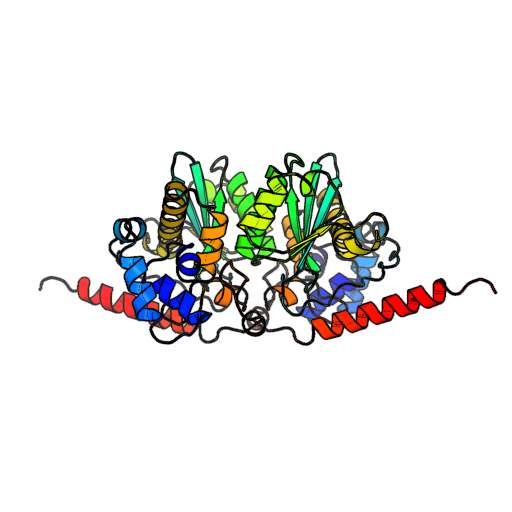0.672 1 97.75 93 ASP B N 1
ATOM 2735 C CA . ASP B 1 93 ? -4.309 -2.887 -11.406 1 97.75 93 ASP B CA 1
ATOM 2736 C C . ASP B 1 93 ? -5.219 -3.068 -12.617 1 97.75 93 ASP B C 1
ATOM 2738 O O . ASP B 1 93 ? -5.012 -3.973 -13.43 1 97.75 93 ASP B O 1
ATOM 2742 N N . HIS B 1 94 ? -6.219 -2.252 -12.68 1 97.06 94 HIS B N 1
ATOM 2743 C CA . HIS B 1 94 ? -6.973 -2.137 -13.922 1 97.06 94 HIS B CA 1
ATOM 2744 C C . HIS B 1 94 ? -6.207 -1.319 -14.961 1 97.06 94 HIS B C 1
ATOM 2746 O O . HIS B 1 94 ? -5.836 -0.173 -14.695 1 97.06 94 HIS B O 1
ATOM 2752 N N . LEU B 1 95 ? -5.969 -1.911 -16.141 1 97.31 95 LEU B N 1
ATOM 2753 C CA . LEU B 1 95 ? -5.094 -1.269 -17.109 1 97.31 95 LEU B CA 1
ATOM 2754 C C . LEU B 1 95 ? -5.887 -0.828 -18.344 1 97.31 95 LEU B C 1
ATOM 2756 O O . LEU B 1 95 ? -6.77 -1.551 -18.812 1 97.31 95 LEU B O 1
ATOM 2760 N N . GLU B 1 96 ? -5.559 0.349 -18.828 1 94.94 96 GLU B N 1
ATOM 2761 C CA . GLU B 1 96 ? -6.164 0.826 -20.062 1 94.94 96 GLU B CA 1
ATOM 2762 C C . GLU B 1 96 ? -5.598 0.085 -21.281 1 94.94 96 GLU B C 1
ATOM 2764 O O . GLU B 1 96 ? -6.293 -0.099 -22.281 1 94.94 96 GLU B O 1
ATOM 2769 N N . ASP B 1 97 ? -4.328 -0.304 -21.188 1 95.06 97 ASP B N 1
ATOM 2770 C CA . ASP B 1 97 ? -3.645 -1.093 -22.203 1 95.06 97 ASP B CA 1
ATOM 2771 C C . ASP B 1 97 ? -2.525 -1.933 -21.594 1 95.06 97 ASP B C 1
ATOM 2773 O O . ASP B 1 97 ? -2.287 -1.872 -20.391 1 95.06 97 ASP B O 1
ATOM 2777 N N . THR B 1 98 ? -1.938 -2.699 -22.375 1 94.94 98 THR B N 1
ATOM 2778 C CA . THR B 1 98 ? -0.947 -3.629 -21.844 1 94.94 98 THR B CA 1
ATOM 2779 C C . THR B 1 98 ? 0.448 -3.287 -22.359 1 94.94 98 THR B C 1
ATOM 2781 O O . THR B 1 98 ? 1.257 -4.18 -22.609 1 94.94 98 THR B O 1
ATOM 2784 N N . THR B 1 99 ? 0.671 -2.012 -22.562 1 96.31 99 THR B N 1
ATOM 2785 C CA . THR B 1 99 ? 1.981 -1.585 -23.047 1 96.31 99 THR B CA 1
ATOM 2786 C C . THR B 1 99 ? 3.016 -1.652 -21.922 1 96.31 99 THR B C 1
ATOM 2788 O O . THR B 1 99 ? 2.66 -1.672 -20.734 1 96.31 99 THR B O 1
ATOM 2791 N N . SER B 1 100 ? 4.242 -1.674 -22.328 1 97.25 100 SER B N 1
ATOM 2792 C CA . SER B 1 100 ? 5.332 -1.656 -21.359 1 97.25 100 SER B CA 1
ATOM 2793 C C . SER B 1 100 ? 5.246 -0.434 -20.453 1 97.25 100 SER B C 1
ATOM 2795 O O . SER B 1 100 ? 5.438 -0.54 -19.234 1 97.25 100 SER B O 1
ATOM 2797 N N . SER B 1 101 ? 4.93 0.668 -21.031 1 97.44 101 SER B N 1
ATOM 2798 C CA . SER B 1 101 ? 4.859 1.914 -20.281 1 97.44 101 SER B CA 1
ATOM 2799 C C . SER B 1 101 ? 3.811 1.833 -19.172 1 97.44 101 SER B C 1
ATOM 2801 O O . SER B 1 101 ? 4.055 2.266 -18.047 1 97.44 101 SER B O 1
ATOM 2803 N N . THR B 1 102 ? 2.691 1.269 -19.531 1 97.62 102 THR B N 1
ATOM 2804 C CA . THR B 1 102 ? 1.603 1.144 -18.562 1 97.62 102 THR B CA 1
ATOM 2805 C C . THR B 1 102 ? 1.99 0.2 -17.438 1 97.62 102 THR B C 1
ATOM 2807 O O . THR B 1 102 ? 1.74 0.493 -16.266 1 97.62 102 THR B O 1
ATOM 2810 N N . ILE B 1 103 ? 2.594 -0.86 -17.719 1 97.94 103 ILE B N 1
ATOM 2811 C CA . ILE B 1 103 ? 3.012 -1.854 -16.734 1 97.94 103 ILE B CA 1
ATOM 2812 C C . ILE B 1 103 ? 4.098 -1.267 -15.844 1 97.94 103 ILE B C 1
ATOM 2814 O O . ILE B 1 103 ? 4.078 -1.456 -14.625 1 97.94 103 ILE B O 1
ATOM 2818 N N . ILE B 1 104 ? 5.008 -0.572 -16.453 1 98.31 104 ILE B N 1
ATOM 2819 C CA . ILE B 1 104 ? 6.102 0.057 -15.727 1 98.31 104 ILE B CA 1
ATOM 2820 C C . ILE B 1 104 ? 5.539 1.066 -14.727 1 98.31 104 ILE B C 1
ATOM 2822 O O . ILE B 1 104 ? 5.957 1.099 -13.57 1 98.31 104 ILE B O 1
ATOM 2826 N N . ASP B 1 105 ? 4.586 1.843 -15.156 1 97.69 105 ASP B N 1
ATOM 2827 C CA . ASP B 1 105 ? 3.996 2.846 -14.281 1 97.69 105 ASP B CA 1
ATOM 2828 C C . ASP B 1 105 ? 3.326 2.193 -13.07 1 97.69 105 ASP B C 1
ATOM 2830 O O . ASP B 1 105 ? 3.475 2.664 -11.945 1 97.69 105 ASP B O 1
ATOM 2834 N N . ALA B 1 106 ? 2.611 1.147 -13.32 1 97.94 106 ALA B N 1
ATOM 2835 C CA . ALA B 1 106 ? 1.992 0.407 -12.227 1 97.94 106 ALA B CA 1
ATOM 2836 C C . ALA B 1 106 ? 3.049 -0.156 -11.281 1 97.94 106 ALA B C 1
ATOM 2838 O O . ALA B 1 106 ? 2.91 -0.062 -10.055 1 97.94 106 ALA B O 1
ATOM 2839 N N . THR B 1 107 ? 4.074 -0.696 -11.828 1 98.56 107 THR B N 1
ATOM 2840 C CA . THR B 1 107 ? 5.145 -1.305 -11.047 1 98.56 107 THR B CA 1
ATOM 2841 C C . THR B 1 107 ? 5.848 -0.259 -10.188 1 98.56 107 THR B C 1
ATOM 2843 O O . THR B 1 107 ? 6.141 -0.505 -9.016 1 98.56 107 THR B O 1
ATOM 2846 N N . LYS B 1 108 ? 6.094 0.901 -10.766 1 98.44 108 LYS B N 1
ATOM 2847 C CA . LYS B 1 108 ? 6.738 1.981 -10.023 1 98.44 108 LYS B CA 1
ATOM 2848 C C . LYS B 1 108 ? 5.914 2.375 -8.797 1 98.44 108 LYS B C 1
ATOM 2850 O O . LYS B 1 108 ? 6.465 2.623 -7.727 1 98.44 108 LYS B O 1
ATOM 2855 N N . SER B 1 109 ? 4.648 2.439 -8.977 1 98.06 109 SER B N 1
ATOM 2856 C CA . SER B 1 109 ? 3.77 2.785 -7.863 1 98.06 109 SER B CA 1
ATOM 2857 C C . SER B 1 109 ? 3.846 1.739 -6.758 1 98.06 109 SER B C 1
ATOM 2859 O O . SER B 1 109 ? 3.877 2.082 -5.574 1 98.06 109 SER B O 1
ATOM 2861 N N . HIS B 1 110 ? 3.877 0.473 -7.156 1 98.62 110 HIS B N 1
ATOM 2862 C CA . HIS B 1 110 ? 3.988 -0.599 -6.172 1 98.62 110 HIS B CA 1
ATOM 2863 C C . HIS B 1 110 ? 5.332 -0.548 -5.453 1 98.62 110 HIS B C 1
ATOM 2865 O O . HIS B 1 110 ? 5.398 -0.733 -4.234 1 98.62 110 HIS B O 1
ATOM 2871 N N . PHE B 1 111 ? 6.375 -0.313 -6.25 1 98.75 111 PHE B N 1
ATOM 2872 C CA . PHE B 1 111 ? 7.711 -0.236 -5.668 1 98.75 111 PHE B CA 1
ATOM 2873 C C . PHE B 1 111 ? 7.816 0.951 -4.715 1 98.75 111 PHE B C 1
ATOM 2875 O O . PHE B 1 111 ? 8.492 0.871 -3.689 1 98.75 111 PHE B O 1
ATOM 2882 N N . ALA B 1 112 ? 7.16 2.02 -5.016 1 98.25 112 ALA B N 1
ATOM 2883 C CA . ALA B 1 112 ? 7.164 3.18 -4.129 1 98.25 112 ALA B CA 1
ATOM 2884 C C . ALA B 1 112 ? 6.488 2.855 -2.799 1 98.25 112 ALA B C 1
ATOM 2886 O O . ALA B 1 112 ? 6.816 3.445 -1.767 1 98.25 112 ALA B O 1
ATOM 2887 N N . ARG B 1 113 ? 5.594 1.933 -2.82 1 98.38 113 ARG B N 1
ATOM 2888 C CA . ARG B 1 113 ? 4.805 1.595 -1.641 1 98.38 113 ARG B CA 1
ATOM 2889 C C . ARG B 1 113 ? 5.488 0.51 -0.816 1 98.38 113 ARG B C 1
ATOM 2891 O O . ARG B 1 113 ? 5.598 0.626 0.406 1 98.38 113 ARG B O 1
ATOM 2898 N N . HIS B 1 114 ? 5.941 -0.526 -1.518 1 98.62 114 HIS B N 1
ATOM 2899 C CA . HIS B 1 114 ? 6.363 -1.734 -0.818 1 98.62 114 HIS B CA 1
ATOM 2900 C C . HIS B 1 114 ? 7.871 -1.927 -0.91 1 98.62 114 HIS B C 1
ATOM 2902 O O . HIS B 1 114 ? 8.43 -2.82 -0.267 1 98.62 114 HIS B O 1
ATOM 2908 N N . GLY B 1 115 ? 8.562 -1.069 -1.725 1 98.38 115 GLY B N 1
ATOM 2909 C CA . GLY B 1 115 ? 9.992 -1.213 -1.958 1 98.38 115 GLY B CA 1
ATOM 2910 C C . GLY B 1 115 ? 10.32 -1.844 -3.299 1 98.38 115 GLY B C 1
ATOM 2911 O O . GLY B 1 115 ? 9.477 -2.516 -3.896 1 98.38 115 GLY B O 1
ATOM 2912 N N . ILE B 1 116 ? 11.5 -1.611 -3.736 1 98 116 ILE B N 1
ATOM 2913 C CA . ILE B 1 116 ? 11.984 -2.23 -4.965 1 98 116 ILE B CA 1
ATOM 2914 C C . ILE B 1 116 ? 12.141 -3.734 -4.758 1 98 116 ILE B C 1
ATOM 2916 O O . ILE B 1 116 ? 12.641 -4.176 -3.719 1 98 116 ILE B O 1
ATOM 2920 N N . ALA B 1 117 ? 11.789 -4.52 -5.727 1 98.12 117 ALA B N 1
ATOM 2921 C CA . ALA B 1 117 ? 11.844 -5.977 -5.609 1 98.12 117 ALA B CA 1
ATOM 2922 C C . ALA B 1 117 ? 12.406 -6.609 -6.875 1 98.12 117 ALA B C 1
ATOM 2924 O O . ALA B 1 117 ? 12.273 -6.055 -7.969 1 98.12 117 ALA B O 1
ATOM 2925 N N . ASP B 1 118 ? 13.016 -7.73 -6.668 1 96.38 118 ASP B N 1
ATOM 2926 C CA . ASP B 1 118 ? 13.32 -8.539 -7.848 1 96.38 118 ASP B CA 1
ATOM 2927 C C . ASP B 1 118 ? 12.047 -9.102 -8.469 1 96.38 118 ASP B C 1
ATOM 2929 O O . ASP B 1 118 ? 11.055 -9.328 -7.77 1 96.38 118 ASP B O 1
ATOM 2933 N N . MET B 1 119 ? 12.102 -9.32 -9.781 1 96.12 119 MET B N 1
ATOM 2934 C CA . MET B 1 119 ? 10.844 -9.625 -10.461 1 96.12 119 MET B CA 1
ATOM 2935 C C . MET B 1 119 ? 10.977 -10.883 -11.312 1 96.12 119 MET B C 1
ATOM 2937 O O . MET B 1 119 ? 11.992 -11.078 -11.977 1 96.12 119 MET B O 1
ATOM 2941 N N . MET B 1 120 ? 9.969 -11.633 -11.203 1 93.56 120 MET B N 1
ATOM 2942 C CA . MET B 1 120 ? 9.789 -12.781 -12.078 1 93.56 120 MET B CA 1
ATOM 2943 C C . MET B 1 120 ? 8.562 -12.609 -12.961 1 93.56 120 MET B C 1
ATOM 2945 O O . MET B 1 120 ? 7.461 -12.359 -12.469 1 93.56 120 MET B O 1
ATOM 2949 N N . THR B 1 121 ? 8.727 -12.688 -14.281 1 92.56 121 THR B N 1
ATOM 2950 C CA . THR B 1 121 ? 7.602 -12.547 -15.203 1 92.56 121 THR B CA 1
ATOM 2951 C C . THR B 1 121 ? 7.695 -13.578 -16.328 1 92.56 121 THR B C 1
ATOM 2953 O O . THR B 1 121 ? 8.695 -14.289 -16.438 1 92.56 121 THR B O 1
ATOM 2956 N N . ASP B 1 122 ? 6.66 -13.695 -17.062 1 86.69 122 ASP B N 1
ATOM 2957 C CA . ASP B 1 122 ? 6.75 -14.484 -18.281 1 86.69 122 ASP B CA 1
ATOM 2958 C C . ASP B 1 122 ? 7.508 -13.727 -19.375 1 86.69 122 ASP B C 1
ATOM 2960 O O . ASP B 1 122 ? 8.117 -12.688 -19.094 1 86.69 122 ASP B O 1
ATOM 2964 N N . ASN B 1 123 ? 7.539 -14.273 -20.609 1 84.06 123 ASN B N 1
ATOM 2965 C CA . ASN B 1 123 ? 8.297 -13.664 -21.703 1 84.06 123 ASN B CA 1
ATOM 2966 C C . ASN B 1 123 ? 7.402 -12.828 -22.609 1 84.06 123 ASN B C 1
ATOM 2968 O O . ASN B 1 123 ? 7.605 -12.797 -23.828 1 84.06 123 ASN B O 1
ATOM 2972 N N . GLY B 1 124 ? 6.461 -12.188 -22 1 86.5 124 GLY B N 1
ATOM 2973 C CA . GLY B 1 124 ? 5.617 -11.32 -22.812 1 86.5 124 GLY B CA 1
ATOM 2974 C C . GLY B 1 124 ? 6.363 -10.125 -23.391 1 86.5 124 GLY B C 1
ATOM 2975 O O . GLY B 1 124 ? 7.344 -9.664 -22.797 1 86.5 124 GLY B O 1
ATOM 2976 N N . PRO B 1 125 ? 5.953 -9.656 -24.484 1 90.5 125 PRO B N 1
ATOM 2977 C CA . PRO B 1 125 ? 6.641 -8.547 -25.156 1 90.5 125 PRO B CA 1
ATOM 2978 C C . PRO B 1 125 ? 6.758 -7.309 -24.266 1 90.5 125 PRO B C 1
ATOM 2980 O O . PRO B 1 125 ? 7.691 -6.516 -24.422 1 90.5 125 PRO B O 1
ATOM 2983 N N . GLN B 1 126 ? 5.844 -7.156 -23.344 1 91.94 126 GLN B N 1
ATOM 2984 C CA . GLN B 1 126 ? 5.871 -6.012 -22.438 1 91.94 126 GLN B CA 1
ATOM 2985 C C . GLN B 1 126 ? 7.113 -6.039 -21.547 1 91.94 126 GLN B C 1
ATOM 2987 O O . GLN B 1 126 ? 7.621 -4.992 -21.141 1 91.94 126 GLN B O 1
ATOM 2992 N N . TYR B 1 127 ? 7.676 -7.184 -21.312 1 93.69 127 TYR B N 1
ATOM 2993 C CA . TYR B 1 127 ? 8.766 -7.348 -20.359 1 93.69 127 TYR B CA 1
ATOM 2994 C C . TYR B 1 127 ? 10.109 -7.453 -21.078 1 93.69 127 TYR B C 1
ATOM 2996 O O . TYR B 1 127 ? 11.164 -7.461 -20.438 1 93.69 127 TYR B O 1
ATOM 3004 N N . THR B 1 128 ? 10.062 -7.566 -22.375 1 90.75 128 THR B N 1
ATOM 3005 C CA . THR B 1 128 ? 11.305 -7.715 -23.125 1 90.75 128 THR B CA 1
ATOM 3006 C C . THR B 1 128 ? 11.602 -6.449 -23.922 1 90.75 128 THR B C 1
ATOM 3008 O O . THR B 1 128 ? 12.562 -6.414 -24.703 1 90.75 128 THR B O 1
ATOM 3011 N N . SER B 1 129 ? 10.859 -5.469 -23.797 1 94.06 129 SER B N 1
ATOM 3012 C CA . SER B 1 129 ? 11.031 -4.199 -24.5 1 94.06 129 SER B CA 1
ATOM 3013 C C . SER B 1 129 ? 12.25 -3.443 -23.969 1 94.06 129 SER B C 1
ATOM 3015 O O . SER B 1 129 ? 12.703 -3.691 -22.844 1 94.06 129 SER B O 1
ATOM 3017 N N . ASP B 1 130 ? 12.727 -2.57 -24.75 1 96.31 130 ASP B N 1
ATOM 3018 C CA . ASP B 1 130 ? 13.828 -1.703 -24.344 1 96.31 130 ASP B CA 1
ATOM 3019 C C . ASP B 1 130 ? 13.422 -0.804 -23.188 1 96.31 130 ASP B C 1
ATOM 3021 O O . ASP B 1 130 ? 14.227 -0.517 -22.297 1 96.31 130 ASP B O 1
ATOM 3025 N N . GLU B 1 131 ? 12.219 -0.409 -23.266 1 96.81 131 GLU B N 1
ATOM 3026 C CA . GLU B 1 131 ? 11.695 0.445 -22.203 1 96.81 131 GLU B CA 1
ATOM 3027 C C . GLU B 1 131 ? 11.734 -0.27 -20.844 1 96.81 131 GLU B C 1
ATOM 3029 O O . GLU B 1 131 ? 12.094 0.328 -19.828 1 96.81 131 GLU B O 1
ATOM 3034 N N . PHE B 1 132 ? 11.367 -1.478 -20.875 1 97.19 132 PHE B N 1
ATOM 3035 C CA . PHE B 1 132 ? 11.359 -2.242 -19.641 1 97.19 132 PHE B CA 1
ATOM 3036 C C . PHE B 1 132 ? 12.773 -2.502 -19.156 1 97.19 132 PHE B C 1
ATOM 3038 O O . PHE B 1 132 ? 13.055 -2.424 -17.953 1 97.19 132 PHE B O 1
ATOM 3045 N N . SER B 1 133 ? 13.633 -2.793 -20.047 1 96.12 133 SER B N 1
ATOM 3046 C CA . SER B 1 133 ? 15.039 -2.988 -19.703 1 96.12 133 SER B CA 1
ATOM 3047 C C . SER B 1 133 ? 15.633 -1.732 -19.062 1 96.12 133 SER B C 1
ATOM 3049 O O . SER B 1 133 ? 16.391 -1.817 -18.094 1 96.12 133 SER B O 1
ATOM 3051 N N . ALA B 1 134 ? 15.344 -0.637 -19.625 1 97.44 134 ALA B N 1
ATOM 3052 C CA . ALA B 1 134 ? 15.805 0.632 -19.078 1 97.44 134 ALA B CA 1
ATOM 3053 C C . ALA B 1 134 ? 15.266 0.848 -17.672 1 97.44 134 ALA B C 1
ATOM 3055 O O . ALA B 1 134 ? 15.969 1.357 -16.797 1 97.44 134 ALA B O 1
ATOM 3056 N N . PHE B 1 135 ? 14.016 0.496 -17.5 1 97.88 135 PHE B N 1
ATOM 3057 C CA . PHE B 1 135 ? 13.375 0.587 -16.203 1 97.88 135 PHE B CA 1
ATOM 3058 C C . PHE B 1 135 ? 14.102 -0.276 -15.172 1 97.88 135 PHE B C 1
ATOM 3060 O O . PHE B 1 135 ? 14.414 0.185 -14.07 1 97.88 135 PHE B O 1
ATOM 3067 N N . VAL B 1 136 ? 14.406 -1.522 -15.516 1 97.06 136 VAL B N 1
ATOM 3068 C CA . VAL B 1 136 ? 15.117 -2.461 -14.656 1 97.06 136 VAL B CA 1
ATOM 3069 C C . VAL B 1 136 ? 16.469 -1.872 -14.25 1 97.06 136 VAL B C 1
ATOM 3071 O O . VAL B 1 136 ? 16.844 -1.906 -13.078 1 97.06 136 VAL B O 1
ATOM 3074 N N . HIS B 1 137 ? 17.125 -1.282 -15.172 1 95.75 137 HIS B N 1
ATOM 3075 C CA . HIS B 1 137 ? 18.453 -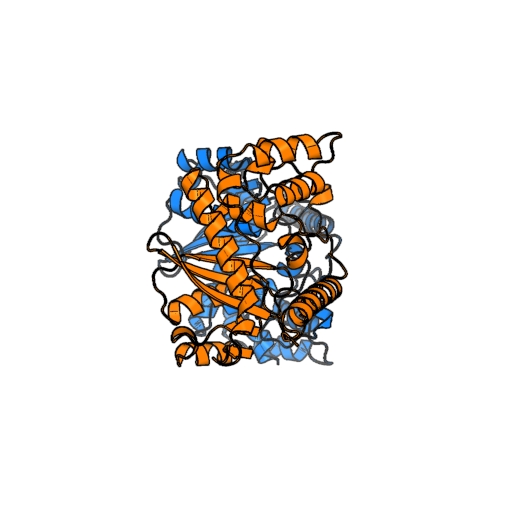0.713 -14.938 1 95.75 137 HIS B CA 1
ATOM 3076 C C . HIS B 1 137 ? 18.359 0.525 -14.055 1 95.75 137 HIS B C 1
ATOM 3078 O O . HIS B 1 137 ? 19.141 0.671 -13.109 1 95.75 137 HIS B O 1
ATOM 3084 N N . LYS B 1 138 ? 17.438 1.365 -14.344 1 94.5 138 LYS B N 1
ATOM 3085 C CA . LYS B 1 138 ? 17.297 2.629 -13.625 1 94.5 138 LYS B CA 1
ATOM 3086 C C . LYS B 1 138 ? 16.906 2.395 -12.172 1 94.5 138 LYS B C 1
ATOM 3088 O O . LYS B 1 138 ? 17.375 3.102 -11.273 1 94.5 138 LYS B O 1
ATOM 3093 N N . TRP B 1 139 ? 16.047 1.437 -11.945 1 96.56 139 TRP B N 1
ATOM 3094 C CA . TRP B 1 139 ? 15.562 1.163 -10.594 1 96.56 139 TRP B CA 1
ATOM 3095 C C . TRP B 1 139 ? 16.422 0.103 -9.914 1 96.56 139 TRP B C 1
ATOM 3097 O O . TRP B 1 139 ? 16.25 -0.176 -8.727 1 96.56 139 TRP B O 1
ATOM 3107 N N . GLU B 1 140 ? 17.328 -0.496 -10.609 1 92.88 140 GLU B N 1
ATOM 3108 C CA . GLU B 1 140 ? 18.375 -1.373 -10.109 1 92.88 140 GLU B CA 1
ATOM 3109 C C . GLU B 1 140 ? 17.797 -2.586 -9.391 1 92.88 140 GLU B C 1
ATOM 3111 O O . GLU B 1 140 ? 18.109 -2.836 -8.227 1 92.88 140 GLU B O 1
ATOM 3116 N N . PHE B 1 141 ? 17.078 -3.357 -10.078 1 96.19 141 PHE B N 1
ATOM 3117 C CA . PHE B 1 141 ? 16.609 -4.633 -9.562 1 96.19 141 PHE B CA 1
ATOM 3118 C C . PHE B 1 141 ? 16.844 -5.75 -10.57 1 96.19 141 PHE B C 1
ATOM 3120 O O . PHE B 1 141 ? 17.203 -5.488 -11.719 1 96.19 141 PHE B O 1
ATOM 3127 N N . LYS B 1 142 ? 16.719 -6.941 -10.133 1 94.62 142 LYS B N 1
ATOM 3128 C CA . LYS B 1 142 ? 16.906 -8.094 -11.008 1 94.62 142 LYS B CA 1
ATOM 3129 C C . LYS B 1 142 ? 15.578 -8.547 -11.609 1 94.62 142 LYS B C 1
ATOM 3131 O O . LYS B 1 142 ? 14.578 -8.664 -10.898 1 94.62 142 LYS B O 1
ATOM 3136 N N . HIS B 1 143 ? 15.539 -8.703 -12.891 1 95 143 HIS B N 1
ATOM 3137 C CA . HIS B 1 143 ? 14.367 -9.195 -13.609 1 95 143 HIS B CA 1
ATOM 3138 C C . HIS B 1 143 ? 14.664 -10.516 -14.305 1 95 143 HIS B C 1
ATOM 3140 O O . HIS B 1 143 ? 15.609 -10.617 -15.094 1 95 143 HIS B O 1
ATOM 3146 N N . THR B 1 144 ? 13.922 -11.508 -13.953 1 89.31 144 THR B N 1
ATOM 3147 C CA . THR B 1 144 ? 14.078 -12.82 -14.57 1 89.31 144 THR B CA 1
ATOM 3148 C C . THR B 1 144 ? 12.82 -13.211 -15.336 1 89.31 144 THR B C 1
ATOM 3150 O O . THR B 1 144 ? 11.711 -13.062 -14.828 1 89.31 144 THR B O 1
ATOM 3153 N N . ASN B 1 145 ? 13.008 -13.617 -16.547 1 83.19 145 ASN B N 1
ATOM 3154 C CA . ASN B 1 145 ? 11.898 -14.102 -17.359 1 83.19 145 ASN B CA 1
ATOM 3155 C C . ASN B 1 145 ? 11.828 -15.625 -17.375 1 83.19 145 ASN B C 1
ATOM 3157 O O . ASN B 1 145 ? 12.859 -16.297 -17.359 1 83.19 145 ASN B O 1
ATOM 3161 N N . ASN B 1 146 ? 10.617 -16.062 -17.234 1 71.69 146 ASN B N 1
ATOM 3162 C CA . ASN B 1 146 ? 10.438 -17.516 -17.266 1 71.69 146 ASN B CA 1
ATOM 3163 C C . ASN B 1 146 ? 10.789 -18.094 -18.625 1 71.69 146 ASN B C 1
ATOM 3165 O O . ASN B 1 146 ? 10.414 -17.547 -19.656 1 71.69 146 ASN B O 1
ATOM 3169 N N . SER B 1 147 ? 11.781 -18.938 -18.688 1 59.72 147 SER B N 1
ATOM 3170 C CA . SER B 1 147 ? 12.125 -19.641 -19.922 1 59.72 147 SER B CA 1
ATOM 3171 C C . SER B 1 147 ? 11.047 -20.656 -20.297 1 59.72 147 SER B C 1
ATOM 3173 O O . SER B 1 147 ? 10.367 -21.188 -19.422 1 59.72 147 SER B O 1
ATOM 3175 N N . PRO B 1 148 ? 10.664 -20.734 -21.688 1 55.22 148 PRO B N 1
ATOM 3176 C CA . PRO B 1 148 ? 9.727 -21.766 -22.141 1 55.22 148 PRO B CA 1
ATOM 3177 C C . PRO B 1 148 ? 9.938 -23.109 -21.453 1 55.22 148 PRO B C 1
ATOM 3179 O O . PRO B 1 148 ? 8.977 -23.844 -21.234 1 55.22 148 PRO B O 1
ATOM 3182 N N . LEU B 1 149 ? 11.141 -23.438 -21.156 1 52.41 149 LEU B N 1
ATOM 3183 C CA . LEU B 1 149 ? 11.445 -24.75 -20.594 1 52.41 149 LEU B CA 1
ATOM 3184 C C . LEU B 1 149 ? 11.062 -24.797 -19.109 1 52.41 149 LEU B C 1
ATOM 3186 O O . LEU B 1 149 ? 10.906 -25.891 -18.547 1 52.41 149 LEU B O 1
ATOM 3190 N N . HIS B 1 150 ? 10.852 -23.656 -18.547 1 55.56 150 HIS B N 1
ATOM 3191 C CA . HIS B 1 150 ? 10.586 -23.656 -17.109 1 55.56 150 HIS B CA 1
ATOM 3192 C C . HIS B 1 150 ? 9.281 -22.922 -16.812 1 55.56 150 HIS B C 1
ATOM 3194 O O . HIS B 1 150 ? 9.289 -21.906 -16.109 1 55.56 150 HIS B O 1
ATOM 3200 N N . SER B 1 151 ? 8.156 -23.391 -17.422 1 54.69 151 SER B N 1
ATOM 3201 C CA . SER B 1 151 ? 6.812 -22.844 -17.297 1 54.69 151 SER B CA 1
ATOM 3202 C C . SER B 1 151 ? 6.387 -22.734 -15.844 1 54.69 151 SER B C 1
ATOM 3204 O O . SER B 1 151 ? 5.574 -21.875 -15.492 1 54.69 151 SER B O 1
ATOM 3206 N N . GLN B 1 152 ? 7.02 -23.547 -14.992 1 56.03 152 GLN B N 1
ATOM 3207 C CA . GLN B 1 152 ? 6.594 -23.672 -13.602 1 56.03 152 GLN B CA 1
ATOM 3208 C C . GLN B 1 152 ? 7.008 -22.438 -12.789 1 56.03 152 GLN B C 1
ATOM 3210 O O . GLN B 1 152 ? 6.465 -22.188 -11.711 1 56.03 152 GLN B O 1
ATOM 3215 N N . SER B 1 153 ? 7.793 -21.562 -13.43 1 58.66 153 SER B N 1
ATOM 3216 C CA . SER B 1 153 ? 8.414 -20.5 -12.633 1 58.66 153 SER B CA 1
ATOM 3217 C C . SER B 1 153 ? 7.457 -19.344 -12.398 1 58.66 153 SER B C 1
ATOM 3219 O O . SER B 1 153 ? 7.613 -18.578 -11.445 1 58.66 153 SER B O 1
ATOM 3221 N N . ASN B 1 154 ? 6.406 -19.297 -13.141 1 74.81 154 ASN B N 1
ATOM 3222 C CA . ASN B 1 154 ? 5.473 -18.188 -12.938 1 74.81 154 ASN B CA 1
ATOM 3223 C C . ASN B 1 154 ? 4.23 -18.641 -12.172 1 74.81 154 ASN B C 1
ATOM 3225 O O . ASN B 1 154 ? 3.18 -18 -12.258 1 74.81 154 ASN B O 1
ATOM 3229 N N . GLY B 1 155 ? 4.426 -19.688 -11.477 1 82.94 155 GLY B N 1
ATOM 3230 C CA . GLY B 1 155 ? 3.324 -20.344 -10.781 1 82.94 155 GLY B CA 1
ATOM 3231 C C . GLY B 1 155 ? 2.68 -19.453 -9.727 1 82.94 155 GLY B C 1
ATOM 3232 O O . GLY B 1 155 ? 1.455 -19.438 -9.586 1 82.94 155 GLY B O 1
ATOM 3233 N N . LYS B 1 156 ? 3.496 -18.672 -9.07 1 90.12 156 LYS B N 1
ATOM 3234 C CA . LYS B 1 156 ? 2.979 -17.797 -8.031 1 90.12 156 LYS B CA 1
ATOM 3235 C C . LYS B 1 156 ? 2.016 -16.766 -8.609 1 90.12 156 LYS B C 1
ATOM 3237 O O . LYS B 1 156 ? 0.917 -16.562 -8.086 1 90.12 156 LYS B O 1
ATOM 3242 N N . ALA B 1 157 ? 2.408 -16.109 -9.703 1 93.81 157 ALA B N 1
ATOM 3243 C CA . ALA B 1 157 ? 1.572 -15.102 -10.352 1 93.81 157 ALA B CA 1
ATOM 3244 C C . ALA B 1 157 ? 0.309 -15.727 -10.938 1 93.81 157 ALA B C 1
ATOM 3246 O O . ALA B 1 157 ? -0.769 -15.125 -10.883 1 93.81 157 ALA B O 1
ATOM 3247 N N . GLU B 1 158 ? 0.47 -16.922 -11.461 1 90.5 158 GLU B N 1
ATOM 3248 C CA . GLU B 1 158 ? -0.685 -17.641 -12.008 1 90.5 158 GLU B CA 1
ATOM 3249 C C . GLU B 1 158 ? -1.712 -17.938 -10.922 1 90.5 158 GLU B C 1
ATOM 3251 O O . GLU B 1 158 ? -2.916 -17.781 -11.133 1 90.5 158 GLU B O 1
ATOM 3256 N N . SER B 1 159 ? -1.256 -18.406 -9.805 1 92.69 159 SER B N 1
ATOM 3257 C CA . SER B 1 159 ? -2.143 -18.672 -8.68 1 92.69 159 SER B CA 1
ATOM 3258 C C . SER B 1 159 ? -2.844 -17.406 -8.211 1 92.69 159 SER B C 1
ATOM 3260 O O . SER B 1 159 ? -4.035 -17.438 -7.887 1 92.69 159 SER B O 1
ATOM 3262 N N . ALA B 1 160 ? -2.129 -16.328 -8.164 1 96.25 160 ALA B N 1
ATOM 3263 C CA . ALA B 1 160 ? -2.701 -15.039 -7.758 1 96.25 160 ALA B CA 1
ATOM 3264 C C . ALA B 1 160 ? -3.766 -14.578 -8.742 1 96.25 160 ALA B C 1
ATOM 3266 O O . ALA B 1 160 ? -4.793 -14.023 -8.344 1 96.25 160 ALA B O 1
ATOM 3267 N N . VAL B 1 161 ? -3.518 -14.812 -10.016 1 96.25 161 VAL B N 1
ATOM 3268 C CA . VAL B 1 161 ? -4.48 -14.445 -11.047 1 96.25 161 VAL B CA 1
ATOM 3269 C C . VAL B 1 161 ? -5.785 -15.211 -10.836 1 96.25 161 VAL B C 1
ATOM 3271 O O . VAL B 1 161 ? -6.875 -14.648 -10.961 1 96.25 161 VAL B O 1
ATOM 3274 N N . LYS B 1 162 ? -5.648 -16.469 -10.523 1 94.44 162 LYS B N 1
ATOM 3275 C CA . LYS B 1 162 ? -6.836 -17.281 -10.273 1 94.44 162 LYS B CA 1
ATOM 3276 C C . LYS B 1 162 ? -7.656 -16.703 -9.117 1 94.44 162 LYS B C 1
ATOM 3278 O O . LYS B 1 162 ? -8.883 -16.609 -9.219 1 94.44 162 LYS B O 1
ATOM 3283 N N . ILE B 1 163 ? -6.988 -16.328 -8.062 1 93.38 163 ILE B N 1
ATOM 3284 C CA . ILE B 1 163 ? -7.656 -15.742 -6.906 1 93.38 163 ILE B CA 1
ATOM 3285 C C . ILE B 1 163 ? -8.297 -14.414 -7.305 1 93.38 163 ILE B C 1
ATOM 3287 O O . ILE B 1 163 ? -9.461 -14.156 -6.984 1 93.38 163 ILE B O 1
ATOM 3291 N N . ALA B 1 164 ? -7.59 -13.602 -8.047 1 96.81 164 ALA B N 1
ATOM 3292 C CA . ALA B 1 164 ? -8.078 -12.297 -8.477 1 96.81 164 ALA B CA 1
ATOM 3293 C C . ALA B 1 164 ? -9.336 -12.438 -9.336 1 96.81 164 ALA B C 1
ATOM 3295 O O . ALA B 1 164 ? -10.32 -11.719 -9.141 1 96.81 164 ALA B O 1
ATOM 3296 N N . LYS B 1 165 ? -9.25 -13.328 -10.266 1 94.94 165 LYS B N 1
ATOM 3297 C CA . LYS B 1 165 ? -10.398 -13.555 -11.133 1 94.94 165 LYS B CA 1
ATOM 3298 C C . LYS B 1 165 ? -11.625 -13.977 -10.336 1 94.94 165 LYS B C 1
ATOM 3300 O O . LYS B 1 165 ? -12.734 -13.492 -10.586 1 94.94 165 LYS B O 1
ATOM 3305 N N . LYS B 1 166 ? -11.398 -14.883 -9.375 1 91.44 166 LYS B N 1
ATOM 3306 C CA . LYS B 1 166 ? -12.5 -15.328 -8.523 1 91.44 166 LYS B CA 1
ATOM 3307 C C . LYS B 1 166 ? -13.094 -14.164 -7.742 1 91.44 166 LYS B C 1
ATOM 3309 O O . LYS B 1 166 ? -14.312 -14.031 -7.648 1 91.44 166 LYS B O 1
ATOM 3314 N N . LEU B 1 167 ? -12.273 -13.32 -7.207 1 90.94 167 LEU B N 1
ATOM 3315 C CA . LEU B 1 167 ? -12.727 -12.172 -6.438 1 90.94 167 LEU B CA 1
ATOM 3316 C C . LEU B 1 167 ? -13.531 -11.211 -7.309 1 90.94 167 LEU B C 1
ATOM 3318 O O . LEU B 1 167 ? -14.578 -10.719 -6.895 1 90.94 167 LEU B O 1
ATOM 3322 N N . ILE B 1 168 ? -13.031 -11 -8.516 1 93.69 168 ILE B N 1
ATOM 3323 C CA . ILE B 1 168 ? -13.68 -10.078 -9.438 1 93.69 168 ILE B CA 1
ATOM 3324 C C . ILE B 1 168 ? -15.039 -10.633 -9.844 1 93.69 168 ILE B C 1
ATOM 3326 O O . ILE B 1 168 ? -16.047 -9.906 -9.836 1 93.69 168 ILE B O 1
ATOM 3330 N N . LYS B 1 169 ? -15.062 -11.852 -10.18 1 90.81 169 LYS B N 1
ATOM 3331 C CA . LYS B 1 169 ? -16.312 -12.484 -10.594 1 90.81 169 LYS B CA 1
ATOM 3332 C C . LYS B 1 169 ? -17.359 -12.445 -9.484 1 90.81 169 LYS B C 1
ATOM 3334 O O . LYS B 1 169 ? -18.516 -12.094 -9.719 1 90.81 169 LYS B O 1
ATOM 3339 N N . LYS B 1 170 ? -16.938 -12.75 -8.336 1 82.12 170 LYS B N 1
ATOM 3340 C CA . LYS B 1 170 ? -17.844 -12.766 -7.199 1 82.12 170 LYS B CA 1
ATOM 3341 C C . LYS B 1 170 ? -18.359 -11.359 -6.887 1 82.12 170 LYS B C 1
ATOM 3343 O O . LYS B 1 170 ? -19.531 -11.172 -6.586 1 82.12 170 LYS B O 1
ATOM 3348 N N . ALA B 1 171 ? -17.453 -10.438 -6.898 1 85.62 171 ALA B N 1
ATOM 3349 C CA . ALA B 1 171 ? -17.828 -9.055 -6.637 1 85.62 171 ALA B CA 1
ATOM 3350 C C . ALA B 1 171 ? -18.844 -8.555 -7.656 1 85.62 171 ALA B C 1
ATOM 3352 O O . ALA B 1 171 ? -19.812 -7.875 -7.305 1 85.62 171 ALA B O 1
ATOM 3353 N N . LYS B 1 172 ? -18.641 -8.898 -8.875 1 86 172 LYS B N 1
ATOM 3354 C CA . LYS B 1 172 ? -19.562 -8.477 -9.93 1 86 172 LYS B CA 1
ATOM 3355 C C . LYS B 1 172 ? -20.922 -9.156 -9.789 1 86 172 LYS B C 1
ATOM 3357 O O . LYS B 1 172 ? -21.953 -8.508 -9.938 1 86 172 LYS B O 1
ATOM 3362 N N . ARG B 1 173 ? -20.938 -10.359 -9.516 1 84.44 173 ARG B N 1
ATOM 3363 C CA . ARG B 1 173 ? -22.172 -11.133 -9.391 1 84.44 173 ARG B CA 1
ATOM 3364 C C . ARG B 1 173 ? -23.031 -10.617 -8.25 1 84.44 173 ARG B C 1
ATOM 3366 O O . ARG B 1 173 ? -24.25 -10.523 -8.375 1 84.44 173 ARG B O 1
ATOM 3373 N N . ASN B 1 174 ? -22.375 -10.305 -7.156 1 79.06 174 ASN B N 1
ATOM 3374 C CA . ASN B 1 174 ? -23.109 -9.875 -5.965 1 79.06 174 ASN B CA 1
ATOM 3375 C C . ASN B 1 174 ? -23.234 -8.359 -5.891 1 79.06 174 ASN B C 1
ATOM 3377 O O . ASN B 1 174 ? -23.656 -7.816 -4.871 1 79.06 174 ASN B O 1
ATOM 3381 N N . ASN B 1 175 ? -22.719 -7.68 -6.859 1 85.19 175 ASN B N 1
ATOM 3382 C CA . ASN B 1 175 ? -22.719 -6.223 -6.906 1 85.19 175 ASN B CA 1
ATOM 3383 C C . ASN B 1 175 ? -22 -5.617 -5.711 1 85.19 175 ASN B C 1
ATOM 3385 O O . ASN B 1 175 ? -22.516 -4.723 -5.047 1 85.19 175 ASN B O 1
ATOM 3389 N N . ARG B 1 176 ? -20.953 -6.289 -5.461 1 83.75 176 ARG B N 1
ATOM 3390 C CA . ARG B 1 176 ? -20.125 -5.812 -4.359 1 83.75 176 ARG B CA 1
ATOM 3391 C C . ARG B 1 176 ? -18.891 -5.09 -4.883 1 83.75 176 ARG B C 1
ATOM 3393 O O . ARG B 1 176 ? -18.531 -5.211 -6.059 1 83.75 176 ARG B O 1
ATOM 3400 N N . ASP B 1 177 ? -18.375 -4.332 -4.035 1 91.44 177 ASP B N 1
ATOM 3401 C CA . ASP B 1 177 ? -17.172 -3.566 -4.363 1 91.44 177 ASP B CA 1
ATOM 3402 C C . ASP B 1 177 ? -15.938 -4.465 -4.383 1 91.44 177 ASP B C 1
ATOM 3404 O O . ASP B 1 177 ? -15.648 -5.152 -3.404 1 91.44 177 ASP B O 1
ATOM 3408 N N . ILE B 1 178 ? -15.211 -4.48 -5.445 1 93.69 178 ILE B N 1
ATOM 3409 C CA . ILE B 1 178 ? -14.039 -5.336 -5.605 1 93.69 178 ILE B CA 1
ATOM 3410 C C . ILE B 1 178 ? -12.992 -4.988 -4.547 1 93.69 178 ILE B C 1
ATOM 3412 O O . ILE B 1 178 ? -12.289 -5.867 -4.051 1 93.69 178 ILE B O 1
ATOM 3416 N N . GLN B 1 179 ? -12.922 -3.711 -4.242 1 97.19 179 GLN B N 1
ATOM 3417 C CA . GLN B 1 179 ? -11.938 -3.291 -3.256 1 97.19 179 GLN B CA 1
ATOM 3418 C C . GLN B 1 179 ? -12.266 -3.846 -1.874 1 97.19 179 GLN B C 1
ATOM 3420 O O . GLN B 1 179 ? -11.367 -4.172 -1.097 1 97.19 179 GLN B O 1
ATOM 3425 N N . LEU B 1 180 ? -13.469 -3.947 -1.552 1 92.94 180 LEU B N 1
ATOM 3426 C CA . LEU B 1 180 ? -13.875 -4.566 -0.294 1 92.94 180 LEU B CA 1
ATOM 3427 C C . LEU B 1 180 ? -13.531 -6.051 -0.283 1 92.94 180 LEU B C 1
ATOM 3429 O O . LEU B 1 180 ? -13.078 -6.582 0.736 1 92.94 180 LEU B O 1
ATOM 3433 N N . ALA B 1 181 ? -13.797 -6.711 -1.401 1 91.12 181 ALA B N 1
ATOM 3434 C CA . ALA B 1 181 ? -13.453 -8.125 -1.525 1 91.12 181 ALA B CA 1
ATOM 3435 C C . ALA B 1 181 ? -11.953 -8.344 -1.353 1 91.12 181 ALA B C 1
ATOM 3437 O O . ALA B 1 181 ? -11.531 -9.297 -0.686 1 91.12 181 ALA B O 1
ATOM 3438 N N . LEU B 1 182 ? -11.203 -7.473 -1.918 1 96.19 182 LEU B N 1
ATOM 3439 C CA . LEU B 1 182 ? -9.75 -7.543 -1.811 1 96.19 182 LEU B CA 1
ATOM 3440 C C . LEU B 1 182 ? -9.305 -7.34 -0.368 1 96.19 182 LEU B C 1
ATOM 3442 O O . LEU B 1 182 ? -8.43 -8.062 0.124 1 96.19 182 LEU B O 1
ATOM 3446 N N . LEU B 1 183 ? -9.883 -6.336 0.271 1 95.5 183 LEU B N 1
ATOM 3447 C CA . LEU B 1 183 ? -9.586 -6.059 1.672 1 95.5 183 LEU B CA 1
ATOM 3448 C C . LEU B 1 183 ? -9.82 -7.293 2.533 1 95.5 183 LEU B C 1
ATOM 3450 O O . LEU B 1 183 ? -8.969 -7.656 3.35 1 95.5 183 LEU B O 1
ATOM 3454 N N . GLU B 1 184 ? -10.891 -7.914 2.289 1 88.06 184 GLU B N 1
ATOM 3455 C CA . GLU B 1 184 ? -11.234 -9.102 3.064 1 88.06 184 GLU B CA 1
ATOM 3456 C C . GLU B 1 184 ? -10.258 -10.242 2.779 1 88.06 184 GLU B C 1
ATOM 3458 O O . GLU B 1 184 ? -9.805 -10.922 3.703 1 88.06 184 GLU B O 1
ATOM 3463 N N . TRP B 1 185 ? -9.992 -10.461 1.559 1 91.31 185 TRP B N 1
ATOM 3464 C CA . TRP B 1 185 ? -9.086 -11.539 1.19 1 91.31 185 TRP B CA 1
ATOM 3465 C C . TRP B 1 185 ? -7.699 -11.312 1.791 1 91.31 185 TRP B C 1
ATOM 3467 O O . TRP B 1 185 ? -7.078 -12.25 2.303 1 91.31 185 TRP B O 1
ATOM 3477 N N . ARG B 1 186 ? -7.227 -10.102 1.761 1 96.56 186 ARG B N 1
ATOM 3478 C CA . ARG B 1 186 ? -5.902 -9.75 2.26 1 96.56 186 ARG B CA 1
ATOM 3479 C C . ARG B 1 186 ? -5.789 -10.031 3.756 1 96.56 186 ARG B C 1
ATOM 3481 O O . ARG B 1 186 ? -4.688 -10.227 4.273 1 96.56 186 ARG B O 1
ATOM 3488 N N . ASN B 1 187 ? -6.945 -10.023 4.41 1 92.12 187 ASN B N 1
ATOM 3489 C CA . ASN B 1 187 ? -6.957 -10.211 5.855 1 92.12 187 ASN B CA 1
ATOM 3490 C C . ASN B 1 187 ? -7.398 -11.625 6.234 1 92.12 187 ASN B C 1
ATOM 3492 O O . ASN B 1 187 ? -7.66 -11.906 7.402 1 92.12 187 ASN B O 1
ATOM 3496 N N . THR B 1 188 ? -7.449 -12.516 5.27 1 87.69 188 THR B N 1
ATOM 3497 C CA . THR B 1 188 ? -7.832 -13.898 5.527 1 87.69 188 THR B CA 1
ATOM 3498 C C . THR B 1 188 ? -6.598 -14.758 5.797 1 87.69 188 THR B C 1
ATOM 3500 O O . THR B 1 188 ? -5.73 -14.891 4.934 1 87.69 188 THR B O 1
ATOM 3503 N N . PRO B 1 189 ? -6.527 -15.359 6.973 1 86.94 189 PRO B N 1
ATOM 3504 C CA . PRO B 1 189 ? -5.363 -16.188 7.289 1 86.94 189 PRO B CA 1
ATOM 3505 C C . PRO B 1 189 ? -5.309 -17.469 6.453 1 86.94 189 PRO B C 1
ATOM 3507 O O . PRO B 1 189 ? -6.348 -18 6.066 1 86.94 189 PRO B O 1
ATOM 3510 N N . ASP B 1 190 ? -4.109 -17.875 6.148 1 86.06 190 ASP B N 1
ATOM 3511 C CA . ASP B 1 190 ? -3.924 -19.156 5.48 1 86.06 190 ASP B CA 1
ATOM 3512 C C . ASP B 1 190 ? -3.871 -20.297 6.492 1 86.06 190 ASP B C 1
ATOM 3514 O O . ASP B 1 190 ? -4.305 -20.141 7.637 1 86.06 190 ASP B O 1
ATOM 3518 N N . VAL B 1 191 ? -3.459 -21.484 6.094 1 76.94 191 VAL B N 1
ATOM 3519 C CA . VAL B 1 191 ? -3.447 -22.688 6.914 1 76.94 191 VAL B CA 1
ATOM 3520 C C . VAL B 1 191 ? -2.498 -22.5 8.094 1 76.94 191 VAL B C 1
ATOM 3522 O O . VAL B 1 191 ? -2.645 -23.156 9.133 1 76.94 191 VAL B O 1
ATOM 3525 N N . ASN B 1 192 ? -1.518 -21.578 7.977 1 80.44 192 ASN B N 1
ATOM 3526 C CA . ASN B 1 192 ? -0.546 -21.328 9.039 1 80.44 192 ASN B CA 1
ATOM 3527 C C . ASN B 1 192 ? -1.028 -20.234 10 1 80.44 192 ASN B C 1
ATOM 3529 O O . ASN B 1 192 ? -0.307 -19.859 10.922 1 80.44 192 ASN B O 1
ATOM 3533 N N . GLY B 1 193 ? -2.201 -19.641 9.734 1 83.81 193 GLY B N 1
ATOM 3534 C CA . GLY B 1 193 ? -2.83 -18.75 10.695 1 83.81 193 GLY B CA 1
ATOM 3535 C C . GLY B 1 193 ? -2.51 -17.281 10.445 1 83.81 193 GLY B C 1
ATOM 3536 O O . GLY B 1 193 ? -2.871 -16.422 11.25 1 83.81 193 GLY B O 1
ATOM 3537 N N . SER B 1 194 ? -1.781 -17.016 9.422 1 91.81 194 SER B N 1
ATOM 3538 C CA . SER B 1 194 ? -1.444 -15.625 9.117 1 91.81 194 SER B CA 1
ATOM 3539 C C . SER B 1 194 ? -1.946 -15.227 7.738 1 91.81 194 SER B C 1
ATOM 3541 O O . SER B 1 194 ? -1.903 -16.016 6.801 1 91.81 194 SER B O 1
ATOM 3543 N N . SER B 1 195 ? -2.453 -14.039 7.664 1 94.5 195 SER B N 1
ATOM 3544 C CA . SER B 1 195 ? -2.982 -13.516 6.41 1 94.5 195 SER B CA 1
ATOM 3545 C C . SER B 1 195 ? -1.884 -12.867 5.574 1 94.5 195 SER B C 1
ATOM 3547 O O . SER B 1 195 ? -0.791 -12.602 6.074 1 94.5 195 SER B O 1
ATOM 3549 N N . PRO B 1 196 ? -2.178 -12.617 4.281 1 97.31 196 PRO B N 1
ATOM 3550 C CA . PRO B 1 196 ? -1.202 -11.93 3.432 1 97.31 196 PRO B CA 1
ATOM 3551 C C . PRO B 1 196 ? -0.774 -10.578 3.998 1 97.31 196 PRO B C 1
ATOM 3553 O O . PRO B 1 196 ? 0.418 -10.266 4.02 1 97.31 196 PRO B O 1
ATOM 3556 N N . VAL B 1 197 ? -1.712 -9.805 4.512 1 97.62 197 VAL B N 1
ATOM 3557 C CA . VAL B 1 197 ? -1.384 -8.461 4.992 1 97.62 197 VAL B CA 1
ATOM 3558 C C . VAL B 1 197 ? -0.568 -8.562 6.281 1 97.62 197 VAL B C 1
ATOM 3560 O O . VAL B 1 197 ? 0.336 -7.758 6.516 1 97.62 197 VAL B O 1
ATOM 3563 N N . GLN B 1 198 ? -0.862 -9.539 7.133 1 97.19 198 GLN B N 1
ATOM 3564 C CA . GLN B 1 198 ? -0.078 -9.734 8.352 1 97.19 198 GLN B CA 1
ATOM 3565 C C . GLN B 1 198 ? 1.377 -10.055 8.016 1 97.19 198 GLN B C 1
ATOM 3567 O O . GLN B 1 198 ? 2.293 -9.547 8.664 1 97.19 198 GLN B O 1
ATOM 3572 N N . LYS B 1 199 ? 1.545 -10.883 7.043 1 97.94 199 LYS B N 1
ATOM 3573 C CA . LYS B 1 199 ? 2.9 -11.266 6.656 1 97.94 199 LYS B CA 1
ATOM 3574 C C . LYS B 1 199 ? 3.633 -10.094 5.996 1 97.94 199 LYS B C 1
ATOM 3576 O O . LYS B 1 199 ? 4.832 -9.914 6.207 1 97.94 199 LYS B O 1
ATOM 3581 N N . LEU B 1 200 ? 2.922 -9.305 5.254 1 98.56 200 LEU B N 1
ATOM 3582 C CA . LEU B 1 200 ? 3.553 -8.234 4.484 1 98.56 200 LEU B CA 1
ATOM 3583 C C . LEU B 1 200 ? 3.787 -7.008 5.352 1 98.56 200 LEU B C 1
ATOM 3585 O O . LEU B 1 200 ? 4.844 -6.375 5.266 1 98.56 200 LEU B O 1
ATOM 3589 N N . MET B 1 201 ? 2.787 -6.617 6.176 1 98.31 201 MET B N 1
ATOM 3590 C CA . MET B 1 201 ? 2.809 -5.316 6.84 1 98.31 201 MET B CA 1
ATOM 3591 C C . MET B 1 201 ? 2.857 -5.48 8.352 1 98.31 201 MET B C 1
ATOM 3593 O O . MET B 1 201 ? 2.822 -4.492 9.094 1 98.31 201 MET B O 1
ATOM 3597 N N . SER B 1 202 ? 2.854 -6.656 8.828 1 98.19 202 SER B N 1
ATOM 3598 C CA . SER B 1 202 ? 2.979 -6.945 10.25 1 98.19 202 SER B CA 1
ATOM 3599 C C . SER B 1 202 ? 1.823 -6.344 11.039 1 98.19 202 SER B C 1
ATOM 3601 O O . SER B 1 202 ? 2.031 -5.762 12.109 1 98.19 202 SER B O 1
ATOM 3603 N N . ARG B 1 203 ? 0.674 -6.438 10.461 1 97.44 203 ARG B N 1
ATOM 3604 C CA . ARG B 1 203 ? -0.535 -6 11.156 1 97.44 203 ARG B CA 1
ATOM 3605 C C . ARG B 1 203 ? -1.786 -6.48 10.422 1 97.44 203 ARG B C 1
ATOM 3607 O O . ARG B 1 203 ? -1.759 -6.699 9.211 1 97.44 203 ARG B O 1
ATOM 3614 N N . ARG B 1 204 ? -2.85 -6.641 11.195 1 94.25 204 ARG B N 1
ATOM 3615 C CA . ARG B 1 204 ? -4.18 -6.719 10.602 1 94.25 204 ARG B CA 1
ATOM 3616 C C . ARG B 1 204 ? -4.684 -5.34 10.195 1 94.25 204 ARG B C 1
ATOM 3618 O O . ARG B 1 204 ? -4.285 -4.332 10.781 1 94.25 204 ARG B O 1
ATOM 3625 N N . THR B 1 205 ? -5.414 -5.309 9.18 1 97.12 205 THR B N 1
ATOM 3626 C CA . THR B 1 205 ? -6.023 -4.035 8.805 1 97.12 205 THR B CA 1
ATOM 3627 C C . THR B 1 205 ? -7.527 -4.066 9.055 1 97.12 205 THR B C 1
ATOM 3629 O O . THR B 1 205 ? -8.156 -5.125 8.984 1 97.12 205 THR B O 1
ATOM 3632 N N . ARG B 1 206 ? -8.07 -2.949 9.359 1 95.19 206 ARG B N 1
ATOM 3633 C CA . ARG B 1 206 ? -9.477 -2.846 9.727 1 95.19 206 ARG B CA 1
ATOM 3634 C C . ARG B 1 206 ? -10.375 -3.174 8.547 1 95.19 206 ARG B C 1
ATOM 3636 O O . ARG B 1 206 ? -10.219 -2.604 7.461 1 95.19 206 ARG B O 1
ATOM 3643 N N . THR B 1 207 ? -11.234 -4.113 8.742 1 91.5 207 THR B N 1
ATOM 3644 C CA . THR B 1 207 ? -12.242 -4.5 7.758 1 91.5 207 THR B CA 1
ATOM 3645 C C . THR B 1 207 ? -13.641 -4.148 8.25 1 91.5 207 THR B C 1
ATOM 3647 O O . THR B 1 207 ? -13.797 -3.387 9.211 1 91.5 207 THR B O 1
ATOM 3650 N N . ARG B 1 208 ? -14.656 -4.645 7.598 1 84.12 208 ARG B N 1
ATOM 3651 C CA . ARG B 1 208 ? -16.016 -4.395 8.039 1 84.12 208 ARG B CA 1
ATOM 3652 C C . ARG B 1 208 ? -16.391 -5.289 9.219 1 84.12 208 ARG B C 1
ATOM 3654 O O . ARG B 1 208 ? -17.422 -5.078 9.867 1 84.12 208 ARG B O 1
ATOM 3661 N N . ILE B 1 209 ? -15.523 -6.234 9.438 1 76.31 209 ILE B N 1
ATOM 3662 C CA . ILE B 1 209 ? -15.719 -7.082 10.609 1 76.31 209 ILE B CA 1
ATOM 3663 C C . ILE B 1 209 ? -15.141 -6.387 11.844 1 76.31 209 ILE B C 1
ATOM 3665 O O . ILE B 1 209 ? -13.961 -6.039 11.875 1 76.31 209 ILE B O 1
ATOM 3669 N N . PRO B 1 210 ? -15.977 -6.164 12.797 1 75.31 210 PRO B N 1
ATOM 3670 C CA . PRO B 1 210 ? -15.461 -5.5 13.992 1 75.31 210 PRO B CA 1
ATOM 3671 C C . PRO B 1 210 ? -14.266 -6.23 14.609 1 75.31 210 PRO B C 1
ATOM 3673 O O . PRO B 1 210 ? -14.305 -7.457 14.766 1 75.31 210 PRO B O 1
ATOM 3676 N N . THR B 1 211 ? -13.258 -5.535 14.82 1 80.44 211 THR B N 1
ATOM 3677 C CA . THR B 1 211 ? -12.008 -6.062 15.352 1 80.44 211 THR B CA 1
ATOM 3678 C C . THR B 1 211 ? -11.523 -5.219 16.531 1 80.44 211 THR B C 1
ATOM 3680 O O . THR B 1 211 ? -11.523 -3.988 16.453 1 80.44 211 THR B O 1
ATOM 3683 N N . ALA B 1 212 ? -11.141 -5.871 17.594 1 82.19 212 ALA B N 1
ATOM 3684 C CA . ALA B 1 212 ? -10.602 -5.16 18.75 1 82.19 212 ALA B CA 1
ATOM 3685 C C . ALA B 1 212 ? -9.344 -4.383 18.391 1 82.19 212 ALA B C 1
ATOM 3687 O O . ALA B 1 212 ? -8.516 -4.867 17.609 1 82.19 212 ALA B O 1
ATOM 3688 N N . GLU B 1 213 ? -9.258 -3.275 18.969 1 84.12 213 GLU B N 1
ATOM 3689 C CA . GLU B 1 213 ? -8.125 -2.406 18.672 1 84.12 213 GLU B CA 1
ATOM 3690 C C . GLU B 1 213 ? -6.801 -3.109 18.969 1 84.12 213 GLU B C 1
ATOM 3692 O O . GLU B 1 213 ? -5.82 -2.926 18.234 1 84.12 213 GLU B O 1
ATOM 3697 N N . ALA B 1 214 ? -6.742 -3.893 20.016 1 84.25 214 ALA B N 1
ATOM 3698 C CA . ALA B 1 214 ? -5.527 -4.598 20.422 1 84.25 214 ALA B CA 1
ATOM 3699 C C . ALA B 1 214 ? -5.031 -5.512 19.297 1 84.25 214 ALA B C 1
ATOM 3701 O O . ALA B 1 214 ? -3.822 -5.699 19.141 1 84.25 214 ALA B O 1
ATOM 3702 N N . LEU B 1 215 ? -5.926 -6.031 18.5 1 87.88 215 LEU B N 1
ATOM 3703 C CA . LEU B 1 215 ? -5.586 -6.957 17.438 1 87.88 215 LEU B CA 1
ATOM 3704 C C . LEU B 1 215 ? -5.094 -6.207 16.203 1 87.88 215 LEU B C 1
ATOM 3706 O O . LEU B 1 215 ? -4.523 -6.809 15.289 1 87.88 215 LEU B O 1
ATOM 3710 N N . LEU B 1 216 ? -5.324 -4.879 16.234 1 92.81 216 LEU B N 1
ATOM 3711 C CA . LEU B 1 216 ? -4.918 -4.066 15.094 1 92.81 216 LEU B CA 1
ATOM 3712 C C . LEU B 1 216 ? -3.525 -3.482 15.312 1 92.81 216 LEU B C 1
ATOM 3714 O O . LEU B 1 216 ? -2.967 -2.844 14.422 1 92.81 216 LEU B O 1
ATOM 3718 N N . LYS B 1 217 ? -2.98 -3.754 16.516 1 94.06 217 LYS B N 1
ATOM 3719 C CA . LYS B 1 217 ? -1.613 -3.318 16.781 1 94.06 217 LYS B CA 1
ATOM 3720 C C . LYS B 1 217 ? -0.604 -4.137 15.984 1 94.06 217 LYS B C 1
ATOM 3722 O O . LYS B 1 217 ? -0.83 -5.32 15.719 1 94.06 217 LYS B O 1
ATOM 3727 N N . PRO B 1 218 ? 0.502 -3.521 15.633 1 97.38 218 PRO B N 1
ATOM 3728 C CA . PRO B 1 218 ? 1.521 -4.246 14.867 1 97.38 218 PRO B CA 1
ATOM 3729 C C . PRO B 1 218 ? 2.012 -5.504 15.586 1 97.38 218 PRO B C 1
ATOM 3731 O O . PRO B 1 218 ? 2.205 -5.488 16.797 1 97.38 218 PRO B O 1
ATOM 3734 N N . GLN B 1 219 ? 2.127 -6.535 14.812 1 95.31 219 GLN B N 1
ATOM 3735 C CA . GLN B 1 219 ? 2.639 -7.82 15.281 1 95.31 219 GLN B CA 1
ATOM 3736 C C . GLN B 1 219 ? 3.385 -8.555 14.164 1 95.31 219 GLN B C 1
ATOM 3738 O O . GLN B 1 219 ? 2.828 -8.797 13.094 1 95.31 219 GLN B O 1
ATOM 3743 N N . ILE B 1 220 ? 4.598 -8.922 14.461 1 97.25 220 ILE B N 1
ATOM 3744 C CA . ILE B 1 220 ? 5.422 -9.594 13.461 1 97.25 220 ILE B CA 1
ATOM 3745 C C . ILE B 1 220 ? 5.016 -11.055 13.352 1 97.25 220 ILE B C 1
ATOM 3747 O O . ILE B 1 220 ? 4.777 -11.719 14.367 1 97.25 220 ILE B O 1
ATOM 3751 N N . VAL B 1 221 ? 4.883 -11.508 12.141 1 95.06 221 VAL B N 1
ATOM 3752 C CA . VAL B 1 221 ? 4.652 -12.93 11.891 1 95.06 221 VAL B CA 1
ATOM 3753 C C . VAL B 1 221 ? 5.992 -13.656 11.781 1 95.06 221 VAL B C 1
ATOM 3755 O O . VAL B 1 221 ? 6.789 -13.367 10.883 1 95.06 221 VAL B O 1
ATOM 3758 N N . ASP B 1 222 ? 6.168 -14.594 12.547 1 91.06 222 ASP B N 1
ATOM 3759 C CA . ASP B 1 222 ? 7.43 -15.336 12.562 1 91.06 222 ASP B CA 1
ATOM 3760 C C . ASP B 1 222 ? 7.344 -16.578 11.688 1 91.06 222 ASP B C 1
ATOM 3762 O O . ASP B 1 222 ? 6.25 -17.094 11.43 1 91.06 222 ASP B O 1
ATOM 3766 N N . GLY B 1 223 ? 8.5 -17.078 11.219 1 92.06 223 GLY B N 1
ATOM 3767 C CA . GLY B 1 223 ? 8.633 -18.375 10.586 1 92.06 223 GLY B CA 1
ATOM 3768 C C . GLY B 1 223 ? 8.055 -18.406 9.18 1 92.06 223 GLY B C 1
ATOM 3769 O O . GLY B 1 223 ? 7.723 -19.484 8.672 1 92.06 223 GLY B O 1
ATOM 3770 N N . VAL B 1 224 ? 7.902 -17.266 8.57 1 93.94 224 VAL B N 1
ATOM 3771 C CA . VAL B 1 224 ? 7.293 -17.219 7.25 1 93.94 224 VAL B CA 1
ATOM 3772 C C . VAL B 1 224 ? 8.172 -17.969 6.254 1 93.94 224 VAL B C 1
ATOM 3774 O O . VAL B 1 224 ? 7.691 -18.844 5.527 1 93.94 224 VAL B O 1
ATOM 3777 N N . PRO B 1 225 ? 9.5 -17.734 6.23 1 92.62 225 PRO B N 1
ATOM 3778 C CA . PRO B 1 225 ? 10.336 -18.469 5.285 1 92.62 225 PRO B CA 1
ATOM 3779 C C . PRO B 1 225 ? 10.32 -19.984 5.539 1 92.62 225 PRO B C 1
ATOM 3781 O O . PRO B 1 225 ? 10.305 -20.766 4.59 1 92.62 225 PRO B O 1
ATOM 3784 N N . GLU B 1 226 ? 10.305 -20.344 6.789 1 91.25 226 GLU B N 1
ATOM 3785 C CA . GLU B 1 226 ? 10.258 -21.75 7.145 1 91.25 226 GLU B CA 1
ATOM 3786 C C . GLU B 1 226 ? 8.969 -22.406 6.656 1 91.25 226 GLU B C 1
ATOM 3788 O O . GLU B 1 226 ? 8.984 -23.531 6.16 1 91.25 226 GLU B O 1
ATOM 3793 N N . ASN B 1 227 ? 7.914 -21.734 6.832 1 91 227 ASN B N 1
ATOM 3794 C CA . ASN B 1 227 ? 6.625 -22.266 6.391 1 91 227 ASN B CA 1
ATOM 3795 C C . ASN B 1 227 ? 6.574 -22.422 4.875 1 91 227 ASN B C 1
ATOM 3797 O O . ASN B 1 227 ? 5.973 -23.375 4.363 1 91 227 ASN B O 1
ATOM 3801 N N . ILE B 1 228 ? 7.164 -21.484 4.16 1 90.44 228 ILE B N 1
ATOM 3802 C CA . ILE B 1 228 ? 7.234 -21.578 2.707 1 90.44 228 ILE B CA 1
ATOM 3803 C C . ILE B 1 228 ? 8.039 -22.812 2.303 1 90.44 228 ILE B C 1
ATOM 3805 O O . ILE B 1 228 ? 7.648 -23.547 1.395 1 90.44 228 ILE B O 1
ATOM 3809 N N . LYS B 1 229 ? 9.094 -23 2.979 1 88.5 229 LYS B N 1
ATOM 3810 C CA . LYS B 1 229 ? 9.945 -24.156 2.713 1 88.5 229 LYS B CA 1
ATOM 3811 C C . LYS B 1 229 ? 9.172 -25.453 2.904 1 88.5 229 LYS B C 1
ATOM 3813 O O . LYS B 1 229 ? 9.242 -26.359 2.066 1 88.5 229 LYS B O 1
ATOM 3818 N N . ILE B 1 230 ? 8.461 -25.531 3.977 1 88.75 230 ILE B N 1
ATOM 3819 C CA . ILE B 1 230 ? 7.691 -26.719 4.297 1 88.75 230 ILE B CA 1
ATOM 3820 C C . ILE B 1 230 ? 6.637 -26.969 3.217 1 88.75 230 ILE B C 1
ATOM 3822 O O . ILE B 1 230 ? 6.457 -28.094 2.758 1 88.75 230 ILE B O 1
ATOM 3826 N N . LYS B 1 231 ? 5.945 -25.953 2.83 1 84.75 231 LYS B N 1
ATOM 3827 C CA . LYS B 1 231 ? 4.918 -26.062 1.799 1 84.75 231 LYS B CA 1
ATOM 3828 C C . LYS B 1 231 ? 5.512 -26.547 0.479 1 84.75 231 LYS B C 1
ATOM 3830 O O . LYS B 1 231 ? 4.918 -27.375 -0.205 1 84.75 231 LYS B O 1
ATOM 3835 N N . ARG B 1 232 ? 6.625 -26.031 0.131 1 83.12 232 ARG B N 1
ATOM 3836 C CA . ARG B 1 232 ? 7.285 -26.406 -1.116 1 83.12 232 ARG B CA 1
ATOM 3837 C C . ARG B 1 232 ? 7.73 -27.859 -1.084 1 83.12 232 ARG B C 1
ATOM 3839 O O . ARG B 1 232 ? 7.637 -28.578 -2.09 1 83.12 232 ARG B O 1
ATOM 3846 N N . GLN B 1 233 ? 8.25 -28.25 0.033 1 82.69 233 GLN B N 1
ATOM 3847 C CA . GLN B 1 233 ? 8.695 -29.625 0.193 1 82.69 233 GLN B CA 1
ATOM 3848 C C . GLN B 1 233 ? 7.523 -30.609 0.068 1 82.69 233 GLN B C 1
ATOM 3850 O O . GLN B 1 233 ? 7.652 -31.656 -0.555 1 82.69 233 GLN B O 1
ATOM 3855 N N . LYS B 1 234 ? 6.449 -30.234 0.614 1 81.5 234 LYS B N 1
ATOM 3856 C CA . LYS B 1 234 ? 5.258 -31.078 0.516 1 81.5 234 LYS B CA 1
ATOM 3857 C C . LYS B 1 234 ? 4.77 -31.172 -0.927 1 81.5 234 LYS B C 1
ATOM 3859 O O . LYS B 1 234 ? 4.387 -32.25 -1.388 1 81.5 234 LYS B O 1
ATOM 3864 N N . ALA B 1 235 ? 4.742 -30.109 -1.58 1 77.75 235 ALA B N 1
ATOM 3865 C CA . ALA B 1 235 ? 4.324 -30.078 -2.979 1 77.75 235 ALA B CA 1
ATOM 3866 C C . ALA B 1 235 ? 5.25 -30.938 -3.844 1 77.75 235 ALA B C 1
ATOM 3868 O O . ALA B 1 235 ? 4.789 -31.641 -4.746 1 77.75 235 ALA B O 1
ATOM 3869 N N . LYS B 1 236 ? 6.488 -30.844 -3.561 1 76.19 236 LYS B N 1
ATOM 3870 C CA . LYS B 1 236 ? 7.465 -31.641 -4.289 1 76.19 236 LYS B CA 1
ATOM 3871 C C . LYS B 1 236 ? 7.25 -33.125 -4.047 1 76.19 236 LYS B C 1
ATOM 3873 O O . LYS B 1 236 ? 7.348 -33.938 -4.973 1 76.19 236 LYS B O 1
ATOM 3878 N N . ALA B 1 237 ? 6.973 -33.469 -2.842 1 75.62 237 ALA B N 1
ATOM 3879 C CA . ALA B 1 237 ? 6.742 -34.844 -2.484 1 75.62 237 ALA B CA 1
ATOM 3880 C C . ALA B 1 237 ? 5.531 -35.406 -3.223 1 75.62 237 ALA B C 1
ATOM 3882 O O . ALA B 1 237 ? 5.559 -36.562 -3.701 1 75.62 237 ALA B O 1
ATOM 3883 N N . VAL B 1 238 ? 4.516 -34.656 -3.318 1 71.88 238 VAL B N 1
ATOM 3884 C CA . VAL B 1 238 ? 3.299 -35.094 -4.012 1 71.88 238 VAL B CA 1
ATOM 3885 C C . VAL B 1 238 ? 3.57 -35.188 -5.508 1 71.88 238 VAL B C 1
ATOM 3887 O O . VAL B 1 238 ? 3.109 -36.156 -6.152 1 71.88 238 VAL B O 1
ATOM 3890 N N . TYR B 1 239 ? 4.312 -34.281 -6.008 1 68.5 239 TYR B N 1
ATOM 3891 C CA . TYR B 1 239 ? 4.668 -34.312 -7.422 1 68.5 239 TYR B CA 1
ATOM 3892 C C . TYR B 1 239 ? 5.52 -35.531 -7.762 1 68.5 239 TYR B C 1
ATOM 3894 O O . TYR B 1 239 ? 5.289 -36.188 -8.773 1 68.5 239 TYR B O 1
ATOM 3902 N N . ASP B 1 240 ? 6.461 -35.844 -6.938 1 67.69 240 ASP B N 1
ATOM 3903 C CA . ASP B 1 240 ? 7.355 -37 -7.141 1 67.69 240 ASP B CA 1
ATOM 3904 C C . ASP B 1 240 ? 6.598 -38.312 -7.043 1 67.69 240 ASP B C 1
ATOM 3906 O O . ASP B 1 240 ? 6.926 -39.281 -7.738 1 67.69 240 ASP B O 1
ATOM 3910 N N . LYS B 1 241 ? 5.625 -38.312 -6.281 1 65.5 241 LYS B N 1
ATOM 3911 C CA . LYS B 1 241 ? 4.801 -39.531 -6.145 1 65.5 241 LYS B CA 1
ATOM 3912 C C . LYS B 1 241 ? 3.973 -39.781 -7.402 1 65.5 241 LYS B C 1
ATOM 3914 O O . LYS B 1 241 ? 3.799 -40.906 -7.824 1 65.5 241 LYS B O 1
ATOM 3919 N N . HIS B 1 242 ? 3.572 -38.688 -7.906 1 61.75 242 HIS B N 1
ATOM 3920 C CA . HIS B 1 242 ? 2.738 -38.812 -9.094 1 61.75 242 HIS B CA 1
ATOM 3921 C C . HIS B 1 242 ? 3.592 -39 -10.344 1 61.75 242 HIS B C 1
ATOM 3923 O O . HIS B 1 242 ? 3.115 -39.5 -11.359 1 61.75 242 HIS B O 1
ATOM 3929 N N . ALA B 1 243 ? 4.785 -38.469 -10.352 1 57.31 243 ALA B N 1
ATOM 3930 C CA . ALA B 1 243 ? 5.695 -38.656 -11.477 1 57.31 243 ALA B CA 1
ATOM 3931 C C . ALA B 1 243 ? 6.277 -40.062 -11.469 1 57.31 243 ALA B C 1
ATOM 3933 O O . ALA B 1 243 ? 6.898 -40.5 -12.445 1 57.31 243 ALA B O 1
ATOM 3934 N N . LYS B 1 244 ? 6.371 -40.875 -10.461 1 52.84 244 LYS B N 1
ATOM 3935 C CA . LYS B 1 244 ? 6.875 -42.25 -10.523 1 52.84 244 LYS B CA 1
ATOM 3936 C C . LYS B 1 244 ? 6.133 -43.062 -11.578 1 52.84 244 LYS B C 1
ATOM 3938 O O . LYS B 1 244 ? 4.902 -43.094 -11.586 1 52.84 244 LYS B O 1
ATOM 3943 N N . PRO B 1 245 ? 6.824 -43.312 -12.75 1 48.72 245 PRO B N 1
ATOM 3944 C CA . PRO B 1 245 ? 6.457 -44.125 -13.914 1 48.72 245 PRO B CA 1
ATOM 3945 C C . PRO B 1 245 ? 5.77 -45.438 -13.523 1 48.72 245 PRO B C 1
ATOM 3947 O O . PRO B 1 245 ? 5.984 -45.938 -12.422 1 48.72 245 PRO B O 1
ATOM 3950 N N . TYR B 1 246 ? 4.637 -45.688 -14.312 1 43.16 246 TYR B N 1
ATOM 3951 C CA . TYR B 1 246 ? 4.16 -47.062 -14.5 1 43.16 246 TYR B CA 1
ATOM 3952 C C . TYR B 1 246 ? 5.328 -48.031 -14.625 1 43.16 246 TYR B C 1
ATOM 3954 O O . TYR B 1 246 ? 6.121 -47.938 -15.562 1 43.16 246 TYR B O 1
ATOM 3962 N N . GLN B 1 247 ? 6.043 -48.375 -13.609 1 32.69 247 GLN B N 1
ATOM 3963 C CA . GLN B 1 247 ? 6.629 -49.688 -13.875 1 32.69 247 GLN B CA 1
ATOM 3964 C C . GLN B 1 247 ? 5.547 -50.75 -14.141 1 32.69 247 GLN B C 1
ATOM 3966 O O . GLN B 1 247 ? 4.531 -50.781 -13.445 1 32.69 247 GLN B O 1
#